Protein AF-0000000080328476 (afdb_homodimer)

InterPro domains:
  IPR000182 GNAT domain [PF13302] (18-166)
  IPR000182 GNAT domain [PS51186] (43-188)
  IPR016181 Acyl-CoA N-acyltransferase [SSF55729] (12-176)
  IPR051908 Ribosomal-protein N-acetyltransferase [PTHR43441] (12-178)

Nearest PDB structures (foldseek):
  2vzz-assembly1_D  TM=9.827E-01  e=5.172E-28  Mycobacterium tuberculosis H37Rv
  2vzy-assembly1_C  TM=9.734E-01  e=4.276E-24  Mycobacterium tuberculosis H37Rv
  2vzy-assembly1_D  TM=9.742E-01  e=5.110E-24  Mycobacterium tuberculosis H37Rv
  6c37-assembly1_A  TM=8.108E-01  e=6.788E-10  Mycolicibacterium smegmatis MC2 155
  3igr-assembly1_A  TM=7.237E-01  e=3.839E-08  Aliivibrio fischeri ES114

Organism: NCBI:txid40318

Secondary structure (DSSP, 8-state):
--GGGT-GGGG-EEE-SS-EEE---HHHHHHHHHHHHH-SS-TT---SSS-TTSS-HHHHHHHHHHHHHHHHHT-BTTEEEEEEEEEETTEEEEEEEEEEESHHHH-EEEEEEEE-GGGTTSSHHHHHHHHHHHIIIIIS--SEEEEEEETT-HHHHHHHHHTT-EEEEEEEEEETTEEEEEEEEEEEHHHHHHT--S--EEES-GGGGGGGT--/--GGGT-GGGG-EEE-SS-EEE---HHHHHHHHHHHHH-SS-TT---SSS-TTSS-HHHHHHHHHHHHHHHHHT-BTTEEEEEEEEEETTEEEEEEEEEEESHHHH-EEEEEEEE-GGGTTSSHHHHHHHHHHHIIIIIS--SEEEEEEETT-HHHHHHHHHTT-EEEEEEEEEETTEEEEEEEEEEEHHHHHTT--S--EEES-GGGGGGGT--

Sequence (430 aa):
MTLLTHWPLAGLRLTTPRLELRLPNLDDLAALASLAADGVHDPTVQPFTVAWTDVAPEQRARSVLQYHWRCWGEWQPENWELNLVVVRDGIVVGTQGIGARDFSIRREVGTGSWLGRAYHRQGLGTEMRAAVLHLAFAGLGAQYATSGAYADNAASLEVSRKLGYREDGIERHSVRAKPAVLRRLRLTAEQWQQHQLVPVQMEGLPECLPWFGLAMTLLTHWPLAGLRLTTPRLELRLPNLDDLAALASLAADGVHDPTVQPFTVAWTDVAPEQRARSVLQYHWRCWGEWQPENWELNLVVVRDGIVVGTQGIGARDFSIRREVGTGSWLGRAYHRQGLGTEMRAAVLHLAFAGLGAQYATSGAYADNAASLEVSRKLGYREDGIERHSVRAKPAVLRRLRLTAEQWQQHQLVPVQMEGLPECLPWFGLA

Radius of gyration: 23.92 Å; Cα contacts (8 Å, |Δi|>4): 894; chains: 2; bounding box: 45×67×54 Å

pLDDT: mean 96.29, std 3.16, range [77.19, 98.94]

Solvent-accessible surface area (backbone atoms only — not comparable to full-atom values): 22284 Å² total; per-residue (Å²): 112,48,42,49,80,69,35,38,57,62,51,29,34,39,37,40,96,69,39,39,35,29,49,58,52,62,41,50,40,27,41,44,14,50,36,42,33,75,35,55,64,62,86,91,55,79,77,51,94,64,70,65,73,82,55,57,42,69,54,24,16,39,48,49,45,20,52,54,27,32,34,59,26,57,52,34,38,55,40,35,52,51,62,20,34,30,26,44,91,87,37,68,46,31,36,45,32,41,29,32,59,38,26,70,76,64,23,36,35,39,51,52,69,54,44,24,55,92,54,58,95,67,62,50,69,48,51,53,51,46,45,54,48,44,44,37,40,76,68,69,58,29,49,34,38,36,43,70,33,38,75,84,36,56,68,60,47,48,40,40,46,69,47,42,37,38,84,61,56,72,46,81,44,75,53,94,86,33,85,40,49,29,39,26,30,37,29,42,47,67,45,36,70,76,33,71,83,65,72,66,47,78,39,48,54,80,72,29,35,58,62,52,44,37,135,112,49,40,48,81,70,36,38,58,63,51,30,35,39,36,40,95,70,38,37,34,29,49,57,53,62,40,51,39,27,41,42,15,51,36,43,33,75,35,53,62,62,85,91,55,77,82,51,94,66,69,65,73,80,55,56,40,70,55,24,16,37,47,48,47,19,50,53,26,33,33,60,26,57,53,36,37,55,39,35,52,52,63,22,35,30,27,44,90,87,37,69,48,31,36,45,32,42,28,33,59,38,26,71,76,65,23,37,34,38,53,52,71,55,46,23,54,93,55,58,95,67,61,50,68,46,52,53,51,47,44,54,48,43,42,38,38,77,68,68,57,29,48,34,40,36,43,68,33,39,76,84,37,57,66,60,48,50,41,40,46,69,48,41,37,38,84,62,58,73,47,81,44,73,56,95,86,33,84,39,50,29,38,26,30,37,26,43,47,68,44,36,71,75,33,70,84,62,73,66,47,78,40,47,53,81,73,30,36,57,60,50,46,37,134

Structure (mmCIF, N/CA/C/O backbone):
data_AF-0000000080328476-model_v1
#
loop_
_entity.id
_entity.type
_entity.pdbx_description
1 polymer 'GCN5 family acetyltransferase'
#
loop_
_atom_site.group_PDB
_atom_site.id
_atom_site.type_symbol
_atom_site.label_atom_id
_atom_site.label_alt_id
_atom_site.label_comp_id
_atom_site.label_asym_id
_atom_site.label_entity_id
_atom_site.label_seq_id
_atom_site.pdbx_PDB_ins_code
_atom_site.Cartn_x
_atom_site.Cartn_y
_atom_site.Cartn_z
_atom_site.occupancy
_atom_site.B_iso_or_equiv
_atom_site.auth_seq_id
_atom_site.auth_comp_id
_atom_site.auth_asym_id
_atom_site.auth_atom_id
_atom_site.pdbx_PDB_model_num
ATOM 1 N N . MET A 1 1 ? 12.297 -10.664 11.328 1 77.19 1 MET A N 1
ATOM 2 C CA . MET A 1 1 ? 12.578 -9.578 10.398 1 77.19 1 MET A CA 1
ATOM 3 C C . MET A 1 1 ? 11.445 -8.555 10.383 1 77.19 1 MET A C 1
ATOM 5 O O . MET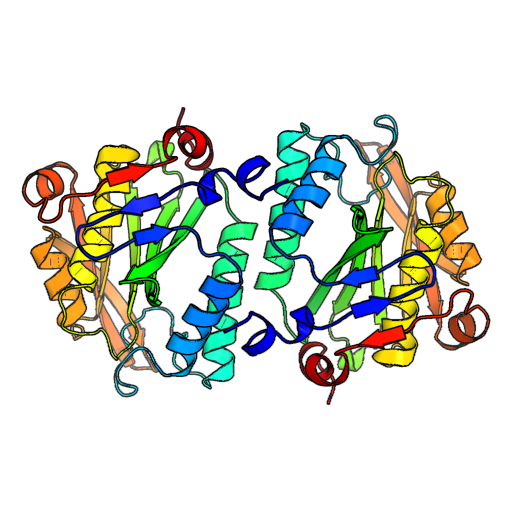 A 1 1 ? 10.273 -8.93 10.383 1 77.19 1 MET A O 1
ATOM 9 N N . THR A 1 2 ? 11.805 -7.25 10.555 1 88.44 2 THR A N 1
ATOM 10 C CA . THR A 1 2 ? 10.781 -6.215 10.609 1 88.44 2 THR A CA 1
ATOM 11 C C . THR A 1 2 ? 10.836 -5.34 9.359 1 88.44 2 THR A C 1
ATOM 13 O O . THR A 1 2 ? 11.781 -5.43 8.57 1 88.44 2 THR A O 1
ATOM 16 N N . LEU A 1 3 ? 9.789 -4.605 9.195 1 93.75 3 LEU A N 1
ATOM 17 C CA . LEU A 1 3 ? 9.656 -3.711 8.055 1 93.75 3 LEU A CA 1
ATOM 18 C C . LEU A 1 3 ? 10.812 -2.713 8 1 93.75 3 LEU A C 1
ATOM 20 O O . LEU A 1 3 ? 11.188 -2.244 6.926 1 93.75 3 LEU A O 1
ATOM 24 N N . LEU A 1 4 ? 11.406 -2.484 9.156 1 93.12 4 LEU A N 1
ATOM 25 C CA . LEU A 1 4 ? 12.477 -1.497 9.266 1 93.12 4 LEU A CA 1
ATOM 26 C C . LEU A 1 4 ? 13.672 -1.894 8.398 1 93.12 4 LEU A C 1
ATOM 28 O O . LEU A 1 4 ? 14.422 -1.031 7.938 1 93.12 4 LEU A O 1
ATOM 32 N N . THR A 1 5 ? 13.828 -3.141 8.188 1 92 5 THR A N 1
ATOM 33 C CA . THR A 1 5 ? 14.969 -3.668 7.445 1 92 5 THR A CA 1
ATOM 34 C C . THR A 1 5 ? 15 -3.107 6.027 1 92 5 THR A C 1
ATOM 36 O O . THR A 1 5 ? 16.062 -2.807 5.496 1 92 5 THR A O 1
ATOM 39 N N . HIS A 1 6 ? 13.82 -2.93 5.445 1 95.31 6 HIS A N 1
ATOM 40 C CA . HIS A 1 6 ? 13.781 -2.568 4.031 1 95.31 6 HIS A CA 1
ATOM 41 C C . HIS A 1 6 ? 12.992 -1.283 3.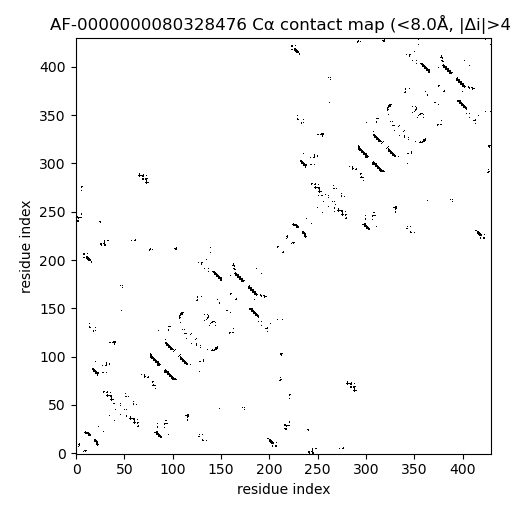812 1 95.31 6 HIS A C 1
ATOM 43 O O . HIS A 1 6 ? 12.867 -0.814 2.68 1 95.31 6 HIS A O 1
ATOM 49 N N . TRP A 1 7 ? 12.5 -0.713 4.848 1 96.19 7 TRP A N 1
ATOM 50 C CA . TRP A 1 7 ? 11.695 0.503 4.824 1 96.19 7 TRP A CA 1
ATOM 51 C C . TRP A 1 7 ? 11.992 1.377 6.039 1 96.19 7 TRP A C 1
ATOM 53 O O . TRP A 1 7 ? 11.195 1.427 6.98 1 96.19 7 TRP A O 1
ATOM 63 N N . PRO A 1 8 ? 13.078 2.092 6.023 1 96.19 8 PRO A N 1
ATOM 64 C CA . PRO A 1 8 ? 13.531 2.84 7.203 1 96.19 8 PRO A CA 1
ATOM 65 C C . PRO A 1 8 ? 12.492 3.842 7.699 1 96.19 8 PRO A C 1
ATOM 67 O O . PRO A 1 8 ? 12.492 4.207 8.875 1 96.19 8 PRO A O 1
ATOM 70 N N . LEU A 1 9 ? 11.562 4.297 6.855 1 97.38 9 LEU A N 1
ATOM 71 C CA . LEU A 1 9 ? 10.516 5.242 7.25 1 97.38 9 LEU A CA 1
ATOM 72 C C . LEU A 1 9 ? 9.68 4.684 8.398 1 97.38 9 LEU A C 1
ATOM 74 O O . LEU A 1 9 ? 9.086 5.445 9.164 1 97.38 9 LEU A O 1
ATOM 78 N N . ALA A 1 10 ? 9.641 3.355 8.484 1 97.44 10 ALA A N 1
ATOM 79 C CA . ALA A 1 10 ? 8.867 2.693 9.539 1 97.44 10 ALA A CA 1
ATOM 80 C C . ALA A 1 10 ? 9.438 3.014 10.914 1 97.44 10 ALA A C 1
ATOM 82 O O . ALA A 1 10 ? 8.766 2.818 11.93 1 97.44 10 ALA A O 1
ATOM 83 N N . GLY A 1 11 ? 10.672 3.482 10.969 1 97.38 11 GLY A N 1
ATOM 84 C CA . GLY A 1 11 ? 11.328 3.781 12.234 1 97.38 11 GLY A CA 1
ATOM 85 C C . GLY A 1 11 ? 11.258 5.25 12.609 1 97.38 11 GLY A C 1
ATOM 86 O O . GLY A 1 11 ? 11.703 5.641 13.688 1 97.38 11 GLY A O 1
ATOM 87 N N . LEU A 1 12 ? 10.75 6.078 11.742 1 98.31 12 LEU A N 1
ATOM 88 C CA . LEU A 1 12 ? 10.656 7.512 11.992 1 98.31 12 LEU A CA 1
ATOM 89 C C . LEU A 1 12 ? 9.555 7.812 13.008 1 98.31 12 LEU A C 1
ATOM 91 O O . LEU A 1 12 ? 8.438 7.32 12.883 1 98.31 12 LEU A O 1
ATOM 95 N N . ARG A 1 13 ? 9.883 8.57 14.055 1 98.69 13 ARG A N 1
ATOM 96 C CA . ARG A 1 13 ? 8.938 8.977 15.094 1 98.69 13 ARG A CA 1
ATOM 97 C C . ARG A 1 13 ? 9.109 10.445 15.445 1 98.69 13 ARG A C 1
ATOM 99 O O . ARG A 1 13 ? 10.234 10.922 15.633 1 98.69 13 ARG A O 1
ATOM 106 N N . LEU A 1 14 ? 8.062 11.133 15.391 1 98.88 14 LEU A N 1
ATOM 107 C CA . LEU A 1 14 ? 8 12.477 15.945 1 98.88 14 LEU A CA 1
ATOM 108 C C . LEU A 1 14 ? 7.199 12.492 17.25 1 98.88 14 LEU A C 1
ATOM 110 O O . LEU A 1 14 ? 6.07 11.992 17.281 1 98.88 14 LEU A O 1
ATOM 114 N N . THR A 1 15 ? 7.797 12.984 18.25 1 98.88 15 THR A N 1
ATOM 115 C CA . THR A 1 15 ? 7.133 13.023 19.547 1 98.88 15 THR A CA 1
ATOM 116 C C . THR A 1 15 ? 6.988 14.461 20.047 1 98.88 15 THR A C 1
ATOM 118 O O . THR A 1 15 ? 7.941 15.234 20 1 98.88 15 THR A O 1
ATOM 121 N N . THR A 1 16 ? 5.828 14.844 20.375 1 98.75 16 THR A N 1
ATOM 122 C CA . THR A 1 16 ? 5.5 16.109 21.016 1 98.75 16 THR A CA 1
ATOM 123 C C . THR A 1 16 ? 4.941 15.867 22.422 1 98.75 16 THR A C 1
ATOM 125 O O . THR A 1 16 ? 4.816 14.727 22.859 1 98.75 16 THR A O 1
ATOM 128 N N . PRO A 1 17 ? 4.656 16.938 23.156 1 98.56 17 PRO A N 1
ATOM 129 C CA . PRO A 1 17 ? 4.234 16.75 24.547 1 98.56 17 PRO A CA 1
ATOM 130 C C . PRO A 1 17 ? 3.021 15.836 24.688 1 98.56 17 PRO A C 1
ATOM 132 O O . PRO A 1 17 ? 2.961 15.008 25.594 1 98.56 17 PRO A O 1
ATOM 135 N N . ARG A 1 18 ? 2.068 15.922 23.734 1 98.56 18 ARG A N 1
ATOM 136 C CA . ARG A 1 18 ? 0.839 15.156 23.891 1 98.56 18 ARG A CA 1
ATOM 137 C C . ARG A 1 18 ? 0.722 14.078 22.812 1 98.56 18 ARG A C 1
ATOM 139 O O . ARG A 1 18 ? -0.094 13.164 22.938 1 98.56 18 ARG A O 1
ATOM 146 N N . LEU A 1 19 ? 1.604 14.125 21.734 1 98.88 19 LEU A N 1
ATOM 147 C CA . LEU A 1 19 ? 1.321 13.305 20.562 1 98.88 19 LEU A CA 1
ATOM 148 C C . LEU A 1 19 ? 2.555 12.508 20.141 1 98.88 19 LEU A C 1
ATOM 150 O O . LEU A 1 19 ? 3.684 12.906 20.438 1 98.88 19 LEU A O 1
ATOM 154 N N . GLU A 1 20 ? 2.342 11.414 19.547 1 98.94 20 GLU A N 1
ATOM 155 C CA . GLU A 1 20 ? 3.303 10.672 18.734 1 98.94 20 GLU A CA 1
ATOM 156 C C . GLU A 1 20 ? 2.838 10.578 17.297 1 98.94 20 GLU A C 1
ATOM 158 O O . GLU A 1 20 ? 1.689 10.219 17.031 1 98.94 20 GLU A O 1
ATOM 163 N N . LEU A 1 21 ? 3.666 10.977 16.406 1 98.94 21 LEU A N 1
ATOM 164 C CA . LEU A 1 21 ? 3.422 10.766 14.977 1 98.94 21 LEU A CA 1
ATOM 165 C C . LEU A 1 21 ? 4.359 9.703 14.414 1 98.94 21 LEU A C 1
ATOM 167 O O . LEU A 1 21 ? 5.57 9.758 14.641 1 98.94 21 LEU A O 1
ATOM 171 N N . ARG A 1 22 ? 3.814 8.758 13.695 1 98.75 22 ARG A N 1
ATOM 172 C CA . ARG A 1 22 ? 4.598 7.645 13.164 1 98.75 22 ARG A CA 1
ATOM 173 C C . ARG A 1 22 ? 3.967 7.086 11.898 1 98.75 22 ARG A C 1
ATOM 175 O O . ARG A 1 22 ? 2.791 7.336 11.617 1 98.75 22 ARG A O 1
ATOM 182 N N . LEU A 1 23 ? 4.781 6.406 11.109 1 98.25 23 LEU A N 1
ATOM 183 C CA . LEU A 1 23 ? 4.203 5.625 10.023 1 98.25 23 LEU A CA 1
ATOM 184 C C . LEU A 1 23 ? 3.246 4.566 10.562 1 98.25 23 LEU A C 1
ATOM 186 O O . LEU A 1 23 ? 3.602 3.805 11.461 1 98.25 23 LEU A O 1
ATOM 190 N N . PRO A 1 24 ? 2.051 4.543 10.07 1 98.25 24 PRO A N 1
ATOM 191 C CA . PRO A 1 24 ? 1.08 3.59 10.609 1 98.25 24 PRO A CA 1
ATOM 192 C C . PRO A 1 24 ? 1.414 2.143 10.258 1 98.25 24 PRO A C 1
ATOM 194 O O . PRO A 1 24 ? 1.887 1.866 9.156 1 98.25 24 PRO A O 1
ATOM 197 N N . ASN A 1 25 ? 1.24 1.256 11.234 1 97.19 25 ASN A N 1
ATOM 198 C CA . ASN A 1 25 ? 1.095 -0.151 10.875 1 97.19 25 ASN A CA 1
ATOM 199 C C . ASN A 1 25 ? -0.329 -0.471 10.43 1 97.19 25 ASN A C 1
ATOM 201 O O . ASN A 1 25 ? -1.157 0.43 10.289 1 97.19 25 ASN A O 1
ATOM 205 N N . LEU A 1 26 ? -0.611 -1.728 10.188 1 97.06 26 LEU A N 1
ATOM 206 C CA . LEU A 1 26 ? -1.903 -2.088 9.617 1 97.06 26 LEU A CA 1
ATOM 207 C C . LEU A 1 26 ? -3.025 -1.869 10.625 1 97.06 26 LEU A C 1
ATOM 209 O O . LEU A 1 26 ? -4.137 -1.484 10.25 1 97.06 26 LEU A O 1
ATOM 213 N N . ASP A 1 27 ? -2.781 -2.078 11.891 1 96.38 27 ASP A N 1
ATOM 214 C CA . ASP A 1 27 ? -3.781 -1.82 12.922 1 96.38 27 ASP A CA 1
ATOM 215 C C . ASP A 1 27 ? -4.027 -0.322 13.086 1 96.38 27 ASP A C 1
ATOM 217 O O . ASP A 1 27 ? -5.16 0.104 13.32 1 96.38 27 ASP A O 1
ATOM 221 N N . ASP A 1 28 ? -2.939 0.456 13.062 1 98.19 28 ASP A N 1
ATOM 222 C CA . ASP A 1 28 ? -3.098 1.907 13.07 1 98.19 28 ASP A CA 1
ATOM 223 C C . ASP A 1 28 ? -4.016 2.361 11.938 1 98.19 28 ASP A C 1
ATOM 225 O O . ASP A 1 28 ? -4.902 3.191 12.141 1 98.19 28 ASP A O 1
ATOM 229 N N . LEU A 1 29 ? -3.738 1.783 10.773 1 98.56 29 LEU A N 1
ATOM 230 C CA . LEU A 1 29 ? -4.531 2.16 9.609 1 98.56 29 LEU A CA 1
ATOM 231 C C . LEU A 1 29 ? -5.992 1.765 9.797 1 98.56 29 LEU A C 1
ATOM 233 O O . LEU A 1 29 ? -6.895 2.504 9.398 1 98.56 29 LEU A O 1
ATOM 237 N N . ALA A 1 30 ? -6.203 0.626 10.391 1 98.19 30 ALA A N 1
ATOM 238 C CA . ALA A 1 30 ? -7.566 0.197 10.688 1 98.19 30 ALA A CA 1
ATOM 239 C C . ALA A 1 30 ? -8.266 1.182 11.625 1 98.19 30 ALA A C 1
ATOM 241 O O . ALA A 1 30 ? -9.422 1.544 11.398 1 98.19 30 ALA A O 1
ATOM 242 N N . ALA A 1 31 ? -7.578 1.583 12.648 1 98.44 31 ALA A N 1
ATOM 243 C CA . ALA A 1 31 ? -8.125 2.555 13.594 1 98.44 31 ALA A CA 1
ATOM 244 C C . ALA A 1 31 ? -8.406 3.887 12.906 1 98.44 31 ALA A C 1
ATOM 246 O O . ALA A 1 31 ? -9.453 4.5 13.141 1 98.44 31 ALA A O 1
ATOM 247 N N . LEU A 1 32 ? -7.492 4.32 12.086 1 98.69 32 LEU A N 1
ATOM 248 C CA . LEU A 1 32 ? -7.664 5.566 11.344 1 98.69 32 LEU A CA 1
ATOM 249 C C . LEU A 1 32 ? -8.859 5.477 10.406 1 98.69 32 LEU A C 1
ATOM 251 O O . LEU A 1 32 ? -9.641 6.426 10.289 1 98.69 32 LEU A O 1
ATOM 255 N N . ALA A 1 33 ? -8.938 4.352 9.734 1 98.56 33 ALA A N 1
ATOM 256 C CA . ALA A 1 33 ? -10.07 4.105 8.844 1 98.56 33 ALA A CA 1
ATOM 257 C C . ALA A 1 33 ? -11.391 4.176 9.609 1 98.56 33 ALA A C 1
ATOM 259 O O . ALA A 1 33 ? -12.375 4.723 9.109 1 98.56 33 ALA A O 1
ATOM 260 N N . SER A 1 34 ? -11.422 3.648 10.789 1 98.19 34 SER A N 1
ATOM 261 C CA . SER A 1 34 ? -12.625 3.689 11.609 1 98.19 34 SER A CA 1
ATOM 262 C C . SER A 1 34 ? -12.992 5.121 11.992 1 98.19 34 SER A C 1
ATOM 264 O O . SER A 1 34 ? -14.164 5.484 12.008 1 98.19 34 SER A O 1
ATOM 266 N N . LEU A 1 35 ? -12.023 5.926 12.312 1 97.5 35 LEU A N 1
ATOM 267 C CA . LEU A 1 35 ? -12.266 7.34 12.578 1 97.5 35 LEU A CA 1
ATOM 268 C C . LEU A 1 35 ? -12.898 8.016 11.367 1 97.5 35 LEU A C 1
ATOM 270 O O . LEU A 1 35 ? -13.828 8.812 11.516 1 97.5 35 LEU A O 1
ATOM 274 N N . ALA A 1 36 ? -12.352 7.719 10.219 1 97.75 36 ALA A N 1
ATOM 275 C CA . ALA A 1 36 ? -12.883 8.297 8.984 1 97.75 36 ALA A CA 1
ATOM 276 C C . ALA A 1 36 ? -14.32 7.855 8.742 1 97.75 36 ALA A C 1
ATOM 278 O O . ALA A 1 36 ? -15.164 8.656 8.328 1 97.75 36 ALA A O 1
ATOM 279 N N . ALA A 1 37 ? -14.539 6.574 8.992 1 97.31 37 ALA A N 1
ATOM 280 C CA . ALA A 1 37 ? -15.883 6.039 8.82 1 97.31 37 ALA A CA 1
ATOM 281 C C . ALA A 1 37 ? -16.891 6.789 9.695 1 97.31 37 ALA A C 1
ATOM 283 O O . ALA A 1 37 ? -18.016 7.051 9.273 1 97.31 37 ALA A O 1
ATOM 284 N N . ASP A 1 38 ? -16.484 7.184 10.867 1 95.69 38 ASP A N 1
ATOM 285 C CA . ASP A 1 38 ? -17.344 7.871 11.82 1 95.69 38 ASP A CA 1
ATOM 286 C C . ASP A 1 38 ? -17.594 9.312 11.398 1 95.69 38 ASP A C 1
ATOM 288 O O . ASP A 1 38 ? -18.516 9.961 11.891 1 95.69 38 ASP A O 1
ATOM 292 N N . GLY A 1 39 ? -16.75 9.828 10.492 1 93.69 39 GLY A N 1
ATOM 293 C CA . GLY A 1 39 ? -16.859 11.203 10.039 1 93.69 39 GLY A CA 1
ATOM 294 C C . GLY A 1 39 ? -15.766 12.102 10.602 1 93.69 39 GLY A C 1
ATOM 295 O O . GLY A 1 39 ? -15.43 12.008 11.781 1 93.69 39 GLY A O 1
ATOM 296 N N . VAL A 1 40 ? -15.289 12.969 9.688 1 94.62 40 VAL A N 1
ATOM 297 C CA . VAL A 1 40 ? -14.133 13.734 10.148 1 94.62 40 VAL A CA 1
ATOM 298 C C . VAL A 1 40 ? -14.438 15.227 10.062 1 94.62 40 VAL A C 1
ATOM 300 O O . VAL A 1 40 ? -13.602 16.062 10.438 1 94.62 40 VAL A O 1
ATOM 303 N N . HIS A 1 41 ? -15.609 15.602 9.602 1 93.56 41 HIS A N 1
ATOM 304 C CA . HIS A 1 41 ? -16.047 16.984 9.57 1 93.56 41 HIS A CA 1
ATOM 305 C C . HIS A 1 41 ? -17.562 17.094 9.516 1 93.56 41 HIS A C 1
ATOM 307 O O . HIS A 1 41 ? -18.25 16.078 9.336 1 93.56 41 HIS A O 1
ATOM 313 N N . ASP A 1 42 ? -18.109 18.25 9.781 1 91.56 42 ASP A N 1
ATOM 314 C CA . ASP A 1 42 ? -19.516 18.516 9.562 1 91.56 42 ASP A CA 1
ATOM 315 C C . ASP A 1 42 ? -19.922 18.203 8.133 1 91.56 42 ASP A C 1
ATOM 317 O O . ASP A 1 42 ? -19.328 18.719 7.18 1 91.56 42 ASP A O 1
ATOM 321 N N . PRO A 1 43 ? -20.875 17.328 7.98 1 89.88 43 PRO A N 1
ATOM 322 C CA . PRO A 1 43 ? -21.234 16.875 6.637 1 89.88 43 PRO A CA 1
ATOM 323 C C . PRO A 1 43 ? -21.719 18.016 5.746 1 89.88 43 PRO A C 1
ATOM 325 O O . PRO A 1 43 ? -21.766 17.875 4.523 1 89.88 43 PRO A O 1
ATOM 328 N N . THR A 1 44 ? -22.062 19.156 6.316 1 88.5 44 THR A N 1
ATOM 329 C CA . THR A 1 44 ? -22.578 20.266 5.531 1 88.5 44 THR A CA 1
ATOM 330 C C . THR A 1 44 ? -21.453 21.078 4.922 1 88.5 44 THR A C 1
ATOM 332 O O . THR A 1 44 ? -21.672 21.922 4.051 1 88.5 44 THR A O 1
ATOM 335 N N . VAL A 1 45 ? -20.266 20.844 5.344 1 88.06 45 VAL A N 1
ATOM 336 C CA . VAL A 1 45 ? -19.094 21.547 4.852 1 88.06 45 VAL A CA 1
ATOM 337 C C . VAL A 1 45 ? -18.109 20.562 4.219 1 88.06 45 VAL A C 1
ATOM 339 O O . VAL A 1 45 ? -18.016 19.406 4.648 1 88.06 45 VAL A O 1
ATOM 342 N N . GLN A 1 46 ? -17.484 20.938 3.104 1 91.81 46 GLN A N 1
ATOM 343 C CA . GLN A 1 46 ? -16.391 20.172 2.518 1 91.81 46 GLN A CA 1
ATOM 344 C C . GLN A 1 46 ? -15.07 20.922 2.645 1 91.81 46 GLN A C 1
ATOM 346 O O . GLN A 1 46 ? -14.734 21.75 1.804 1 91.81 46 GLN A O 1
ATOM 351 N N . PRO A 1 47 ? -14.336 20.578 3.527 1 91.56 47 PRO A N 1
ATOM 352 C CA . PRO A 1 47 ? -13.125 21.359 3.807 1 91.56 47 PRO A CA 1
ATOM 353 C C . PRO A 1 47 ? -11.922 20.891 2.996 1 91.56 47 PRO A C 1
ATOM 355 O O . PRO A 1 47 ? -10.875 21.562 3.004 1 91.56 47 PRO A O 1
ATOM 358 N N . PHE A 1 48 ? -12.086 19.828 2.316 1 93.06 48 PHE A N 1
ATOM 359 C CA . PHE A 1 48 ? -10.969 19.234 1.591 1 93.06 48 PHE A CA 1
ATOM 360 C C . PHE A 1 48 ? -11.086 19.516 0.097 1 93.06 48 PHE A C 1
ATOM 362 O O . PHE A 1 48 ? -12.188 19.531 -0.451 1 93.06 48 PHE A O 1
ATOM 369 N N . THR A 1 49 ? -9.938 19.641 -0.551 1 89.38 49 THR A N 1
ATOM 370 C CA . THR A 1 49 ? -9.93 19.859 -1.995 1 89.38 49 THR A CA 1
ATOM 371 C C . THR A 1 49 ? -10.336 18.578 -2.725 1 89.38 49 THR A C 1
ATOM 373 O O . THR A 1 49 ? -10.93 18.625 -3.807 1 89.38 49 THR A O 1
ATOM 376 N N . VAL A 1 50 ? -9.938 17.5 -2.193 1 89.06 50 VAL A N 1
ATOM 377 C CA . VAL A 1 50 ? -10.445 16.203 -2.648 1 89.06 50 VAL A CA 1
ATOM 378 C C . VAL A 1 50 ? -11.633 15.789 -1.783 1 89.06 50 VAL A C 1
ATOM 380 O O . VAL A 1 50 ? -11.523 15.734 -0.556 1 89.06 50 VAL A O 1
ATOM 383 N N . ALA A 1 51 ? -12.695 15.516 -2.428 1 90.56 51 ALA A N 1
ATOM 384 C CA . ALA A 1 51 ? -13.938 15.25 -1.694 1 90.56 51 ALA A CA 1
ATOM 385 C C . ALA A 1 51 ? -14.047 13.773 -1.324 1 90.56 51 ALA A C 1
ATOM 387 O O . ALA A 1 51 ? -15.078 13.141 -1.572 1 90.56 51 ALA A O 1
ATOM 388 N N . TRP A 1 52 ? -13.102 13.312 -0.583 1 93 52 TRP A N 1
ATOM 389 C CA . TRP A 1 52 ? -13.023 11.891 -0.261 1 93 52 TRP A CA 1
ATOM 390 C C . TRP A 1 52 ? -14.023 11.523 0.83 1 93 52 TRP A C 1
ATOM 392 O O . TRP A 1 52 ? -14.289 10.344 1.065 1 93 52 TRP A O 1
ATOM 402 N N . THR A 1 53 ? -14.617 12.539 1.44 1 94.62 53 THR A N 1
ATOM 403 C CA . THR A 1 53 ? -15.523 12.312 2.564 1 94.62 53 THR A CA 1
ATOM 404 C C . THR A 1 53 ? -16.969 12.25 2.092 1 94.62 53 THR A C 1
ATOM 406 O O . THR A 1 53 ? -17.859 11.883 2.857 1 94.62 53 THR A O 1
ATOM 409 N N . ASP A 1 54 ? -17.203 12.664 0.876 1 92.88 54 ASP A N 1
ATOM 410 C CA . ASP A 1 54 ? -18.562 12.68 0.349 1 92.88 54 ASP A CA 1
ATOM 411 C C . ASP A 1 54 ? -18.953 11.312 -0.208 1 92.88 54 ASP A C 1
ATOM 413 O O . ASP A 1 54 ? -19.359 11.195 -1.364 1 92.88 54 ASP A O 1
ATOM 417 N N . VAL A 1 55 ? -18.812 10.25 0.6 1 95 55 VAL A N 1
ATOM 418 C CA . VAL A 1 55 ? -19.141 8.867 0.266 1 95 55 VAL A CA 1
ATOM 419 C C . VAL A 1 55 ? -19.625 8.125 1.517 1 95 55 VAL A C 1
ATOM 421 O O . VAL A 1 55 ? -19.609 8.688 2.615 1 95 55 VAL A O 1
ATOM 424 N N . ALA A 1 56 ? -20.109 6.891 1.375 1 95.75 56 ALA A N 1
ATOM 425 C CA . ALA A 1 56 ? -20.578 6.078 2.492 1 95.75 56 ALA A CA 1
ATOM 426 C C . ALA A 1 56 ? -19.453 5.754 3.459 1 95.75 56 ALA A C 1
ATOM 428 O O . ALA A 1 56 ? -18.281 5.73 3.066 1 95.75 56 ALA A O 1
ATOM 429 N N . PRO A 1 57 ? -19.734 5.559 4.723 1 96.25 57 PRO A N 1
ATOM 430 C CA . PRO A 1 57 ? -18.734 5.312 5.758 1 96.25 57 PRO A CA 1
ATOM 431 C C . PRO A 1 57 ? -17.734 4.23 5.359 1 96.25 57 PRO A C 1
ATOM 433 O O . PRO A 1 57 ? -16.516 4.398 5.559 1 96.25 57 PRO A O 1
ATOM 436 N N . GLU A 1 58 ? -18.219 3.17 4.801 1 95.25 58 GLU A N 1
ATOM 437 C CA . GLU A 1 58 ? -17.344 2.07 4.418 1 95.25 58 GLU A CA 1
ATOM 438 C C . GLU A 1 58 ? -16.359 2.5 3.338 1 95.25 58 GLU A C 1
ATOM 440 O O . GLU A 1 58 ? -15.195 2.084 3.348 1 95.25 58 GLU A O 1
ATOM 445 N N . GLN A 1 59 ? -16.828 3.291 2.434 1 95.88 59 GLN A N 1
ATOM 446 C CA . GLN A 1 59 ? -15.969 3.783 1.366 1 95.88 59 GLN A CA 1
ATOM 447 C C . GLN A 1 59 ? -14.953 4.789 1.9 1 95.88 59 GLN A C 1
ATOM 449 O O . GLN A 1 59 ? -13.812 4.832 1.434 1 95.88 59 GLN A O 1
ATOM 454 N N . ARG A 1 60 ? -15.359 5.594 2.85 1 96.5 60 ARG A N 1
ATOM 455 C CA . ARG A 1 60 ? -14.43 6.516 3.482 1 96.5 60 ARG A CA 1
ATOM 456 C C . ARG A 1 60 ? -13.281 5.762 4.148 1 96.5 60 ARG A C 1
ATOM 458 O O . ARG A 1 60 ? -12.109 6.121 3.98 1 96.5 60 ARG A O 1
ATOM 465 N N . ALA A 1 61 ? -13.68 4.754 4.867 1 97.81 61 ALA A N 1
ATOM 466 C CA . ALA A 1 61 ? -12.672 3.926 5.535 1 97.81 61 ALA A CA 1
ATOM 467 C C . ALA A 1 61 ? -11.711 3.311 4.523 1 97.81 61 ALA A C 1
ATOM 469 O O . ALA A 1 61 ? -10.492 3.391 4.691 1 97.81 61 ALA A O 1
ATOM 470 N N . ARG A 1 62 ? -12.25 2.715 3.498 1 96.94 62 ARG A N 1
ATOM 471 C CA . ARG A 1 62 ? -11.438 2.078 2.465 1 96.94 62 ARG A CA 1
ATOM 472 C C . ARG A 1 62 ? -10.508 3.086 1.796 1 96.94 62 ARG A C 1
ATOM 474 O O . ARG A 1 62 ? -9.352 2.777 1.504 1 96.94 62 ARG A O 1
ATOM 481 N N . SER A 1 63 ? -11.047 4.285 1.551 1 97.31 63 SER A N 1
ATOM 482 C CA . SER A 1 63 ? -10.25 5.324 0.905 1 97.31 63 SER A CA 1
ATOM 483 C C . SER A 1 63 ? -9.023 5.684 1.739 1 97.31 63 SER A C 1
ATOM 485 O O . SER A 1 63 ? -7.957 5.965 1.193 1 97.31 63 SER A O 1
ATOM 487 N N . VAL A 1 64 ? -9.211 5.656 3.041 1 98.31 64 VAL A N 1
ATOM 488 C CA . VAL A 1 64 ? -8.094 5.973 3.928 1 98.31 64 VAL A CA 1
ATOM 489 C C . VAL A 1 64 ? -7.012 4.906 3.797 1 98.31 64 VAL A C 1
ATOM 491 O O . VAL A 1 64 ? -5.832 5.227 3.635 1 98.31 64 VAL A O 1
ATOM 494 N N . LEU A 1 65 ? -7.402 3.676 3.846 1 98.5 65 LEU A N 1
ATOM 495 C CA . LEU A 1 65 ? -6.449 2.58 3.697 1 98.5 65 LEU A CA 1
ATOM 496 C C . LEU A 1 65 ? -5.711 2.68 2.369 1 98.5 65 LEU A C 1
ATOM 498 O O . LEU A 1 65 ? -4.477 2.713 2.342 1 98.5 65 LEU A O 1
ATOM 502 N N . GLN A 1 66 ? -6.457 2.775 1.325 1 98.38 66 GLN A N 1
ATOM 503 C CA . GLN A 1 66 ? -5.895 2.715 -0.02 1 98.38 66 GLN A CA 1
ATOM 504 C C . GLN A 1 66 ? -5.02 3.934 -0.305 1 98.38 66 GLN A C 1
ATOM 506 O O . GLN A 1 66 ? -4.008 3.826 -1 1 98.38 66 GLN A O 1
ATOM 511 N N . TYR A 1 67 ? -5.461 5.055 0.164 1 98.56 67 TYR A N 1
ATOM 512 C CA . TYR A 1 67 ? -4.641 6.25 -0.013 1 98.56 67 TYR A CA 1
ATOM 513 C C . TYR A 1 67 ? -3.26 6.055 0.601 1 98.56 67 TYR A C 1
ATOM 515 O O . TYR A 1 67 ? -2.244 6.332 -0.042 1 98.56 67 TYR A O 1
ATOM 523 N N . HIS A 1 68 ? -3.188 5.586 1.873 1 98.62 68 HIS A N 1
ATOM 524 C CA . HIS A 1 68 ? -1.917 5.367 2.555 1 98.62 68 HIS A CA 1
ATOM 525 C C . HIS A 1 68 ? -1.066 4.336 1.817 1 98.62 68 HIS A C 1
ATOM 527 O O . HIS A 1 68 ? 0.13 4.551 1.607 1 98.62 68 HIS A O 1
ATOM 533 N N . TRP A 1 69 ? -1.684 3.271 1.414 1 98.5 69 TRP A N 1
ATOM 534 C CA . TRP A 1 69 ? -0.941 2.229 0.715 1 98.5 69 TRP A CA 1
ATOM 535 C C . TRP A 1 69 ? -0.436 2.729 -0.634 1 98.5 69 TRP A C 1
ATOM 537 O O . TRP A 1 69 ? 0.674 2.393 -1.052 1 98.5 69 TRP A O 1
ATOM 547 N N . ARG A 1 70 ? -1.206 3.529 -1.387 1 98.19 70 ARG A N 1
ATOM 548 C CA . ARG A 1 70 ? -0.742 4.117 -2.639 1 98.19 70 ARG A CA 1
ATOM 549 C C . ARG A 1 70 ? 0.486 4.992 -2.412 1 98.19 70 ARG A C 1
ATOM 551 O O . ARG A 1 70 ? 1.454 4.922 -3.172 1 98.19 70 ARG A O 1
ATOM 558 N N . CYS A 1 71 ? 0.368 5.762 -1.375 1 98.44 71 CYS A N 1
ATOM 559 C CA . CYS A 1 71 ? 1.498 6.633 -1.072 1 98.44 71 CYS A CA 1
ATOM 560 C C . CYS A 1 71 ? 2.752 5.816 -0.776 1 98.44 71 CYS A C 1
ATOM 562 O O . CYS A 1 71 ? 3.846 6.168 -1.222 1 98.44 71 CYS A O 1
ATOM 564 N N . TRP A 1 72 ? 2.621 4.707 -0.009 1 98.31 72 TRP A N 1
ATOM 565 C CA . TRP A 1 72 ? 3.752 3.818 0.243 1 98.31 72 TRP A CA 1
ATOM 566 C C . TRP A 1 72 ? 4.277 3.223 -1.06 1 98.31 72 TRP A C 1
ATOM 568 O O . TRP A 1 72 ? 5.484 3.232 -1.312 1 98.31 72 TRP A O 1
ATOM 578 N N . GLY A 1 73 ? 3.402 2.752 -1.857 1 98.25 73 GLY A N 1
ATOM 579 C CA . GLY A 1 73 ? 3.75 2.055 -3.086 1 98.25 73 GLY A CA 1
ATOM 580 C C . GLY A 1 73 ? 4.406 2.953 -4.117 1 98.25 73 GLY A C 1
ATOM 581 O O . GLY A 1 73 ? 5.199 2.49 -4.938 1 98.25 73 GLY A O 1
ATOM 582 N N . GLU A 1 74 ? 4.102 4.195 -4.082 1 97.75 74 GLU A N 1
ATOM 583 C CA . GLU A 1 74 ? 4.547 5.121 -5.121 1 97.75 74 GLU A CA 1
ATOM 584 C C . GLU A 1 74 ? 5.727 5.961 -4.641 1 97.75 74 GLU A C 1
ATOM 586 O O . GLU A 1 74 ? 6.227 6.816 -5.379 1 97.75 74 GLU A O 1
ATOM 591 N N . TRP A 1 75 ? 6.215 5.73 -3.496 1 98.06 75 TRP A N 1
ATOM 592 C CA . TRP A 1 75 ? 7.258 6.551 -2.887 1 98.06 75 TRP A CA 1
ATOM 593 C C . TRP A 1 75 ? 8.508 6.586 -3.762 1 98.06 75 TRP A C 1
ATOM 595 O O . TRP A 1 75 ? 9.008 5.539 -4.176 1 98.06 75 TRP A O 1
ATOM 605 N N . GLN A 1 76 ? 8.977 7.703 -4.074 1 97.19 76 GLN A N 1
ATOM 606 C CA . GLN A 1 76 ? 10.266 7.98 -4.703 1 97.19 76 GLN A CA 1
ATOM 607 C C . GLN A 1 76 ? 10.922 9.219 -4.098 1 97.19 76 GLN A C 1
ATOM 609 O O . GLN A 1 76 ? 10.227 10.141 -3.666 1 97.19 76 GLN A O 1
ATOM 614 N N . PRO A 1 77 ? 12.219 9.211 -4.074 1 96.19 77 PRO A N 1
ATOM 615 C CA . PRO A 1 77 ? 12.906 10.406 -3.568 1 96.19 77 PRO A CA 1
ATOM 616 C C . PRO A 1 77 ? 12.469 11.68 -4.285 1 96.19 77 PRO A C 1
ATOM 618 O O . PRO A 1 77 ? 12.461 12.758 -3.686 1 96.19 77 PRO A O 1
ATOM 621 N N . GLU A 1 78 ? 12.031 11.562 -5.547 1 97 78 GLU A N 1
ATOM 622 C CA . GLU A 1 78 ? 11.664 12.727 -6.344 1 97 78 GLU A CA 1
ATOM 623 C C . GLU A 1 78 ? 10.188 13.078 -6.156 1 97 78 GLU A C 1
ATOM 625 O O . GLU A 1 78 ? 9.742 14.141 -6.594 1 97 78 GLU A O 1
ATOM 630 N N . ASN A 1 79 ? 9.438 12.227 -5.578 1 98.38 79 ASN A N 1
ATOM 631 C CA . ASN A 1 79 ? 8 12.383 -5.379 1 98.38 79 ASN A CA 1
ATOM 632 C C . ASN A 1 79 ? 7.504 11.539 -4.207 1 98.38 79 ASN A C 1
ATOM 634 O O . ASN A 1 79 ? 7.223 10.352 -4.371 1 98.38 79 ASN A O 1
ATOM 638 N N . TRP A 1 80 ? 7.348 12.148 -3.021 1 98.5 80 TRP A N 1
ATOM 639 C CA . TRP A 1 80 ? 6.996 11.359 -1.844 1 98.5 80 TRP A CA 1
ATOM 640 C C . TRP A 1 80 ? 5.906 12.055 -1.032 1 98.5 80 TRP A C 1
ATOM 642 O O . TRP A 1 80 ? 5.805 13.281 -1.04 1 98.5 80 TRP A O 1
ATOM 652 N N . GLU A 1 81 ? 5.066 11.305 -0.445 1 98.62 81 GLU A N 1
ATOM 653 C CA . GLU A 1 81 ? 4.066 11.703 0.541 1 98.62 81 GLU A CA 1
ATOM 654 C C . GLU A 1 81 ? 4.156 10.836 1.797 1 98.62 81 GLU A C 1
ATOM 656 O O . GLU A 1 81 ? 3.916 9.633 1.746 1 98.62 81 GLU A O 1
ATOM 661 N N . LEU A 1 82 ? 4.566 11.422 2.881 1 98.75 82 LEU A N 1
ATOM 662 C CA . LEU A 1 82 ? 4.648 10.789 4.191 1 98.75 82 LEU A CA 1
ATOM 663 C C . LEU A 1 82 ? 3.393 11.07 5.012 1 98.75 82 LEU A C 1
ATOM 665 O O . LEU A 1 82 ? 3.211 12.18 5.516 1 98.75 82 LEU A O 1
ATOM 669 N N . ASN A 1 83 ? 2.553 10.102 5.102 1 98.75 83 ASN A N 1
ATOM 670 C CA . ASN A 1 83 ? 1.345 10.219 5.91 1 98.75 83 ASN A CA 1
ATOM 671 C C . ASN A 1 83 ? 1.505 9.523 7.262 1 98.75 83 ASN A C 1
ATOM 673 O O . ASN A 1 83 ? 1.499 8.289 7.332 1 98.75 83 ASN A O 1
ATOM 677 N N . LEU A 1 84 ? 1.585 10.266 8.297 1 98.94 84 LEU A N 1
ATOM 678 C CA . LEU A 1 84 ? 1.764 9.742 9.648 1 98.94 84 LEU A CA 1
ATOM 679 C C . LEU A 1 84 ? 0.429 9.672 10.383 1 98.94 84 LEU A C 1
ATOM 681 O O . LEU A 1 84 ? -0.425 10.547 10.219 1 98.94 84 LEU A O 1
ATOM 685 N N . VAL A 1 85 ? 0.246 8.641 11.188 1 98.88 85 VAL A N 1
ATOM 686 C CA . VAL A 1 85 ? -0.864 8.672 12.133 1 98.88 85 VAL A CA 1
ATOM 687 C C . VAL A 1 85 ? -0.497 9.539 13.336 1 98.88 85 VAL A C 1
ATOM 689 O O . VAL A 1 85 ? 0.672 9.609 13.727 1 98.88 85 VAL A O 1
ATOM 692 N N . VAL A 1 86 ? -1.467 10.141 13.859 1 98.94 86 VAL A N 1
ATOM 693 C CA . VAL A 1 86 ? -1.344 10.922 15.086 1 98.94 86 VAL A CA 1
ATOM 694 C C . VAL A 1 86 ? -1.909 10.125 16.266 1 98.94 86 VAL A C 1
ATOM 696 O O . VAL A 1 86 ? -3.088 9.758 16.266 1 98.94 86 VAL A O 1
ATOM 699 N N . VAL A 1 87 ? -1.07 9.883 17.25 1 98.94 87 VAL A N 1
ATOM 700 C CA . VAL A 1 87 ? -1.437 9.023 18.375 1 98.94 87 VAL A CA 1
ATOM 701 C C . VAL A 1 87 ? -1.401 9.828 19.672 1 98.94 87 VAL A C 1
ATOM 703 O O . VAL A 1 87 ? -0.408 10.5 19.969 1 98.94 87 VAL A O 1
ATOM 706 N N . ARG A 1 88 ? -2.449 9.859 20.359 1 98.75 88 ARG A N 1
ATOM 707 C CA . ARG A 1 88 ? -2.553 10.445 21.703 1 98.75 88 ARG A CA 1
ATOM 708 C C . ARG A 1 88 ? -2.898 9.383 22.734 1 98.75 88 ARG A C 1
ATOM 710 O O . ARG A 1 88 ? -3.953 8.75 22.656 1 98.75 88 ARG A O 1
ATOM 717 N N . ASP A 1 89 ? -2.012 9.172 23.703 1 97.56 89 ASP A N 1
ATOM 718 C CA . ASP A 1 89 ? -2.229 8.195 24.781 1 97.56 89 ASP A CA 1
ATOM 719 C C . ASP A 1 89 ? -2.539 6.816 24.203 1 97.56 89 ASP A C 1
ATOM 721 O O . ASP A 1 89 ? -3.488 6.16 24.625 1 97.56 89 ASP A O 1
ATOM 725 N N . GLY A 1 90 ? -1.863 6.504 23.172 1 97.38 90 GLY A N 1
ATOM 726 C CA . GLY A 1 90 ? -1.955 5.184 22.578 1 97.38 90 GLY A CA 1
ATOM 727 C C . GLY A 1 90 ? -3.111 5.043 21.594 1 97.38 90 GLY A C 1
ATOM 728 O O . GLY A 1 90 ? -3.289 3.992 20.984 1 97.38 90 GLY A O 1
ATOM 729 N N . ILE A 1 91 ? -3.889 6.113 21.438 1 98.12 91 ILE A N 1
ATOM 730 C CA . ILE A 1 91 ? -5.078 6.074 20.594 1 98.12 91 ILE A CA 1
ATOM 731 C C . ILE A 1 91 ? -4.836 6.879 19.312 1 98.12 91 ILE A C 1
ATOM 733 O O . ILE A 1 91 ? -4.359 8.016 19.375 1 98.12 91 ILE A O 1
ATOM 737 N N . VAL A 1 92 ? -5.125 6.238 18.125 1 98.75 92 VAL A N 1
ATOM 738 C CA . VAL A 1 92 ? -5.055 6.965 16.859 1 98.75 92 VAL A CA 1
ATOM 739 C C . VAL A 1 92 ? -6.18 7.996 16.781 1 98.75 92 VAL A C 1
ATOM 741 O O . VAL A 1 92 ? -7.359 7.641 16.875 1 98.75 92 VAL A O 1
ATOM 744 N N . VAL A 1 93 ? -5.828 9.289 16.547 1 98.81 93 VAL A N 1
ATOM 745 C CA . VAL A 1 93 ? -6.848 10.328 16.641 1 98.81 93 VAL A CA 1
ATOM 746 C C . VAL A 1 93 ? -6.953 11.078 15.312 1 98.81 93 VAL A C 1
ATOM 748 O O . VAL A 1 93 ? -7.84 11.914 15.133 1 98.81 93 VAL A O 1
ATOM 751 N N . GLY A 1 94 ? -6.043 10.812 14.367 1 98.75 94 GLY A N 1
ATOM 752 C CA . GLY A 1 94 ? -6.031 11.461 13.07 1 98.75 94 GLY A CA 1
ATOM 753 C C . GLY A 1 94 ? -4.777 11.164 12.266 1 98.75 94 GLY A C 1
ATOM 754 O O . GLY A 1 94 ? -4.094 10.172 12.516 1 98.75 94 GLY A O 1
ATOM 755 N N . THR A 1 95 ? -4.523 11.969 11.258 1 98.88 95 THR A N 1
ATOM 756 C CA . THR A 1 95 ? -3.348 11.82 10.414 1 98.88 95 THR A CA 1
ATOM 757 C C . THR A 1 95 ? -2.803 13.18 10 1 98.88 95 THR A C 1
ATOM 759 O O . THR A 1 95 ? -3.561 14.148 9.859 1 98.88 95 THR A O 1
ATOM 762 N N . GLN A 1 96 ? -1.546 13.234 9.914 1 98.88 96 GLN A N 1
ATOM 763 C CA . GLN A 1 96 ? -0.782 14.391 9.469 1 98.88 96 GLN A CA 1
ATOM 764 C C . GLN A 1 96 ? 0.158 14.023 8.32 1 98.88 96 GLN A C 1
ATOM 766 O O . GLN A 1 96 ? 1.093 13.242 8.508 1 98.88 96 GLN A O 1
ATOM 771 N N . GLY A 1 97 ? -0.099 14.57 7.188 1 98.69 97 GLY A N 1
ATOM 772 C CA . GLY A 1 97 ? 0.709 14.297 6.012 1 98.69 97 GLY A CA 1
ATOM 773 C C . GLY A 1 97 ? 1.697 15.406 5.691 1 98.69 97 GLY A C 1
ATOM 774 O O . GLY A 1 97 ? 1.456 16.562 6.012 1 98.69 97 GLY A O 1
ATOM 775 N N . ILE A 1 98 ? 2.785 15.07 5.086 1 98.81 98 ILE A N 1
ATOM 776 C CA . ILE A 1 98 ? 3.76 15.969 4.48 1 98.81 98 ILE A CA 1
ATOM 777 C C . ILE A 1 98 ? 4.285 15.359 3.182 1 98.81 98 ILE A C 1
ATOM 779 O O . ILE A 1 98 ? 4.512 14.148 3.104 1 98.81 98 ILE A O 1
ATOM 783 N N . GLY A 1 99 ? 4.406 16.172 2.145 1 98.75 99 GLY A N 1
ATOM 784 C CA . GLY A 1 99 ? 4.867 15.656 0.864 1 98.75 99 GLY A CA 1
ATOM 785 C C . GLY A 1 99 ? 5.652 16.672 0.062 1 98.75 99 GLY A C 1
ATOM 786 O O . GLY A 1 99 ? 5.652 17.859 0.392 1 98.75 99 GLY A O 1
ATOM 787 N N . ALA A 1 100 ? 6.285 16.141 -0.928 1 98.56 100 ALA A N 1
ATOM 788 C CA . ALA A 1 100 ? 7.082 17.031 -1.766 1 98.56 100 ALA A CA 1
ATOM 789 C C . ALA A 1 100 ? 7.379 16.391 -3.119 1 98.56 100 ALA A C 1
ATOM 791 O O . ALA A 1 100 ? 7.391 15.164 -3.246 1 98.56 100 ALA A O 1
ATOM 792 N N . ARG A 1 101 ? 7.543 17.25 -4.066 1 97.5 101 ARG A N 1
ATOM 793 C CA . ARG A 1 101 ? 8.094 16.906 -5.375 1 97.5 101 ARG A CA 1
ATOM 794 C C . ARG A 1 101 ? 9.492 17.484 -5.555 1 97.5 101 ARG A C 1
ATOM 796 O O . ARG A 1 101 ? 9.711 18.672 -5.312 1 97.5 101 ARG A O 1
ATOM 803 N N . ASP A 1 102 ? 10.43 16.641 -5.965 1 97.19 102 ASP A N 1
ATOM 804 C CA . ASP A 1 102 ? 11.812 17.062 -6.184 1 97.19 102 ASP A CA 1
ATOM 805 C C . ASP A 1 102 ? 12.336 17.875 -4.996 1 97.19 102 ASP A C 1
ATOM 807 O O . ASP A 1 102 ? 12.867 18.969 -5.176 1 97.19 102 ASP A O 1
ATOM 811 N N . PHE A 1 103 ? 12.211 17.344 -3.865 1 98.06 103 PHE A N 1
ATOM 812 C CA . PHE A 1 103 ? 12.508 18.047 -2.629 1 98.06 103 PHE A CA 1
ATOM 813 C C . PHE A 1 103 ? 13.969 18.484 -2.588 1 98.06 103 PHE A C 1
ATOM 815 O O . PHE A 1 103 ? 14.281 19.578 -2.119 1 98.06 103 PHE A O 1
ATOM 822 N N . SER A 1 104 ? 14.844 17.641 -3.023 1 96.69 104 SER A N 1
ATOM 823 C CA . SER A 1 104 ? 16.266 17.938 -2.949 1 96.69 104 SER A CA 1
ATOM 824 C C . SER A 1 104 ? 16.609 19.203 -3.717 1 96.69 104 SER A C 1
ATOM 826 O O . SER A 1 104 ? 17.625 19.859 -3.445 1 96.69 104 SER A O 1
ATOM 828 N N . ILE A 1 105 ? 15.719 19.562 -4.594 1 96.81 105 ILE A N 1
ATOM 829 C CA . ILE A 1 105 ? 15.938 20.734 -5.426 1 96.81 105 ILE A CA 1
ATOM 830 C C . ILE A 1 105 ? 15.039 21.875 -4.945 1 96.81 105 ILE A C 1
ATOM 832 O O . ILE A 1 105 ? 15.523 22.969 -4.648 1 96.81 105 ILE A O 1
ATOM 836 N N . ARG A 1 106 ? 13.766 21.625 -4.723 1 97.44 106 ARG A N 1
ATOM 837 C CA . ARG A 1 106 ? 12.773 22.656 -4.445 1 97.44 106 ARG A CA 1
ATOM 838 C C . ARG A 1 106 ? 12.805 23.078 -2.979 1 97.44 106 ARG A C 1
ATOM 840 O O . ARG A 1 106 ? 12.453 24.203 -2.637 1 97.44 106 ARG A O 1
ATOM 847 N N . ARG A 1 107 ? 13.102 22.109 -2.16 1 98.44 107 ARG A N 1
ATOM 848 C CA . ARG A 1 107 ? 13.156 22.312 -0.717 1 98.44 107 ARG A CA 1
ATOM 849 C C . ARG A 1 107 ? 11.836 22.875 -0.191 1 98.44 107 ARG A C 1
ATOM 851 O O . ARG A 1 107 ? 11.82 23.734 0.68 1 98.44 107 ARG A O 1
ATOM 858 N N . GLU A 1 108 ? 10.797 22.453 -0.803 1 98.62 108 GLU A N 1
ATOM 859 C CA . GLU A 1 108 ? 9.438 22.859 -0.447 1 98.62 108 GLU A CA 1
ATOM 860 C C . GLU A 1 108 ? 8.555 21.656 -0.155 1 98.62 108 GLU A C 1
ATOM 862 O O . GLU A 1 108 ? 8.602 20.656 -0.875 1 98.62 108 GLU A O 1
ATOM 867 N N . VAL A 1 109 ? 7.805 21.781 0.91 1 98.75 109 VAL A N 1
ATOM 868 C CA . VAL A 1 109 ? 6.883 20.703 1.262 1 98.75 109 VAL A CA 1
ATOM 869 C C . VAL A 1 109 ? 5.457 21.25 1.332 1 98.75 109 VAL A C 1
ATOM 871 O O . VAL A 1 109 ? 5.254 22.453 1.475 1 98.75 109 VAL A O 1
ATOM 874 N N . GLY A 1 110 ? 4.512 20.406 1.118 1 98.5 110 GLY A N 1
ATOM 875 C CA . GLY A 1 110 ? 3.109 20.641 1.431 1 98.5 110 GLY A CA 1
ATOM 876 C C . GLY A 1 110 ? 2.6 19.766 2.562 1 98.5 110 GLY A C 1
ATOM 877 O O . GLY A 1 110 ? 3.129 18.688 2.805 1 98.5 110 GLY A O 1
ATOM 878 N N . THR A 1 111 ? 1.606 20.281 3.238 1 97.88 111 THR A N 1
ATOM 879 C CA . THR A 1 111 ? 1.047 19.516 4.344 1 97.88 111 THR A CA 1
ATOM 880 C C . THR A 1 111 ? -0.472 19.422 4.227 1 97.88 111 THR A C 1
ATOM 882 O O . THR A 1 111 ? -1.107 20.297 3.641 1 97.88 111 THR A O 1
ATOM 885 N N . GLY A 1 112 ? -1.048 18.406 4.672 1 96.44 112 GLY A N 1
ATOM 886 C CA . GLY A 1 112 ? -2.469 18.141 4.828 1 96.44 112 GLY A CA 1
ATOM 887 C C . GLY A 1 112 ? -2.777 17.203 5.984 1 96.44 112 GLY A C 1
ATOM 888 O O . GLY A 1 112 ? -1.954 16.359 6.344 1 96.44 112 GLY A O 1
ATOM 889 N N . SER A 1 113 ? -3.963 17.406 6.574 1 97.31 113 SER A N 1
ATOM 890 C CA . SER A 1 113 ? -4.254 16.625 7.777 1 97.31 113 SER A CA 1
ATOM 891 C C . SER A 1 113 ? -5.75 16.594 8.07 1 97.31 113 SER A C 1
ATOM 893 O O . SER A 1 113 ? -6.52 17.344 7.461 1 97.31 113 SER A O 1
ATOM 895 N N . TRP A 1 114 ? -6.133 15.664 8.906 1 97.44 114 TRP A N 1
ATOM 896 C CA . TRP A 1 114 ? -7.461 15.672 9.508 1 97.44 114 TRP A CA 1
ATOM 897 C C . TRP A 1 114 ? -7.457 14.953 10.852 1 97.44 114 TRP A C 1
ATOM 899 O O . TRP A 1 114 ? -6.574 14.125 11.117 1 97.44 114 TRP A O 1
ATOM 909 N N . LEU A 1 115 ? -8.336 15.359 11.734 1 97.75 115 LEU A N 1
ATOM 910 C CA . LEU A 1 115 ? -8.594 14.742 13.031 1 97.75 115 LEU A CA 1
ATOM 911 C C . LEU A 1 115 ? -10.008 14.172 13.086 1 97.75 115 LEU A C 1
ATOM 913 O O . LEU A 1 115 ? -10.93 14.727 12.477 1 97.75 115 LEU A O 1
ATOM 917 N N . GLY A 1 116 ? -10.117 13.047 13.844 1 97.25 116 GLY A N 1
ATOM 918 C CA . GLY A 1 116 ? -11.477 12.656 14.172 1 97.25 116 GLY A CA 1
ATOM 919 C C . GLY A 1 116 ? -12.266 13.758 14.852 1 97.25 116 GLY A C 1
ATOM 920 O O . GLY A 1 116 ? -11.695 14.562 15.594 1 97.25 116 GLY A O 1
ATOM 921 N N . ARG A 1 117 ? -13.555 13.742 14.672 1 95 117 ARG A N 1
ATOM 922 C CA . ARG A 1 117 ? -14.406 14.82 15.164 1 95 117 ARG A CA 1
ATOM 923 C C . ARG A 1 117 ? -14.305 14.953 16.672 1 95 117 ARG A C 1
ATOM 925 O O . ARG A 1 117 ? -14.305 16.062 17.203 1 95 117 ARG A O 1
ATOM 932 N N . ALA A 1 118 ? -14.18 13.875 17.359 1 95.19 118 ALA A N 1
ATOM 933 C CA . ALA A 1 118 ? -14.133 13.867 18.828 1 95.19 118 ALA A CA 1
ATOM 934 C C . ALA A 1 118 ? -12.891 14.57 19.344 1 95.19 118 ALA A C 1
ATOM 936 O O . ALA A 1 118 ? -12.797 14.906 20.516 1 95.19 118 ALA A O 1
ATOM 937 N N . TYR A 1 119 ? -11.984 14.875 18.469 1 96.88 119 TYR A N 1
ATOM 938 C CA . TYR A 1 119 ? -10.688 15.391 18.922 1 96.88 119 TYR A CA 1
ATOM 939 C C . TYR A 1 119 ? -10.477 16.812 18.406 1 96.88 119 TYR A C 1
ATOM 941 O O . TYR A 1 119 ? -9.375 17.359 18.5 1 96.88 119 TYR A O 1
ATOM 949 N N . HIS A 1 120 ? -11.523 17.391 17.828 1 95.12 120 HIS A N 1
ATOM 950 C CA . HIS A 1 120 ? -11.461 18.766 17.344 1 95.12 120 HIS A CA 1
ATOM 951 C C . HIS A 1 120 ? -11.422 19.75 18.516 1 95.12 120 HIS A C 1
ATOM 953 O O . HIS A 1 120 ? -11.883 19.438 19.609 1 95.12 120 HIS A O 1
ATOM 959 N N . ARG A 1 121 ? -10.844 20.891 18.266 1 94.69 121 ARG A N 1
ATOM 960 C CA . ARG A 1 121 ? -10.867 22.047 19.156 1 94.69 121 ARG A CA 1
ATOM 961 C C . ARG A 1 121 ? -10.164 21.734 20.469 1 94.69 121 ARG A C 1
ATOM 963 O O . ARG A 1 121 ? -10.648 22.109 21.547 1 94.69 121 ARG A O 1
ATOM 970 N N . GLN A 1 122 ? -9.156 20.953 20.359 1 96.69 122 GLN A N 1
ATOM 971 C CA . GLN A 1 122 ? -8.352 20.625 21.531 1 96.69 122 GLN A CA 1
ATOM 972 C C . GLN A 1 122 ? -6.891 21.031 21.328 1 96.69 122 GLN A C 1
ATOM 974 O O . GLN A 1 122 ? -6.012 20.609 22.078 1 96.69 122 GLN A O 1
ATOM 979 N N . GLY A 1 123 ? -6.633 21.75 20.219 1 96.56 123 GLY A N 1
ATOM 980 C CA . GLY A 1 123 ? -5.289 22.219 19.938 1 96.56 123 GLY A CA 1
ATOM 981 C C . GLY A 1 123 ? -4.402 21.172 19.281 1 96.56 123 GLY A C 1
ATOM 982 O O . GLY A 1 123 ? -3.221 21.422 19.047 1 96.56 123 GLY A O 1
ATOM 983 N N . LEU A 1 124 ? -4.93 19.984 19 1 97.94 124 LEU A N 1
ATOM 984 C CA . LEU A 1 124 ? -4.148 18.875 18.469 1 97.94 124 LEU A CA 1
ATOM 985 C C . LEU A 1 124 ? -3.719 19.172 17.031 1 97.94 124 LEU A C 1
ATOM 987 O O . LEU A 1 124 ? -2.637 18.75 16.609 1 97.94 124 LEU A O 1
ATOM 991 N N . GLY A 1 125 ? -4.578 19.875 16.266 1 97.38 125 GLY A N 1
ATOM 992 C CA . GLY A 1 125 ? -4.234 20.234 14.898 1 97.38 125 GLY A CA 1
ATOM 993 C C . GLY A 1 125 ? -2.977 21.078 14.805 1 97.38 125 GLY A C 1
ATOM 994 O O . GLY A 1 125 ? -2.107 20.812 13.977 1 97.38 125 GLY A O 1
ATOM 995 N N . THR A 1 126 ? -2.902 22.047 15.664 1 97.75 126 THR A N 1
ATOM 996 C CA . THR A 1 126 ? -1.72 22.906 15.703 1 97.75 126 THR A CA 1
ATOM 997 C C . THR A 1 126 ? -0.484 22.094 16.094 1 97.75 126 THR A C 1
ATOM 999 O O . THR A 1 126 ? 0.572 22.219 15.469 1 97.75 126 THR A O 1
ATOM 1002 N N . GLU A 1 127 ? -0.653 21.25 17.078 1 98.44 127 GLU A N 1
ATOM 1003 C CA . GLU A 1 127 ? 0.463 20.469 17.609 1 98.44 127 GLU A CA 1
ATOM 1004 C C . GLU A 1 127 ? 0.976 19.469 16.578 1 98.44 127 GLU A C 1
ATOM 1006 O O . GLU A 1 127 ? 2.186 19.328 16.375 1 98.44 127 GLU A O 1
ATOM 1011 N N . MET A 1 128 ? 0.087 18.781 15.898 1 98.56 128 MET A N 1
ATOM 1012 C CA . MET A 1 128 ? 0.525 17.781 14.922 1 98.56 128 MET A CA 1
ATOM 1013 C C . MET A 1 128 ? 1.159 18.453 13.703 1 98.56 128 MET A C 1
ATOM 1015 O O . MET A 1 128 ? 2.137 17.953 13.148 1 98.56 128 MET A O 1
ATOM 1019 N N . ARG A 1 129 ? 0.635 19.594 13.281 1 98.38 129 ARG A N 1
ATOM 1020 C CA . ARG A 1 129 ? 1.271 20.312 12.188 1 98.38 129 ARG A CA 1
ATOM 1021 C C . ARG A 1 129 ? 2.648 20.828 12.594 1 98.38 129 ARG A C 1
ATOM 1023 O O . ARG A 1 129 ? 3.586 20.797 11.789 1 98.38 129 ARG A O 1
ATOM 1030 N N . ALA A 1 130 ? 2.773 21.312 13.805 1 98.56 130 ALA A N 1
ATOM 1031 C CA . ALA A 1 130 ? 4.078 21.75 14.297 1 98.56 130 ALA A CA 1
ATOM 1032 C C . ALA A 1 130 ? 5.098 20.609 14.227 1 98.56 130 ALA A C 1
ATOM 1034 O O . ALA A 1 130 ? 6.266 20.828 13.898 1 98.56 130 ALA A O 1
ATOM 1035 N N . ALA A 1 131 ? 4.699 19.422 14.516 1 98.81 131 ALA A N 1
ATOM 1036 C CA . ALA A 1 131 ? 5.586 18.266 14.5 1 98.81 131 ALA A CA 1
ATOM 1037 C C . ALA A 1 131 ? 6.172 18.047 13.109 1 98.81 131 ALA A C 1
ATOM 1039 O O . ALA A 1 131 ? 7.387 17.891 12.961 1 98.81 131 ALA A O 1
ATOM 1040 N N . VAL A 1 132 ? 5.344 18.094 12.07 1 98.75 132 VAL A N 1
ATOM 1041 C CA . VAL A 1 132 ? 5.852 17.781 10.734 1 98.75 132 VAL A CA 1
ATOM 1042 C C . VAL A 1 132 ? 6.602 18.984 10.18 1 98.75 132 VAL A C 1
ATOM 1044 O O . VAL A 1 132 ? 7.5 18.844 9.344 1 98.75 132 VAL A O 1
ATOM 1047 N N . LEU A 1 133 ? 6.227 20.172 10.625 1 98.69 133 LEU A N 1
ATOM 1048 C CA . LEU A 1 133 ? 7.012 21.344 10.227 1 98.69 133 LEU A CA 1
ATOM 1049 C C . LEU A 1 133 ? 8.422 21.266 10.797 1 98.69 133 LEU A C 1
ATOM 1051 O O . LEU A 1 133 ? 9.383 21.672 10.141 1 98.69 133 LEU A O 1
ATOM 1055 N N . HIS A 1 134 ? 8.539 20.781 12.023 1 98.81 134 HIS A N 1
ATOM 1056 C CA . HIS A 1 134 ? 9.867 20.547 12.586 1 98.81 134 HIS A CA 1
ATOM 1057 C C . HIS A 1 134 ? 10.656 19.547 11.766 1 98.81 134 HIS A C 1
ATOM 1059 O O . HIS A 1 134 ? 11.844 19.75 11.484 1 98.81 134 HIS A O 1
ATOM 1065 N N . LEU A 1 135 ? 10.031 18.484 11.398 1 98.81 135 LEU A N 1
ATOM 1066 C CA . LEU A 1 135 ? 10.68 17.547 10.5 1 98.81 135 LEU A CA 1
ATOM 1067 C C . LEU A 1 135 ? 11.133 18.219 9.219 1 98.81 135 LEU A C 1
ATOM 1069 O O . LEU A 1 135 ? 12.273 18.047 8.789 1 98.81 135 LEU A O 1
ATOM 1073 N N . ALA A 1 136 ? 10.266 19.016 8.609 1 98.81 136 ALA A N 1
ATOM 1074 C CA . ALA A 1 136 ? 10.539 19.656 7.328 1 98.81 136 ALA A CA 1
ATOM 1075 C C . ALA A 1 136 ? 11.719 20.625 7.434 1 98.81 136 ALA A C 1
ATOM 1077 O O . ALA A 1 136 ? 12.688 20.516 6.668 1 98.81 136 ALA A O 1
ATOM 1078 N N . PHE A 1 137 ? 11.656 21.5 8.398 1 98.69 137 PHE A N 1
ATOM 1079 C CA . PHE A 1 137 ? 12.617 22.578 8.445 1 98.69 137 PHE A CA 1
ATOM 1080 C C . PHE A 1 137 ? 13.883 22.156 9.188 1 98.69 137 PHE A C 1
ATOM 1082 O O . PHE A 1 137 ? 14.992 22.297 8.656 1 98.69 137 PHE A O 1
ATOM 1089 N N . ALA A 1 138 ? 13.773 21.625 10.383 1 98.38 138 ALA A N 1
ATOM 1090 C CA . ALA A 1 138 ? 14.938 21.25 11.18 1 98.38 138 ALA A CA 1
ATOM 1091 C C . ALA A 1 138 ? 15.516 19.922 10.719 1 98.38 138 ALA A C 1
ATOM 1093 O O . ALA A 1 138 ? 16.734 19.734 10.703 1 98.38 138 ALA A O 1
ATOM 1094 N N . GLY A 1 139 ? 14.719 19.016 10.359 1 98.5 139 GLY A N 1
ATOM 1095 C CA . GLY A 1 139 ? 15.164 17.672 10.031 1 98.5 139 GLY A CA 1
ATOM 1096 C C . GLY A 1 139 ? 15.633 17.531 8.594 1 98.5 139 GLY A C 1
ATOM 1097 O O . GLY A 1 139 ? 16.703 16.984 8.344 1 98.5 139 GLY A O 1
ATOM 1098 N N . LEU A 1 140 ? 14.852 18.078 7.668 1 98.62 140 LEU A N 1
ATOM 1099 C CA . LEU A 1 140 ? 15.102 17.812 6.254 1 98.62 140 LEU A CA 1
ATOM 1100 C C . LEU A 1 140 ? 15.719 19.031 5.574 1 98.62 140 LEU A C 1
ATOM 1102 O O . LEU A 1 140 ? 16.203 18.938 4.445 1 98.62 140 LEU A O 1
ATOM 1106 N N . GLY A 1 141 ? 15.625 20.156 6.211 1 98.38 141 GLY A N 1
ATOM 1107 C CA . GLY A 1 141 ? 16.219 21.344 5.652 1 98.38 141 GLY A CA 1
ATOM 1108 C C . GLY A 1 141 ? 15.344 22.031 4.617 1 98.38 141 GLY A C 1
ATOM 1109 O O . GLY A 1 141 ? 15.844 22.578 3.631 1 98.38 141 GLY A O 1
ATOM 1110 N N . ALA A 1 142 ? 14.078 21.969 4.781 1 98.75 142 ALA A N 1
ATOM 1111 C CA . ALA A 1 142 ? 13.148 22.672 3.896 1 98.75 142 ALA A CA 1
ATOM 1112 C C . ALA A 1 142 ? 13.336 24.172 3.982 1 98.75 142 ALA A C 1
ATOM 1114 O O . ALA A 1 142 ? 13.742 24.703 5.027 1 98.75 142 ALA A O 1
ATOM 1115 N N . GLN A 1 143 ? 12.969 24.859 2.885 1 98.69 143 GLN A N 1
ATOM 1116 C CA . GLN A 1 143 ? 12.992 26.312 2.857 1 98.69 143 GLN A CA 1
ATOM 1117 C C . GLN A 1 143 ? 11.586 26.891 2.943 1 98.69 143 GLN A C 1
ATOM 1119 O O . GLN A 1 143 ? 11.391 27.984 3.457 1 98.69 143 GLN A O 1
ATOM 1124 N N . TYR A 1 144 ? 10.633 26.047 2.414 1 98.62 144 TYR A N 1
ATOM 1125 C CA . TYR A 1 144 ? 9.242 26.484 2.41 1 98.62 144 TYR A CA 1
ATOM 1126 C C . TYR A 1 144 ? 8.305 25.344 2.758 1 98.62 144 TYR A C 1
ATOM 1128 O O . TYR A 1 144 ? 8.57 24.188 2.412 1 98.62 144 TYR A O 1
ATOM 1136 N N . ALA A 1 145 ? 7.262 25.688 3.402 1 98.81 145 ALA A N 1
ATOM 1137 C CA . ALA A 1 145 ? 6.09 24.828 3.543 1 98.81 145 ALA A CA 1
ATOM 1138 C C . ALA A 1 145 ? 4.832 25.516 3.031 1 98.81 145 ALA A C 1
ATOM 1140 O O . ALA A 1 145 ? 4.629 26.703 3.277 1 98.81 145 ALA A O 1
ATOM 1141 N N . THR A 1 146 ? 4.031 24.781 2.256 1 98.31 146 THR A N 1
ATOM 1142 C CA . THR A 1 146 ? 2.799 25.344 1.719 1 98.31 146 THR A CA 1
ATOM 1143 C C . THR A 1 146 ? 1.583 24.594 2.264 1 98.31 146 THR A C 1
ATOM 1145 O O . THR A 1 146 ? 1.705 23.469 2.746 1 98.31 146 THR A O 1
ATOM 1148 N N . SER A 1 147 ? 0.515 25.266 2.293 1 97.06 147 SER A N 1
ATOM 1149 C CA . SER A 1 147 ? -0.801 24.734 2.631 1 97.06 147 SER A CA 1
ATOM 1150 C C . SER A 1 147 ? -1.91 25.531 1.959 1 97.06 147 SER A C 1
ATOM 1152 O O . SER A 1 147 ? -1.641 26.375 1.105 1 97.06 147 SER A O 1
ATOM 1154 N N . GLY A 1 148 ? -3.117 25.109 2.219 1 95.75 148 GLY A N 1
ATOM 1155 C CA . GLY A 1 148 ? -4.289 25.797 1.702 1 95.75 148 GLY A CA 1
ATOM 1156 C C . GLY A 1 148 ? -5.566 25.422 2.43 1 95.75 148 GLY A C 1
ATOM 1157 O O . GLY A 1 148 ? -5.672 24.344 3.002 1 95.75 148 GLY A O 1
ATOM 1158 N N . ALA A 1 149 ? -6.445 26.375 2.438 1 95.56 149 ALA A N 1
ATOM 1159 C CA . ALA A 1 149 ? -7.762 26.141 3.029 1 95.56 149 ALA A CA 1
ATOM 1160 C C . ALA A 1 149 ? -8.82 27 2.357 1 95.56 149 ALA A C 1
ATOM 1162 O O . ALA A 1 149 ? -8.539 28.109 1.917 1 95.56 149 ALA A O 1
ATOM 1163 N N . TYR A 1 150 ? -9.992 26.438 2.25 1 94.5 150 TYR A N 1
ATOM 1164 C CA . TYR A 1 150 ? -11.086 27.266 1.742 1 94.5 150 TYR A CA 1
ATOM 1165 C C . TYR A 1 150 ? -11.375 28.422 2.684 1 94.5 150 TYR A C 1
ATOM 1167 O O . TYR A 1 150 ? -11.211 28.297 3.9 1 94.5 150 TYR A O 1
ATOM 1175 N N . ALA A 1 151 ? -11.938 29.453 2.109 1 91.88 151 ALA A N 1
ATOM 1176 C CA . ALA A 1 151 ? -12.117 30.719 2.836 1 91.88 151 ALA A CA 1
ATOM 1177 C C . ALA A 1 151 ? -13.047 30.531 4.031 1 91.88 151 ALA A C 1
ATOM 1179 O O . ALA A 1 151 ? -12.93 31.234 5.031 1 91.88 151 ALA A O 1
ATOM 1180 N N . ASP A 1 152 ? -13.828 29.547 3.953 1 88.94 152 ASP A N 1
ATOM 1181 C CA . ASP A 1 152 ? -14.812 29.344 5.012 1 88.94 152 ASP A CA 1
ATOM 1182 C C . ASP A 1 152 ? -14.312 28.328 6.035 1 88.94 152 ASP A C 1
ATOM 1184 O O . ASP A 1 152 ? -15.039 27.984 6.977 1 88.94 152 ASP A O 1
ATOM 1188 N N . ASN A 1 153 ? -13.141 27.859 5.824 1 91.5 153 ASN A N 1
ATOM 1189 C CA . ASN A 1 153 ? -12.555 26.938 6.793 1 91.5 153 ASN A CA 1
ATOM 1190 C C . ASN A 1 153 ? -11.719 27.672 7.832 1 91.5 153 ASN A C 1
ATOM 1192 O O . ASN A 1 153 ? -10.492 27.562 7.848 1 91.5 153 ASN A O 1
ATOM 1196 N N . ALA A 1 154 ? -12.336 28.297 8.758 1 90.12 154 ALA A N 1
ATOM 1197 C CA . ALA A 1 154 ? -11.695 29.172 9.734 1 90.12 154 ALA A CA 1
ATOM 1198 C C . ALA A 1 154 ? -10.75 28.391 10.641 1 90.12 154 ALA A C 1
ATOM 1200 O O . ALA A 1 154 ? -9.688 28.906 11.016 1 90.12 154 ALA A O 1
ATOM 1201 N N . ALA A 1 155 ? -11.164 27.234 10.883 1 90.31 155 ALA A N 1
ATOM 1202 C CA . ALA A 1 155 ? -10.352 26.422 11.789 1 90.31 155 ALA A CA 1
ATOM 1203 C C . ALA A 1 155 ? -8.969 26.141 11.188 1 90.31 155 ALA A C 1
ATOM 1205 O O . ALA A 1 155 ? -7.953 26.328 11.852 1 90.31 155 ALA A O 1
ATOM 1206 N N . SER A 1 156 ? -8.906 25.672 9.977 1 92.31 156 SER A N 1
ATOM 1207 C CA . SER A 1 156 ? -7.648 25.391 9.297 1 92.31 156 SER A CA 1
ATOM 1208 C C . SER A 1 156 ? -6.816 26.656 9.133 1 92.31 156 SER A C 1
ATOM 1210 O O . SER A 1 156 ? -5.602 26.641 9.336 1 92.31 156 SER A O 1
ATOM 1212 N N . LEU A 1 157 ? -7.48 27.734 8.797 1 94.88 157 LEU A N 1
ATOM 1213 C CA . LEU A 1 157 ? -6.777 29 8.617 1 94.88 157 LEU A CA 1
ATOM 1214 C C . LEU A 1 157 ? -6.172 29.484 9.938 1 94.88 157 LEU A C 1
ATOM 1216 O O . LEU A 1 157 ? -5.062 30.016 9.953 1 94.88 157 LEU A O 1
ATOM 1220 N N . GLU A 1 158 ? -6.902 29.328 10.984 1 93.62 158 GLU A N 1
ATOM 1221 C CA . GLU A 1 158 ? -6.41 29.719 12.305 1 93.62 158 GLU A CA 1
ATOM 1222 C C . GLU A 1 158 ? -5.18 28.906 12.695 1 93.62 158 GLU A C 1
ATOM 1224 O O . GLU A 1 158 ? -4.211 29.453 13.227 1 93.62 158 GLU A O 1
ATOM 1229 N N . VAL A 1 159 ? -5.199 27.609 12.438 1 94.75 159 VAL A N 1
ATOM 1230 C CA . VAL A 1 159 ? -4.051 26.75 12.703 1 94.75 159 VAL A CA 1
ATOM 1231 C C . VAL A 1 159 ? -2.84 27.25 11.914 1 94.75 159 VAL A C 1
ATOM 1233 O O . VAL A 1 159 ? -1.744 27.375 12.469 1 94.75 159 VAL A O 1
ATOM 1236 N N . SER A 1 160 ? -3.043 27.516 10.664 1 96.5 160 SER A N 1
ATOM 1237 C CA . SER A 1 160 ? -1.954 27.969 9.805 1 96.5 160 SER A CA 1
ATOM 1238 C C . SER A 1 160 ? -1.389 29.297 10.297 1 96.5 160 SER A C 1
ATOM 1240 O O . SER A 1 160 ? -0.17 29.484 10.352 1 96.5 160 SER A O 1
ATOM 1242 N N . ARG A 1 161 ? -2.297 30.172 10.664 1 94.5 161 ARG A N 1
ATOM 1243 C CA . ARG A 1 161 ? -1.871 31.469 11.164 1 94.5 161 ARG A CA 1
ATOM 1244 C C . ARG A 1 161 ? -1.027 31.328 12.422 1 94.5 161 ARG A C 1
ATOM 1246 O O . ARG A 1 161 ? 0.03 31.953 12.547 1 94.5 161 ARG A O 1
ATOM 1253 N N . LYS A 1 162 ? -1.43 30.547 13.328 1 95 162 LYS A N 1
ATOM 1254 C CA . LYS A 1 162 ? -0.716 30.312 14.586 1 95 162 LYS A CA 1
ATOM 1255 C C . LYS A 1 162 ? 0.699 29.812 14.328 1 95 162 LYS A C 1
ATOM 1257 O O . LYS A 1 162 ? 1.617 30.094 15.094 1 95 162 LYS A O 1
ATOM 1262 N N . LEU A 1 163 ? 0.877 29.125 13.242 1 96.62 163 LEU A N 1
ATOM 1263 C CA . LEU A 1 163 ? 2.145 28.453 12.945 1 96.62 163 LEU A CA 1
ATOM 1264 C C . LEU A 1 163 ? 3.049 29.375 12.117 1 96.62 163 LEU A C 1
ATOM 1266 O O . LEU A 1 163 ? 4.184 29 11.805 1 96.62 163 LEU A O 1
ATOM 1270 N N . GLY A 1 164 ? 2.5 30.531 11.75 1 97.06 164 GLY A N 1
ATOM 1271 C CA . GLY A 1 164 ? 3.35 31.531 11.109 1 97.06 164 GLY A CA 1
ATOM 1272 C C . GLY A 1 164 ? 3.145 31.609 9.609 1 97.06 164 GLY A C 1
ATOM 1273 O O . GLY A 1 164 ? 3.812 32.375 8.922 1 97.06 164 GLY A O 1
ATOM 1274 N N . TYR A 1 165 ? 2.189 30.797 9.062 1 98.12 165 TYR A N 1
ATOM 1275 C CA . TYR A 1 165 ? 1.894 30.859 7.633 1 98.12 165 TYR A CA 1
ATOM 1276 C C . TYR A 1 165 ? 1.381 32.25 7.238 1 98.12 165 TYR A C 1
ATOM 1278 O O . TYR A 1 165 ? 0.67 32.906 8.008 1 98.12 165 TYR A O 1
ATOM 1286 N N . ARG A 1 166 ? 1.722 32.594 6.027 1 97.62 166 ARG A N 1
ATOM 1287 C CA . ARG A 1 166 ? 1.213 33.844 5.445 1 97.62 166 ARG A CA 1
ATOM 1288 C C . ARG A 1 166 ? 0.477 33.562 4.137 1 97.62 166 ARG A C 1
ATOM 1290 O O . ARG A 1 166 ? 0.703 32.531 3.494 1 97.62 166 ARG A O 1
ATOM 1297 N N . GLU A 1 167 ? -0.341 34.531 3.768 1 96.62 167 GLU A N 1
ATOM 1298 C CA . GLU A 1 167 ? -1.089 34.406 2.52 1 96.62 167 GLU A CA 1
ATOM 1299 C C . GLU A 1 167 ? -0.153 34.375 1.315 1 96.62 167 GLU A C 1
ATOM 1301 O O . GLU A 1 167 ? 0.828 35.125 1.266 1 96.62 167 GLU A O 1
ATOM 1306 N N . ASP A 1 168 ? -0.476 33.469 0.438 1 97.19 168 ASP A N 1
ATOM 1307 C CA . ASP A 1 168 ? 0.345 33.281 -0.753 1 97.19 168 ASP A CA 1
ATOM 1308 C C . ASP A 1 168 ? -0.52 33.188 -2.008 1 97.19 168 ASP A C 1
ATOM 1310 O O . ASP A 1 168 ? -0.258 32.375 -2.889 1 97.19 168 ASP A O 1
ATOM 1314 N N . GLY A 1 169 ? -1.622 33.844 -2.074 1 96.19 169 GLY A N 1
ATOM 1315 C CA . GLY A 1 169 ? -2.514 33.875 -3.223 1 96.19 169 GLY A CA 1
ATOM 1316 C C . GLY A 1 169 ? -3.748 33.031 -3.043 1 96.19 169 GLY A C 1
ATOM 1317 O O . GLY A 1 169 ? -4.086 32.656 -1.923 1 96.19 169 GLY A O 1
ATOM 1318 N N . ILE A 1 170 ? -4.535 32.906 -4.18 1 94.5 170 ILE A N 1
ATOM 1319 C CA . ILE A 1 170 ? -5.777 32.125 -4.102 1 94.5 170 ILE A CA 1
ATOM 1320 C C . ILE A 1 170 ? -5.879 31.188 -5.289 1 94.5 170 ILE A C 1
ATOM 1322 O O . ILE A 1 170 ? -5.145 31.328 -6.27 1 94.5 170 ILE A O 1
ATOM 1326 N N . GLU A 1 171 ? -6.586 30.156 -5.07 1 93 171 GLU A N 1
ATOM 1327 C CA . GLU A 1 171 ? -7.102 29.297 -6.141 1 93 171 GLU A CA 1
ATOM 1328 C C . GLU A 1 171 ? -8.625 29.266 -6.133 1 93 171 GLU A C 1
ATOM 1330 O O . GLU A 1 171 ? -9.25 29.516 -5.102 1 93 171 GLU A O 1
ATOM 1335 N N . ARG A 1 172 ? -9.156 29.078 -7.355 1 93.69 172 ARG A N 1
ATOM 1336 C CA . ARG A 1 172 ? -10.602 28.859 -7.457 1 93.69 172 ARG A CA 1
ATOM 1337 C C . ARG A 1 172 ? -10.922 27.406 -7.789 1 93.69 172 ARG A C 1
ATOM 1339 O O . ARG A 1 172 ? -10.289 26.812 -8.664 1 93.69 172 ARG A O 1
ATOM 1346 N N . HIS A 1 173 ? -11.797 26.922 -6.98 1 93 173 HIS A N 1
ATOM 1347 C CA . HIS A 1 173 ? -12.188 25.531 -7.141 1 93 173 HIS A CA 1
ATOM 1348 C C . HIS A 1 173 ? -13.703 25.391 -7.266 1 93 173 HIS A C 1
ATOM 1350 O O . HIS A 1 173 ? -14.43 26.359 -7.062 1 93 173 HIS A O 1
ATOM 1356 N N . SER A 1 174 ? -14.117 24.266 -7.805 1 89.44 174 SER A N 1
ATOM 1357 C CA . SER A 1 174 ? -15.516 23.859 -7.742 1 89.44 174 SER A CA 1
ATOM 1358 C C . SER A 1 174 ? -15.758 22.859 -6.613 1 89.44 174 SER A C 1
ATOM 1360 O O . SER A 1 174 ? -15.156 21.781 -6.598 1 89.44 174 SER A O 1
ATOM 1362 N N . VAL A 1 175 ? -16.453 23.25 -5.668 1 89.38 175 VAL A N 1
ATOM 1363 C CA . VAL A 1 175 ? -16.828 22.375 -4.562 1 89.38 175 VAL A CA 1
ATOM 1364 C C . VAL A 1 175 ? -18.328 22.109 -4.59 1 89.38 175 VAL A C 1
ATOM 1366 O O . VAL A 1 175 ? -19.125 23.031 -4.383 1 89.38 175 VAL A O 1
ATOM 1369 N N . ARG A 1 176 ? -18.688 20.828 -4.766 1 89.5 176 ARG A N 1
ATOM 1370 C CA . ARG A 1 176 ? -20.094 20.469 -4.891 1 89.5 176 ARG A CA 1
ATOM 1371 C C . ARG A 1 176 ? -20.812 21.359 -5.91 1 89.5 176 ARG A C 1
ATOM 1373 O O . ARG A 1 176 ? -21.875 21.906 -5.629 1 89.5 176 ARG A O 1
ATOM 1380 N N . ALA A 1 177 ? -20.188 21.594 -6.895 1 87.5 177 ALA A N 1
ATOM 1381 C CA . ALA A 1 177 ? -20.719 22.281 -8.07 1 87.5 177 ALA A CA 1
ATOM 1382 C C . ALA A 1 177 ? -20.875 23.781 -7.805 1 87.5 177 ALA A C 1
ATOM 1384 O O . ALA A 1 177 ? -21.672 24.453 -8.469 1 87.5 177 ALA A O 1
ATOM 1385 N N . LYS A 1 178 ? -20.234 24.375 -6.836 1 92.12 178 LYS A N 1
ATOM 1386 C CA . LYS A 1 178 ? -20.219 25.797 -6.539 1 92.12 178 LYS A CA 1
ATOM 1387 C C . LYS A 1 178 ? -18.797 26.344 -6.484 1 92.12 178 LYS A C 1
ATOM 1389 O O . LYS A 1 178 ? -17.875 25.625 -6.082 1 92.12 178 LYS A O 1
ATOM 1394 N N . PRO A 1 179 ? -18.766 27.578 -6.828 1 92.5 179 PRO A N 1
ATOM 1395 C CA . PRO A 1 179 ? -17.422 28.172 -6.734 1 92.5 179 PRO A CA 1
ATOM 1396 C C . PRO A 1 179 ? -16.953 28.359 -5.289 1 92.5 179 PRO A C 1
ATOM 1398 O O . PRO A 1 179 ? -17.766 28.688 -4.418 1 92.5 179 PRO A O 1
ATOM 1401 N N . ALA A 1 180 ? -15.633 28.016 -5.066 1 94 180 ALA A N 1
ATOM 1402 C CA . ALA A 1 180 ? -15.008 28.203 -3.76 1 94 180 ALA A CA 1
ATOM 1403 C C . ALA A 1 180 ? -13.602 28.766 -3.902 1 94 180 ALA A C 1
ATOM 1405 O O . ALA A 1 180 ? -12.883 28.438 -4.844 1 94 180 ALA A O 1
ATOM 1406 N N . VAL A 1 181 ? -13.305 29.594 -3.018 1 95.12 181 VAL A N 1
ATOM 1407 C CA . VAL A 1 181 ? -11.977 30.203 -3.023 1 95.12 181 VAL A CA 1
ATOM 1408 C C . VAL A 1 181 ? -11.086 29.5 -2 1 95.12 181 VAL A C 1
ATOM 1410 O O . VAL A 1 181 ? -11.438 29.406 -0.822 1 95.12 181 VAL A O 1
ATOM 1413 N N . LEU A 1 182 ? -9.969 29 -2.488 1 96.5 182 LEU A N 1
ATOM 1414 C CA . LEU A 1 182 ? -8.945 28.438 -1.62 1 96.5 182 LEU A CA 1
ATOM 1415 C C . LEU A 1 182 ? -7.832 29.438 -1.363 1 96.5 182 LEU A C 1
ATOM 1417 O O . LEU A 1 182 ? -7.227 29.953 -2.307 1 96.5 182 LEU A O 1
ATOM 1421 N N . ARG A 1 183 ? -7.633 29.734 -0.157 1 97.19 183 ARG A N 1
ATOM 1422 C CA . ARG A 1 183 ? -6.5 30.578 0.213 1 97.19 183 ARG A CA 1
ATOM 1423 C C . ARG A 1 183 ? -5.215 29.766 0.295 1 97.19 183 ARG A C 1
ATOM 1425 O O . ARG A 1 183 ? -5.129 28.797 1.069 1 97.19 183 ARG A O 1
ATOM 1432 N N . ARG A 1 184 ? -4.289 30.172 -0.488 1 97.19 184 ARG A N 1
ATOM 1433 C CA . ARG A 1 184 ? -2.975 29.547 -0.411 1 97.19 184 ARG A CA 1
ATOM 1434 C C . ARG A 1 184 ? -2.137 30.156 0.706 1 97.19 184 ARG A C 1
ATOM 1436 O O . ARG A 1 184 ? -2.182 31.359 0.929 1 97.19 184 ARG A O 1
ATOM 1443 N N . LEU A 1 185 ? -1.388 29.344 1.376 1 98.12 185 LEU A N 1
ATOM 1444 C CA . LEU A 1 185 ? -0.562 29.766 2.498 1 98.12 185 LEU A CA 1
ATOM 1445 C C . LEU A 1 185 ? 0.871 29.266 2.342 1 98.12 185 LEU A C 1
ATOM 1447 O O . LEU A 1 185 ? 1.101 28.203 1.779 1 98.12 185 LEU A O 1
ATOM 1451 N N . ARG A 1 186 ? 1.774 30.062 2.812 1 98.38 186 ARG A N 1
ATOM 1452 C CA . ARG A 1 186 ? 3.191 29.719 2.723 1 98.38 186 ARG A CA 1
ATOM 1453 C C . ARG A 1 186 ? 3.922 30.078 4.012 1 98.38 186 ARG A C 1
ATOM 1455 O O . ARG A 1 186 ? 3.637 31.109 4.629 1 98.38 186 ARG A O 1
ATOM 1462 N N . LEU A 1 187 ? 4.809 29.25 4.414 1 98.62 187 LEU A N 1
ATOM 1463 C CA . LEU A 1 187 ? 5.668 29.422 5.578 1 98.62 187 LEU A CA 1
ATOM 1464 C C . LEU A 1 187 ? 7.137 29.297 5.188 1 98.62 187 LEU A C 1
ATOM 1466 O O . LEU A 1 187 ? 7.555 28.281 4.637 1 98.62 187 LEU A O 1
ATOM 1470 N N . THR A 1 188 ? 7.914 30.359 5.465 1 98.44 188 THR A N 1
ATOM 1471 C CA . THR A 1 188 ? 9.352 30.297 5.211 1 98.44 188 THR A CA 1
ATOM 1472 C C . THR A 1 188 ? 10.086 29.703 6.41 1 98.44 188 THR A C 1
ATOM 1474 O O . THR A 1 188 ? 9.555 29.688 7.52 1 98.44 188 THR A O 1
ATOM 1477 N N . ALA A 1 189 ? 11.32 29.25 6.152 1 98.19 189 ALA A N 1
ATOM 1478 C CA . ALA A 1 189 ? 12.164 28.766 7.234 1 98.19 189 ALA A CA 1
ATOM 1479 C C . ALA A 1 189 ? 12.344 29.812 8.32 1 98.19 189 ALA A C 1
ATOM 1481 O O . ALA A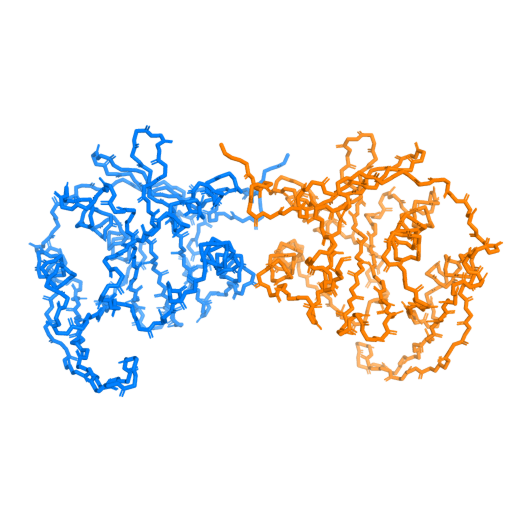 1 189 ? 12.336 29.5 9.508 1 98.19 189 ALA A O 1
ATOM 1482 N N . GLU A 1 190 ? 12.508 31.031 7.965 1 97.56 190 GLU A N 1
ATOM 1483 C CA . GLU A 1 190 ? 12.672 32.125 8.914 1 97.56 190 GLU A CA 1
ATOM 1484 C C . GLU A 1 190 ? 11.414 32.344 9.75 1 97.56 190 GLU A C 1
ATOM 1486 O O . GLU A 1 190 ? 11.492 32.469 10.977 1 97.56 190 GLU A O 1
ATOM 1491 N N . GLN A 1 191 ? 10.32 32.406 9.062 1 97.19 191 GLN A N 1
ATOM 1492 C CA . GLN A 1 191 ? 9.055 32.562 9.773 1 97.19 191 GLN A CA 1
ATOM 1493 C C . GLN A 1 191 ? 8.836 31.391 10.758 1 97.19 191 GLN A C 1
ATOM 1495 O O . GLN A 1 191 ? 8.383 31.609 11.883 1 97.19 191 GLN A O 1
ATOM 1500 N N . TRP A 1 192 ? 9.117 30.172 10.32 1 97.75 192 TRP A N 1
ATOM 1501 C CA . TRP A 1 192 ? 8.984 29 11.188 1 97.75 192 TRP A CA 1
ATOM 1502 C C . TRP A 1 192 ? 9.859 29.141 12.43 1 97.75 192 TRP A C 1
ATOM 1504 O O . TRP A 1 192 ? 9.422 28.859 13.547 1 97.75 192 TRP A O 1
ATOM 1514 N N . GLN A 1 193 ? 11.086 29.547 12.273 1 96.62 193 GLN A N 1
ATOM 1515 C CA . GLN A 1 193 ? 12.016 29.703 13.391 1 96.62 193 GLN A CA 1
ATOM 1516 C C . GLN A 1 193 ? 11.469 30.656 14.438 1 96.62 193 GLN A C 1
ATOM 1518 O O . GLN A 1 193 ? 11.703 30.484 15.633 1 96.62 193 GLN A O 1
ATOM 1523 N N . GLN A 1 194 ? 10.656 31.578 13.984 1 95.44 194 GLN A N 1
ATOM 1524 C CA . GLN A 1 194 ? 10.102 32.594 14.883 1 95.44 194 GLN A CA 1
ATOM 1525 C C . GLN A 1 194 ? 8.82 32.094 15.547 1 95.44 194 GLN A C 1
ATOM 1527 O O . GLN A 1 194 ? 8.312 32.719 16.484 1 95.44 194 GLN A O 1
ATOM 1532 N N . HIS A 1 195 ? 8.312 30.969 15.094 1 94.12 195 HIS A N 1
ATOM 1533 C CA . HIS A 1 195 ? 7.016 30.5 15.57 1 94.12 195 HIS A CA 1
ATOM 1534 C C . HIS A 1 195 ? 7.086 29.047 16.031 1 94.12 195 HIS A C 1
ATOM 1536 O O . HIS A 1 195 ? 6.148 28.281 15.805 1 94.12 195 HIS A O 1
ATOM 1542 N N . GLN A 1 196 ? 8.141 28.594 16.516 1 92.56 196 GLN A N 1
ATOM 1543 C CA . GLN A 1 196 ? 8.25 27.234 17.047 1 92.56 196 GLN A CA 1
ATOM 1544 C C . GLN A 1 196 ? 7.492 27.094 18.359 1 92.56 196 GLN A C 1
ATOM 1546 O O . GLN A 1 196 ? 8.055 27.328 19.438 1 92.56 196 GLN A O 1
ATOM 1551 N N . LEU A 1 197 ? 6.324 26.672 18.281 1 88.56 197 LEU A N 1
ATOM 1552 C CA . LEU A 1 197 ? 5.391 26.719 19.406 1 88.56 197 LEU A CA 1
ATOM 1553 C C . LEU A 1 197 ? 5.473 25.422 20.219 1 88.56 197 LEU A C 1
ATOM 1555 O O . LEU A 1 197 ? 5.059 25.406 21.391 1 88.56 197 LEU A O 1
ATOM 1559 N N . VAL A 1 198 ? 5.926 24.344 19.609 1 95.56 198 VAL A N 1
ATOM 1560 C CA . VAL A 1 198 ? 5.832 23.016 20.219 1 95.56 198 VAL A CA 1
ATOM 1561 C C . VAL A 1 198 ? 7.191 22.328 20.156 1 95.56 198 VAL A C 1
ATOM 1563 O O . VAL A 1 198 ? 7.828 22.281 19.109 1 95.56 198 VAL A O 1
ATOM 1566 N N . PRO A 1 199 ? 7.766 21.922 21.328 1 97.69 199 PRO A N 1
ATOM 1567 C CA . PRO A 1 199 ? 8.977 21.109 21.219 1 97.69 199 PRO A CA 1
ATOM 1568 C C . PRO A 1 199 ? 8.734 19.781 20.516 1 97.69 199 PRO A C 1
ATOM 1570 O O . PRO A 1 199 ? 7.695 19.141 20.719 1 97.69 199 PRO A O 1
ATOM 1573 N N . VAL A 1 200 ? 9.609 19.344 19.703 1 98.5 200 VAL A N 1
ATOM 1574 C CA . VAL A 1 200 ? 9.477 18.109 18.922 1 98.5 200 VAL A CA 1
ATOM 1575 C C . VAL A 1 200 ? 10.766 17.297 19.031 1 98.5 200 VAL A C 1
ATOM 1577 O O . VAL A 1 200 ? 11.867 17.844 18.891 1 98.5 200 VAL A O 1
ATOM 1580 N N . GLN A 1 201 ? 10.648 16.062 19.359 1 98.62 201 GLN A N 1
ATOM 1581 C CA . GLN A 1 201 ? 11.742 15.102 19.281 1 98.62 201 GLN A CA 1
ATOM 1582 C C . GLN A 1 201 ? 11.594 14.195 18.078 1 98.62 201 GLN A C 1
ATOM 1584 O O . GLN A 1 201 ? 10.484 13.758 17.75 1 98.62 201 GLN A O 1
ATOM 1589 N N . MET A 1 202 ? 12.734 13.922 17.422 1 98.44 202 MET A N 1
ATOM 1590 C CA . MET A 1 202 ? 12.711 13.055 16.234 1 98.44 202 MET A CA 1
ATOM 1591 C C . MET A 1 202 ? 13.586 11.82 16.453 1 98.44 202 MET A C 1
ATOM 1593 O O . MET A 1 202 ? 14.695 11.93 16.984 1 98.44 202 MET A O 1
ATOM 1597 N N . GLU A 1 203 ? 13.117 10.719 16.094 1 98.38 203 GLU A N 1
ATOM 1598 C CA . GLU A 1 203 ? 13.867 9.461 16.094 1 98.38 203 GLU A CA 1
ATOM 1599 C C . GLU A 1 203 ? 13.844 8.797 14.727 1 98.38 203 GLU A C 1
ATOM 1601 O O . GLU A 1 203 ? 12.836 8.859 14.016 1 98.38 203 GLU A O 1
ATOM 1606 N N . GLY A 1 204 ? 15 8.188 14.352 1 97.81 204 GLY A N 1
ATOM 1607 C CA . GLY A 1 204 ? 15.055 7.355 13.164 1 97.81 204 GLY A CA 1
ATOM 1608 C C . GLY A 1 204 ? 15.312 8.148 11.891 1 97.81 204 GLY A C 1
ATOM 1609 O O . GLY A 1 204 ? 15.352 7.578 10.805 1 97.81 204 GLY A O 1
ATOM 1610 N N . LEU A 1 205 ? 15.547 9.445 11.977 1 97.75 205 LEU A N 1
ATOM 1611 C CA . LEU A 1 205 ? 15.602 10.32 10.812 1 97.75 205 LEU A CA 1
ATOM 1612 C C . LEU A 1 205 ? 16.844 10.031 9.977 1 97.75 205 LEU A C 1
ATOM 1614 O O . LEU A 1 205 ? 16.766 9.992 8.742 1 97.75 205 LEU A O 1
ATOM 1618 N N . PRO A 1 206 ? 18 9.797 10.562 1 97.25 206 PRO A N 1
ATOM 1619 C CA . PRO A 1 206 ? 19.203 9.656 9.734 1 97.25 206 PRO A CA 1
ATOM 1620 C C . PRO A 1 206 ? 19.062 8.555 8.68 1 97.25 206 PRO A C 1
ATOM 1622 O O . PRO A 1 206 ? 19.469 8.75 7.527 1 97.25 206 PRO A O 1
ATOM 1625 N N . GLU A 1 207 ? 18.422 7.434 9.031 1 96.19 207 GLU A N 1
ATOM 1626 C CA . GLU A 1 207 ? 18.266 6.312 8.109 1 96.19 207 GLU A CA 1
ATOM 1627 C C . GLU A 1 207 ? 17.266 6.633 7.008 1 96.19 207 GLU A C 1
ATOM 1629 O O . GLU A 1 207 ? 17.203 5.941 5.988 1 96.19 207 GLU A O 1
ATOM 1634 N N . CYS A 1 208 ? 16.5 7.711 7.164 1 97.88 208 CYS A N 1
ATOM 1635 C CA . CYS A 1 208 ? 15.422 8.047 6.238 1 97.88 208 CYS A CA 1
ATOM 1636 C C . CYS A 1 208 ? 15.883 9.07 5.211 1 97.88 208 CYS A C 1
ATOM 1638 O O . CYS A 1 208 ? 15.234 9.258 4.18 1 97.88 208 CYS A O 1
ATOM 1640 N N . LEU A 1 209 ? 16.938 9.758 5.426 1 97.5 209 LEU A N 1
ATOM 1641 C CA . LEU A 1 209 ? 17.328 10.93 4.648 1 97.5 209 LEU A CA 1
ATOM 1642 C C . LEU A 1 209 ? 17.469 10.578 3.17 1 97.5 209 LEU A C 1
ATOM 1644 O O . LEU A 1 209 ? 16.938 11.289 2.309 1 97.5 209 LEU A O 1
ATOM 1648 N N . PRO A 1 210 ? 18.078 9.406 2.816 1 95.56 210 PRO A N 1
ATOM 1649 C CA . PRO A 1 210 ? 18.188 9.07 1.394 1 95.56 210 PRO A CA 1
ATOM 1650 C C . PRO A 1 210 ? 16.828 8.867 0.734 1 95.56 210 PRO A C 1
ATOM 1652 O O . PRO A 1 210 ? 16.672 9.117 -0.463 1 95.56 210 PRO A O 1
ATOM 1655 N N . TRP A 1 211 ? 15.836 8.453 1.483 1 95.5 211 TRP A N 1
ATOM 1656 C CA . TRP A 1 211 ? 14.5 8.203 0.957 1 95.5 211 TRP A CA 1
ATOM 1657 C C . TRP A 1 211 ? 13.797 9.516 0.622 1 95.5 211 TRP A C 1
ATOM 1659 O O . TRP A 1 211 ? 12.859 9.539 -0.177 1 95.5 211 TRP A O 1
ATOM 1669 N N . PHE A 1 212 ? 14.281 10.609 1.224 1 97.31 212 PHE A N 1
ATOM 1670 C CA . PHE A 1 212 ? 13.75 11.938 0.917 1 97.31 212 PHE A CA 1
ATOM 1671 C C . PHE A 1 212 ? 14.562 12.602 -0.187 1 97.31 212 PHE A C 1
ATOM 1673 O O . PHE A 1 212 ? 14.352 13.773 -0.497 1 97.31 212 PHE A O 1
ATOM 1680 N N . GLY A 1 213 ? 15.539 11.867 -0.695 1 95.25 213 GLY A N 1
ATOM 1681 C CA . GLY A 1 213 ? 16.406 12.414 -1.726 1 95.25 213 GLY A CA 1
ATOM 1682 C C . GLY A 1 213 ? 17.547 13.242 -1.166 1 95.25 213 GLY A C 1
ATOM 1683 O O . GLY A 1 213 ? 18.094 14.102 -1.856 1 95.25 213 GLY A O 1
ATOM 1684 N N . LEU A 1 214 ? 17.734 12.953 0.063 1 94.12 214 LEU A N 1
ATOM 1685 C CA . LEU A 1 214 ? 18.766 13.75 0.726 1 94.12 214 LEU A CA 1
ATOM 1686 C C . LEU A 1 214 ? 19.984 12.898 1.028 1 94.12 214 LEU A C 1
ATOM 1688 O O . LEU A 1 214 ? 19.875 11.68 1.195 1 94.12 214 LEU A O 1
ATOM 1692 N N . ALA A 1 215 ? 21.281 13.391 0.966 1 82.69 215 ALA A N 1
ATOM 1693 C CA . ALA A 1 215 ? 22.547 12.727 1.203 1 82.69 215 ALA A CA 1
ATOM 1694 C C . ALA A 1 215 ? 22.922 12.758 2.684 1 82.69 215 ALA A C 1
ATOM 1696 O O . ALA A 1 215 ? 22.562 13.703 3.398 1 82.69 215 ALA A O 1
ATOM 1697 N N . MET B 1 1 ? -8.891 -2.881 17.281 1 77.19 1 MET B N 1
ATOM 1698 C CA . MET B 1 1 ? -9.391 -2.844 15.906 1 77.19 1 MET B CA 1
ATOM 1699 C C . MET B 1 1 ? -8.352 -3.383 14.93 1 77.19 1 MET B C 1
ATOM 1701 O O . MET B 1 1 ? -7.168 -3.061 15.031 1 77.19 1 MET B O 1
ATOM 1705 N N . THR B 1 2 ? -8.789 -4.363 14.078 1 88.38 2 THR B N 1
ATOM 1706 C CA . THR B 1 2 ? -7.855 -4.973 13.141 1 88.38 2 THR B CA 1
ATOM 1707 C C . THR B 1 2 ? -8.188 -4.57 11.703 1 88.38 2 THR B C 1
ATOM 1709 O O . THR B 1 2 ? -9.234 -3.979 11.445 1 88.38 2 THR B O 1
ATOM 1712 N N . LEU B 1 3 ? -7.246 -4.824 10.867 1 93.62 3 LEU B N 1
ATOM 1713 C CA . LEU B 1 3 ? -7.375 -4.5 9.453 1 93.62 3 LEU B CA 1
ATOM 1714 C C . LEU B 1 3 ? -8.602 -5.184 8.852 1 93.62 3 LEU B C 1
ATOM 1716 O O . LEU B 1 3 ? -9.18 -4.688 7.887 1 93.62 3 LEU B O 1
ATOM 1720 N N . LEU B 1 4 ? -9.016 -6.258 9.484 1 93 4 LEU B N 1
ATOM 1721 C CA . LEU B 1 4 ? -10.133 -7.047 8.969 1 93 4 LEU B CA 1
ATOM 1722 C C . LEU B 1 4 ? -11.414 -6.227 8.945 1 93 4 LEU B C 1
ATOM 1724 O O . LEU B 1 4 ? -12.305 -6.477 8.133 1 93 4 LEU B O 1
ATOM 1728 N N . THR B 1 5 ? -11.5 -5.289 9.805 1 91.94 5 THR B N 1
ATOM 1729 C CA . THR B 1 5 ? -12.703 -4.477 9.945 1 91.94 5 THR B CA 1
ATOM 1730 C C . THR B 1 5 ? -13.016 -3.742 8.648 1 91.94 5 THR B C 1
ATOM 1732 O O . THR B 1 5 ? -14.18 -3.609 8.273 1 91.94 5 THR B O 1
ATOM 1735 N N . HIS B 1 6 ? -11.969 -3.314 7.957 1 95.25 6 HIS B N 1
ATOM 1736 C CA . HIS B 1 6 ? -12.195 -2.453 6.805 1 95.25 6 HIS B CA 1
ATOM 1737 C C . HIS B 1 6 ? -11.562 -3.037 5.547 1 95.25 6 HIS B C 1
ATOM 1739 O O . HIS B 1 6 ? -11.672 -2.455 4.465 1 95.25 6 HIS B O 1
ATOM 1745 N N . TRP B 1 7 ? -10.953 -4.152 5.66 1 96.12 7 TRP B N 1
ATOM 1746 C CA . TRP B 1 7 ? -10.266 -4.84 4.574 1 96.12 7 TRP B CA 1
ATOM 1747 C C . TRP B 1 7 ? -10.422 -6.352 4.699 1 96.12 7 TRP B C 1
ATOM 1749 O O . TRP B 1 7 ? -9.484 -7.043 5.109 1 96.12 7 TRP B O 1
ATOM 1759 N N . PRO B 1 8 ? -11.539 -6.887 4.324 1 96.06 8 PRO B N 1
ATOM 1760 C CA . PRO B 1 8 ? -11.844 -8.297 4.547 1 96.06 8 PRO B CA 1
ATOM 1761 C C . PRO B 1 8 ? -10.82 -9.234 3.908 1 96.06 8 PRO B C 1
ATOM 1763 O O . PRO B 1 8 ? -10.648 -10.367 4.355 1 96.06 8 PRO B O 1
ATOM 1766 N N . LEU B 1 9 ? -10.086 -8.797 2.883 1 97.31 9 LEU B N 1
ATOM 1767 C CA . LEU B 1 9 ? -9.07 -9.617 2.223 1 97.31 9 LEU B CA 1
ATOM 1768 C C . LEU B 1 9 ? -8.016 -10.07 3.217 1 97.31 9 LEU B C 1
ATOM 1770 O O . LEU B 1 9 ? -7.359 -11.102 3.006 1 97.31 9 LEU B O 1
ATOM 1774 N N . ALA B 1 10 ? -7.848 -9.289 4.285 1 97.38 10 ALA B N 1
ATOM 1775 C CA . ALA B 1 10 ? -6.863 -9.617 5.312 1 97.38 10 ALA B CA 1
ATOM 1776 C C . ALA B 1 10 ? -7.211 -10.93 6.008 1 97.38 10 ALA B C 1
ATOM 1778 O O . ALA B 1 10 ? -6.363 -11.531 6.668 1 97.38 10 ALA B O 1
ATOM 1779 N N . GLY B 1 11 ? -8.453 -11.367 5.891 1 97.38 11 GLY B N 1
ATOM 1780 C CA . GLY B 1 11 ? -8.898 -12.586 6.551 1 97.38 11 GLY B CA 1
ATOM 1781 C C . GLY B 1 11 ? -8.891 -13.797 5.641 1 97.38 11 GLY B C 1
ATOM 1782 O O . GLY B 1 11 ? -9.172 -14.914 6.082 1 97.38 11 GLY B O 1
ATOM 1783 N N . LEU B 1 12 ? -8.602 -13.625 4.395 1 98.31 12 LEU B N 1
ATOM 1784 C CA . LEU B 1 12 ? -8.578 -14.719 3.428 1 98.31 12 LEU B CA 1
ATOM 1785 C C . LEU B 1 12 ? -7.359 -15.602 3.639 1 98.31 12 LEU B C 1
ATOM 1787 O O . LEU B 1 12 ? -6.234 -15.109 3.752 1 98.31 12 LEU B O 1
ATOM 1791 N N . ARG B 1 13 ? -7.562 -16.906 3.746 1 98.69 13 ARG B N 1
ATOM 1792 C CA . ARG B 1 13 ? -6.496 -17.891 3.92 1 98.69 13 ARG B CA 1
ATOM 1793 C C . ARG B 1 13 ? -6.723 -19.109 3.027 1 98.69 13 ARG B C 1
ATOM 1795 O O . ARG B 1 13 ? -7.832 -19.641 2.963 1 98.69 13 ARG B O 1
ATOM 1802 N N . LEU B 1 14 ? -5.758 -19.422 2.297 1 98.88 14 LEU B N 1
ATOM 1803 C CA . LEU B 1 14 ? -5.711 -20.703 1.595 1 98.88 14 LEU B CA 1
ATOM 1804 C C . LEU B 1 14 ? -4.703 -21.641 2.246 1 98.88 14 LEU B C 1
ATOM 1806 O O . LEU B 1 14 ? -3.547 -21.266 2.457 1 98.88 14 LEU B O 1
ATOM 1810 N N . THR B 1 15 ? -5.156 -22.766 2.602 1 98.88 15 THR B N 1
ATOM 1811 C CA . THR B 1 15 ? -4.285 -23.75 3.258 1 98.88 15 THR B CA 1
ATOM 1812 C C . THR B 1 15 ? -4.176 -25.016 2.428 1 98.88 15 THR B C 1
ATOM 1814 O O . THR B 1 15 ? -5.184 -25.547 1.963 1 98.88 15 THR B O 1
ATOM 1817 N N . THR B 1 16 ? -3.016 -25.422 2.145 1 98.75 16 THR B N 1
ATOM 1818 C CA . THR B 1 16 ? -2.686 -26.703 1.514 1 98.75 16 THR B CA 1
ATOM 1819 C C . THR B 1 16 ? -1.88 -27.578 2.463 1 98.75 16 THR B C 1
ATOM 1821 O O . THR B 1 16 ? -1.595 -27.188 3.596 1 98.75 16 THR B O 1
ATOM 1824 N N . PRO B 1 17 ? -1.562 -28.812 2.051 1 98.56 17 PRO B N 1
ATOM 1825 C CA . PRO B 1 17 ? -0.896 -29.719 2.98 1 98.56 17 PRO B CA 1
ATOM 1826 C C . PRO B 1 17 ? 0.393 -29.141 3.559 1 98.56 17 PRO B C 1
ATOM 1828 O O . PRO B 1 17 ? 0.673 -29.312 4.746 1 98.56 17 PRO B O 1
ATOM 1831 N N . ARG B 1 18 ? 1.173 -28.391 2.746 1 98.56 18 ARG B N 1
ATOM 1832 C CA . ARG B 1 18 ? 2.469 -27.938 3.23 1 98.56 18 ARG B CA 1
ATOM 1833 C C . ARG B 1 18 ? 2.49 -26.422 3.381 1 98.56 18 ARG B C 1
ATOM 1835 O O . ARG B 1 18 ? 3.387 -25.859 4.02 1 98.56 18 ARG B O 1
ATOM 1842 N N . LEU B 1 19 ? 1.429 -25.672 2.82 1 98.88 19 LEU B N 1
ATOM 1843 C CA . LEU B 1 19 ? 1.574 -24.234 2.688 1 98.88 19 LEU B CA 1
ATOM 1844 C C . LEU B 1 19 ? 0.357 -23.5 3.252 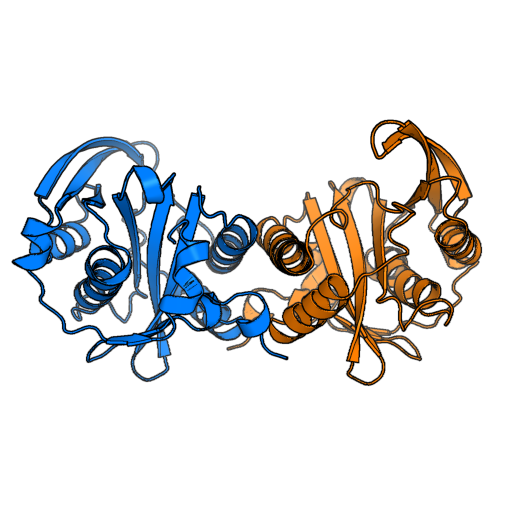1 98.88 19 LEU B C 1
ATOM 1846 O O . LEU B 1 19 ? -0.734 -24.078 3.318 1 98.88 19 LEU B O 1
ATOM 1850 N N . GLU B 1 20 ? 0.551 -22.344 3.688 1 98.94 20 GLU B N 1
ATOM 1851 C CA . GLU B 1 20 ? -0.471 -21.328 3.916 1 98.94 20 GLU B CA 1
ATOM 1852 C C . GLU B 1 20 ? -0.253 -20.109 3.021 1 98.94 20 GLU B C 1
ATOM 1854 O O . GLU B 1 20 ? 0.859 -19.578 2.941 1 98.94 20 GLU B O 1
ATOM 1859 N N . LEU B 1 21 ? -1.248 -19.75 2.297 1 98.94 21 LEU B N 1
ATOM 1860 C CA . LEU B 1 21 ? -1.231 -18.5 1.541 1 98.94 21 LEU B CA 1
ATOM 1861 C C . LEU B 1 21 ? -2.16 -17.469 2.172 1 98.94 21 LEU B C 1
ATOM 1863 O O . LEU B 1 21 ? -3.316 -17.781 2.477 1 98.94 21 LEU B O 1
ATOM 1867 N N . ARG B 1 22 ? -1.681 -16.266 2.367 1 98.75 22 ARG B N 1
ATOM 1868 C CA . ARG B 1 22 ? -2.449 -15.219 3.029 1 98.75 22 ARG B CA 1
ATOM 1869 C C . ARG B 1 22 ? -1.995 -13.836 2.574 1 98.75 22 ARG B C 1
ATOM 1871 O O . ARG B 1 22 ? -0.908 -13.688 2.012 1 98.75 22 ARG B O 1
ATOM 1878 N N . LEU B 1 23 ? -2.875 -12.867 2.752 1 98.25 23 LEU B N 1
ATOM 1879 C CA . LEU B 1 23 ? -2.428 -11.492 2.586 1 98.25 23 LEU B CA 1
ATOM 1880 C C . LEU B 1 23 ? -1.312 -11.156 3.57 1 98.25 23 LEU B C 1
ATOM 1882 O O . LEU B 1 23 ? -1.448 -11.398 4.773 1 98.25 23 LEU B O 1
ATOM 1886 N N . PRO B 1 24 ? -0.218 -10.664 3.084 1 98.25 24 PRO B N 1
ATOM 1887 C CA . PRO B 1 24 ? 0.905 -10.398 3.988 1 98.25 24 PRO B CA 1
ATOM 1888 C C . PRO B 1 24 ? 0.633 -9.242 4.941 1 98.25 24 PRO B C 1
ATOM 1890 O O . PRO B 1 24 ? 0.003 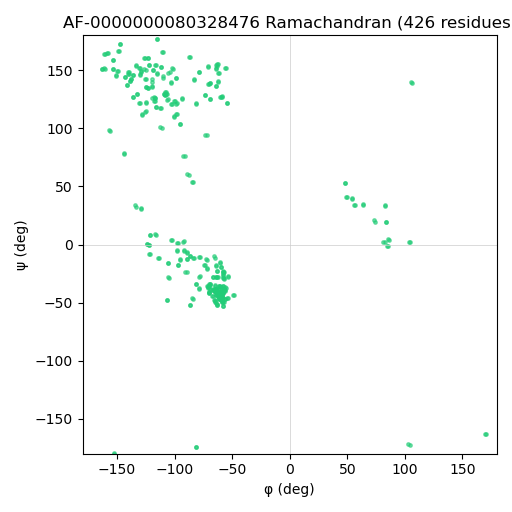-8.25 4.559 1 98.25 24 PRO B O 1
ATOM 1893 N N . ASN B 1 25 ? 1.042 -9.414 6.191 1 97.19 25 ASN B N 1
ATOM 1894 C CA . ASN B 1 25 ? 1.237 -8.234 7.031 1 97.19 25 ASN B CA 1
ATOM 1895 C C . ASN B 1 25 ? 2.586 -7.574 6.766 1 97.19 25 ASN B C 1
ATOM 1897 O O . ASN B 1 25 ? 3.303 -7.969 5.844 1 97.19 25 ASN B O 1
ATOM 1901 N N . LEU B 1 26 ? 2.922 -6.578 7.535 1 97.06 26 LEU B N 1
ATOM 1902 C CA . LEU B 1 26 ? 4.121 -5.805 7.238 1 97.06 26 LEU B CA 1
ATOM 1903 C C . LEU B 1 26 ? 5.379 -6.629 7.5 1 97.06 26 LEU B C 1
ATOM 1905 O O . LEU B 1 26 ? 6.375 -6.492 6.785 1 97.06 26 LEU B O 1
ATOM 1909 N N . ASP B 1 27 ? 5.375 -7.488 8.484 1 96.5 27 ASP B N 1
ATOM 1910 C CA . ASP B 1 27 ? 6.512 -8.359 8.75 1 96.5 27 ASP B CA 1
ATOM 1911 C C . ASP B 1 27 ? 6.656 -9.422 7.656 1 96.5 27 ASP B C 1
ATOM 1913 O O . ASP B 1 27 ? 7.773 -9.781 7.281 1 96.5 27 ASP B O 1
ATOM 1917 N N . ASP B 1 28 ? 5.527 -9.984 7.23 1 98.25 28 ASP B N 1
ATOM 1918 C CA . ASP B 1 28 ? 5.566 -10.891 6.09 1 98.25 28 ASP B CA 1
ATOM 1919 C C . ASP B 1 28 ? 6.234 -10.234 4.883 1 98.25 28 ASP B C 1
ATOM 1921 O O . ASP B 1 28 ? 7.07 -10.852 4.219 1 98.25 28 ASP B O 1
ATOM 1925 N N . LEU B 1 29 ? 5.812 -9 4.652 1 98.56 29 LEU B N 1
ATOM 1926 C CA . LEU B 1 29 ? 6.363 -8.273 3.51 1 98.56 29 LEU B CA 1
ATOM 1927 C C . LEU B 1 29 ? 7.863 -8.047 3.678 1 98.56 29 LEU B C 1
ATOM 1929 O O . LEU B 1 29 ? 8.617 -8.141 2.709 1 98.56 29 LEU B O 1
ATOM 1933 N N . ALA B 1 30 ? 8.25 -7.77 4.891 1 98.19 30 ALA B N 1
ATOM 1934 C CA . ALA B 1 30 ? 9.68 -7.613 5.168 1 98.19 30 ALA B CA 1
ATOM 1935 C C . ALA B 1 30 ? 10.438 -8.898 4.871 1 98.19 30 ALA B C 1
ATOM 1937 O O . ALA B 1 30 ? 11.508 -8.867 4.258 1 98.19 30 ALA B O 1
ATOM 1938 N N . ALA B 1 31 ? 9.906 -10 5.312 1 98.44 31 ALA B N 1
ATOM 1939 C CA . ALA B 1 31 ? 10.531 -11.297 5.055 1 98.44 31 ALA B CA 1
ATOM 1940 C C . ALA B 1 31 ? 10.586 -11.594 3.559 1 98.44 31 ALA B C 1
ATOM 1942 O O . ALA B 1 31 ? 11.602 -12.07 3.053 1 98.44 31 ALA B O 1
ATOM 1943 N N . LEU B 1 32 ? 9.508 -11.312 2.869 1 98.69 32 LEU B N 1
ATOM 1944 C CA . LEU B 1 32 ? 9.453 -11.516 1.427 1 98.69 32 LEU B CA 1
ATOM 1945 C C . LEU B 1 32 ? 10.477 -10.641 0.714 1 98.69 32 LEU B C 1
ATOM 1947 O O . LEU B 1 32 ? 11.148 -11.094 -0.218 1 98.69 32 LEU B O 1
ATOM 1951 N N . ALA B 1 33 ? 10.539 -9.406 1.153 1 98.56 33 ALA B N 1
ATOM 1952 C CA . ALA B 1 33 ? 11.516 -8.477 0.604 1 98.56 33 ALA B CA 1
ATOM 1953 C C . ALA B 1 33 ? 12.938 -9 0.796 1 98.56 33 ALA B C 1
ATOM 1955 O O . ALA B 1 33 ? 13.773 -8.875 -0.1 1 98.56 33 ALA B O 1
ATOM 1956 N N . SER B 1 34 ? 13.211 -9.578 1.927 1 98.25 34 SER B N 1
ATOM 1957 C CA . SER B 1 34 ? 14.531 -10.133 2.197 1 98.25 34 SER B CA 1
ATOM 1958 C C . SER B 1 34 ? 14.836 -11.305 1.265 1 98.25 34 SER B C 1
ATOM 1960 O O . SER B 1 34 ? 15.969 -11.453 0.796 1 98.25 34 SER B O 1
ATOM 1962 N N . LEU B 1 35 ? 13.875 -12.141 1.009 1 97.56 35 LEU B N 1
ATOM 1963 C CA . LEU B 1 35 ? 14.047 -13.219 0.043 1 97.56 35 LEU B CA 1
ATOM 1964 C C . LEU B 1 35 ? 14.406 -12.664 -1.332 1 97.56 35 LEU B C 1
ATOM 1966 O O . LEU B 1 35 ? 15.289 -13.203 -2.01 1 97.56 35 LEU B O 1
ATOM 1970 N N . ALA B 1 36 ? 13.695 -11.633 -1.728 1 97.75 36 ALA B N 1
ATOM 1971 C CA . ALA B 1 36 ? 13.961 -11.008 -3.02 1 97.75 36 ALA B CA 1
ATOM 1972 C C . ALA B 1 36 ? 15.367 -10.43 -3.066 1 97.75 36 ALA B C 1
ATOM 1974 O O . ALA B 1 36 ? 16.062 -10.547 -4.078 1 97.75 36 ALA B O 1
ATOM 1975 N N . ALA B 1 37 ? 15.727 -9.789 -1.964 1 97.38 37 ALA B N 1
ATOM 1976 C CA . ALA B 1 37 ? 17.062 -9.211 -1.884 1 97.38 37 ALA B CA 1
ATOM 1977 C C . ALA B 1 37 ? 18.141 -10.273 -2.09 1 97.38 37 ALA B C 1
ATOM 1979 O O . ALA B 1 37 ? 19.156 -10.023 -2.74 1 97.38 37 ALA B O 1
ATOM 1980 N N . ASP B 1 38 ? 17.906 -11.461 -1.604 1 95.75 38 ASP B N 1
ATOM 1981 C CA . ASP B 1 38 ? 18.859 -12.57 -1.686 1 95.75 38 ASP B CA 1
ATOM 1982 C C . ASP B 1 38 ? 18.922 -13.133 -3.104 1 95.75 38 ASP B C 1
ATOM 1984 O O . ASP B 1 38 ? 19.859 -13.844 -3.451 1 95.75 38 ASP B O 1
ATOM 1988 N N . GLY B 1 39 ? 17.906 -12.828 -3.902 1 93.81 39 GLY B N 1
ATOM 1989 C CA . GLY B 1 39 ? 17.812 -13.344 -5.258 1 93.81 39 GLY B CA 1
ATOM 1990 C C . GLY B 1 39 ? 16.781 -14.438 -5.422 1 93.81 39 GLY B C 1
ATOM 1991 O O . GLY B 1 39 ? 16.656 -15.32 -4.57 1 93.81 39 GLY B O 1
ATOM 1992 N N . VAL B 1 40 ? 16.078 -14.328 -6.574 1 94.81 40 VAL B N 1
ATOM 1993 C CA . VAL B 1 40 ? 14.961 -15.258 -6.684 1 94.81 40 VAL B CA 1
ATOM 1994 C C . VAL B 1 40 ? 15.125 -16.109 -7.938 1 94.81 40 VAL B C 1
ATOM 1996 O O . VAL B 1 40 ? 14.305 -17 -8.211 1 94.81 40 VAL B O 1
ATOM 1999 N N . HIS B 1 41 ? 16.172 -15.898 -8.703 1 93.75 41 HIS B N 1
ATOM 2000 C CA . HIS B 1 41 ? 16.484 -16.719 -9.867 1 93.75 41 HIS B CA 1
ATOM 2001 C C . HIS B 1 41 ? 17.969 -16.609 -10.242 1 93.75 41 HIS B C 1
ATOM 2003 O O . HIS B 1 41 ? 18.688 -15.773 -9.688 1 93.75 41 HIS B O 1
ATOM 2009 N N . ASP B 1 42 ? 18.453 -17.516 -11.055 1 91.75 42 ASP B N 1
ATOM 2010 C CA . ASP B 1 42 ? 19.797 -17.391 -11.633 1 91.75 42 ASP B CA 1
ATOM 2011 C C . ASP B 1 42 ? 19.969 -16.062 -12.352 1 91.75 42 ASP B C 1
ATOM 2013 O O . ASP B 1 42 ? 19.188 -15.711 -13.234 1 91.75 42 ASP B O 1
ATOM 2017 N N . PRO B 1 43 ? 20.922 -15.297 -11.93 1 90.19 43 PRO B N 1
ATOM 2018 C CA . PRO B 1 43 ? 21.078 -13.953 -12.484 1 90.19 43 PRO B CA 1
ATOM 2019 C C . PRO B 1 43 ? 21.328 -13.961 -13.992 1 90.19 43 PRO B C 1
ATOM 2021 O O . PRO B 1 43 ? 21.188 -12.93 -14.648 1 90.19 43 PRO B O 1
ATOM 2024 N N . THR B 1 44 ? 21.672 -15.102 -14.562 1 88.94 44 THR B N 1
ATOM 2025 C CA . THR B 1 44 ? 21.984 -15.172 -15.984 1 88.94 44 THR B CA 1
ATOM 2026 C C . THR B 1 44 ? 20.703 -15.312 -16.812 1 88.94 44 THR B C 1
ATOM 2028 O O . THR B 1 44 ? 20.734 -15.156 -18.031 1 88.94 44 THR B O 1
ATOM 2031 N N . VAL B 1 45 ? 19.641 -15.57 -16.172 1 88.62 45 VAL B N 1
ATOM 2032 C CA . VAL B 1 45 ? 18.344 -15.719 -16.828 1 88.62 45 VAL B CA 1
ATOM 2033 C C . VAL B 1 45 ? 17.359 -14.688 -16.297 1 88.62 45 VAL B C 1
ATOM 2035 O O . VAL B 1 45 ? 17.453 -14.281 -15.133 1 88.62 45 VAL B O 1
ATOM 2038 N N . GLN B 1 46 ? 16.5 -14.148 -17.156 1 92.06 46 GLN B N 1
ATOM 2039 C CA . GLN B 1 46 ? 15.383 -13.305 -16.734 1 92.06 46 GLN B CA 1
ATOM 2040 C C . GLN B 1 46 ? 14.047 -13.984 -17 1 92.06 46 GLN B C 1
ATOM 2042 O O . GLN B 1 46 ? 13.508 -13.906 -18.109 1 92.06 46 GLN B O 1
ATOM 2047 N N . PRO B 1 47 ? 13.492 -14.508 -16.062 1 91.88 47 PRO B N 1
ATOM 2048 C CA . PRO B 1 47 ? 12.297 -15.32 -16.281 1 91.88 47 PRO B CA 1
ATOM 2049 C C . PRO B 1 47 ? 11.008 -14.5 -16.219 1 91.88 47 PRO B C 1
ATOM 2051 O O . PRO B 1 47 ? 9.938 -15.008 -16.547 1 91.88 47 PRO B O 1
ATOM 2054 N N . PHE B 1 48 ? 11.141 -13.281 -15.859 1 93.19 48 PHE B N 1
ATOM 2055 C CA . PHE B 1 48 ? 9.961 -12.445 -15.664 1 93.19 48 PHE B CA 1
ATOM 2056 C C . PHE B 1 48 ? 9.805 -11.461 -16.812 1 93.19 48 PHE B C 1
ATOM 2058 O O . PHE B 1 48 ? 10.797 -10.953 -17.344 1 93.19 48 PHE B O 1
ATOM 2065 N N . THR B 1 49 ? 8.562 -11.133 -17.141 1 89.5 49 THR B N 1
ATOM 2066 C CA . THR B 1 49 ? 8.297 -10.148 -18.188 1 89.5 49 THR B CA 1
ATOM 2067 C C . THR B 1 49 ? 8.664 -8.75 -17.719 1 89.5 49 THR B C 1
ATOM 2069 O O . THR B 1 49 ? 9.031 -7.895 -18.531 1 89.5 49 THR B O 1
ATOM 2072 N N . VAL B 1 50 ? 8.453 -8.5 -16.5 1 89.25 50 VAL B N 1
ATOM 2073 C CA . VAL B 1 50 ? 8.977 -7.293 -15.867 1 89.25 50 VAL B CA 1
ATOM 2074 C C . VAL B 1 50 ? 10.32 -7.598 -15.211 1 89.25 50 VAL B C 1
ATOM 2076 O O . VAL B 1 50 ? 10.43 -8.523 -14.398 1 89.25 50 VAL B O 1
ATOM 2079 N N . ALA B 1 51 ? 11.281 -6.832 -15.562 1 90.69 51 ALA B N 1
ATOM 2080 C CA . ALA B 1 51 ? 12.641 -7.129 -15.117 1 90.69 51 ALA B CA 1
ATOM 2081 C C . ALA B 1 51 ? 12.93 -6.469 -13.773 1 90.69 51 ALA B C 1
ATOM 2083 O O . ALA B 1 51 ? 13.945 -5.789 -13.609 1 90.69 51 ALA B O 1
ATOM 2084 N N . TRP B 1 52 ? 12.172 -6.832 -12.789 1 93.12 52 TRP B N 1
ATOM 2085 C CA . TRP B 1 52 ? 12.258 -6.184 -11.484 1 93.12 52 TRP B CA 1
ATOM 2086 C C . TRP B 1 52 ? 13.453 -6.711 -10.695 1 93.12 52 TRP B C 1
ATOM 2088 O O . TRP B 1 52 ? 13.844 -6.121 -9.688 1 93.12 52 TRP B O 1
ATOM 2098 N N . THR B 1 53 ? 14.055 -7.785 -11.211 1 94.88 53 THR B N 1
ATOM 2099 C CA . THR B 1 53 ? 15.141 -8.438 -10.492 1 94.88 53 THR B CA 1
ATOM 2100 C C . THR B 1 53 ? 16.5 -7.926 -10.984 1 94.88 53 THR B C 1
ATOM 2102 O O . THR B 1 53 ? 17.531 -8.227 -10.383 1 94.88 53 THR B O 1
ATOM 2105 N N . ASP B 1 54 ? 16.484 -7.219 -12.078 1 93.25 54 ASP B N 1
ATOM 2106 C CA . ASP B 1 54 ? 17.734 -6.715 -12.641 1 93.25 54 ASP B CA 1
ATOM 2107 C C . ASP B 1 54 ? 18.141 -5.391 -12 1 93.25 54 ASP B C 1
ATOM 2109 O O . ASP B 1 54 ? 18.359 -4.398 -12.703 1 93.25 54 ASP B O 1
ATOM 2113 N N . VAL B 1 55 ? 18.219 -5.352 -10.68 1 95.12 55 VAL B N 1
ATOM 2114 C CA . VAL B 1 55 ? 18.594 -4.188 -9.883 1 95.12 55 VAL B CA 1
ATOM 2115 C C . VAL B 1 55 ? 19.328 -4.641 -8.617 1 95.12 55 VAL B C 1
ATOM 2117 O O . VAL B 1 55 ? 19.453 -5.84 -8.367 1 95.12 55 VAL B O 1
ATOM 2120 N N . ALA B 1 56 ? 19.891 -3.693 -7.836 1 95.88 56 ALA B N 1
ATOM 2121 C CA . ALA B 1 56 ? 20.609 -3.994 -6.602 1 95.88 56 ALA B CA 1
ATOM 2122 C C . ALA B 1 56 ? 19.688 -4.617 -5.566 1 95.88 56 ALA B C 1
ATOM 2124 O O . ALA B 1 56 ? 18.469 -4.398 -5.598 1 95.88 56 ALA B O 1
ATOM 2125 N N . PRO B 1 57 ? 20.188 -5.438 -4.672 1 96.38 57 PRO B N 1
ATOM 2126 C CA . PRO B 1 57 ? 19.391 -6.156 -3.676 1 96.38 57 PRO B CA 1
ATOM 2127 C C . PRO B 1 57 ? 18.422 -5.242 -2.922 1 96.38 57 PRO B C 1
ATOM 2129 O O . PRO B 1 57 ? 17.266 -5.598 -2.723 1 96.38 57 PRO B O 1
ATOM 2132 N N . GLU B 1 58 ? 18.906 -4.098 -2.539 1 95.38 58 GLU B N 1
ATOM 2133 C CA . GLU B 1 58 ? 18.062 -3.174 -1.783 1 95.38 58 GLU B CA 1
ATOM 2134 C C . GLU B 1 58 ? 16.875 -2.699 -2.617 1 95.38 58 GLU B C 1
ATOM 2136 O O . GLU B 1 58 ? 15.773 -2.531 -2.098 1 95.38 58 GLU B O 1
ATOM 2141 N N . GLN B 1 59 ? 17.125 -2.484 -3.865 1 96 59 GLN B N 1
ATOM 2142 C CA . GLN B 1 59 ? 16.062 -2.051 -4.762 1 96 59 GLN B CA 1
ATOM 2143 C C . GLN B 1 59 ? 15.07 -3.182 -5.027 1 96 59 GLN B C 1
ATOM 2145 O O . GLN B 1 59 ? 13.867 -2.943 -5.156 1 96 59 GLN B O 1
ATOM 2150 N N . ARG B 1 60 ? 15.562 -4.391 -5.133 1 96.69 60 ARG B N 1
ATOM 2151 C CA . ARG B 1 60 ? 14.68 -5.539 -5.281 1 96.69 60 ARG B CA 1
ATOM 2152 C C . ARG B 1 60 ? 13.727 -5.652 -4.098 1 96.69 60 ARG B C 1
ATOM 2154 O O . ARG B 1 60 ? 12.523 -5.832 -4.277 1 96.69 60 ARG B O 1
ATOM 2161 N N . ALA B 1 61 ? 14.328 -5.531 -2.939 1 97.88 61 ALA B N 1
ATOM 2162 C CA . ALA B 1 61 ? 13.523 -5.594 -1.722 1 97.88 61 ALA B CA 1
ATOM 2163 C C . ALA B 1 61 ? 12.453 -4.504 -1.712 1 97.88 61 ALA B C 1
ATOM 2165 O O . ALA B 1 61 ? 11.281 -4.781 -1.464 1 97.88 61 ALA B O 1
ATOM 2166 N N . ARG B 1 62 ? 12.852 -3.297 -1.983 1 97 62 ARG B N 1
ATOM 2167 C CA . ARG B 1 62 ? 11.93 -2.164 -1.994 1 97 62 ARG B CA 1
ATOM 2168 C C . ARG B 1 62 ? 10.828 -2.363 -3.027 1 97 62 ARG B C 1
ATOM 2170 O O . ARG B 1 62 ? 9.664 -2.037 -2.773 1 97 62 ARG B O 1
ATOM 2177 N N . SER B 1 63 ? 11.219 -2.898 -4.188 1 97.38 63 SER B N 1
ATOM 2178 C CA . SER B 1 63 ? 10.242 -3.125 -5.25 1 97.38 63 SER B CA 1
ATOM 2179 C C . SER B 1 63 ? 9.156 -4.094 -4.805 1 97.38 63 SER B C 1
ATOM 2181 O O . SER B 1 63 ? 7.988 -3.941 -5.176 1 97.38 63 SER B O 1
ATOM 2183 N N . VAL B 1 64 ? 9.555 -5.066 -4.02 1 98.38 64 VAL B N 1
ATOM 2184 C CA . VAL B 1 64 ? 8.586 -6.039 -3.521 1 98.38 64 VAL B CA 1
ATOM 2185 C C . VAL B 1 64 ? 7.582 -5.344 -2.6 1 98.38 64 VAL B C 1
ATOM 2187 O O . VAL B 1 64 ? 6.371 -5.52 -2.746 1 98.38 64 VAL B O 1
ATOM 2190 N N . LEU B 1 65 ? 8.078 -4.566 -1.688 1 98.56 65 LEU B N 1
ATOM 2191 C CA . LEU B 1 65 ? 7.203 -3.836 -0.775 1 98.56 65 LEU B CA 1
ATOM 2192 C C . LEU B 1 65 ? 6.242 -2.938 -1.545 1 98.56 65 LEU B C 1
ATOM 2194 O O . LEU B 1 65 ? 5.023 -3.035 -1.378 1 98.56 65 LEU B O 1
ATOM 2198 N N . GLN B 1 66 ? 6.789 -2.129 -2.391 1 98.44 66 GLN B N 1
ATOM 2199 C CA . GLN B 1 66 ? 6.012 -1.103 -3.076 1 98.44 66 GLN B CA 1
ATOM 2200 C C . GLN B 1 66 ? 5.008 -1.726 -4.039 1 98.44 66 GLN B C 1
ATOM 2202 O O . GLN B 1 66 ? 3.902 -1.206 -4.211 1 98.44 66 GLN B O 1
ATOM 2207 N N . TYR B 1 67 ? 5.43 -2.766 -4.688 1 98.56 67 TYR B N 1
ATOM 2208 C CA . TYR B 1 67 ? 4.5 -3.451 -5.578 1 98.56 67 TYR B CA 1
ATOM 2209 C C . TYR B 1 67 ? 3.262 -3.916 -4.816 1 98.56 67 TYR B C 1
ATOM 2211 O O . TYR B 1 67 ? 2.135 -3.682 -5.254 1 98.56 67 TYR B O 1
ATOM 2219 N N . HIS B 1 68 ? 3.441 -4.605 -3.67 1 98.69 68 HIS B N 1
ATOM 2220 C CA . HIS B 1 68 ? 2.326 -5.098 -2.869 1 98.69 68 HIS B CA 1
ATOM 2221 C C . HIS B 1 68 ? 1.448 -3.947 -2.387 1 98.69 68 HIS B C 1
ATOM 2223 O O . HIS B 1 68 ? 0.22 -4.02 -2.475 1 98.69 68 HIS B O 1
ATOM 2229 N N . TRP B 1 69 ? 2.07 -2.904 -1.915 1 98.5 69 TRP B N 1
ATOM 2230 C CA . TRP B 1 69 ? 1.307 -1.766 -1.417 1 98.5 69 TRP B CA 1
ATOM 2231 C C . TRP B 1 69 ? 0.541 -1.087 -2.547 1 98.5 69 TRP B C 1
ATOM 2233 O O . TRP B 1 69 ? -0.594 -0.644 -2.359 1 98.5 69 TRP B O 1
ATOM 2243 N N . ARG B 1 70 ? 1.107 -0.954 -3.762 1 98.19 70 ARG B N 1
ATOM 2244 C CA . ARG B 1 70 ? 0.393 -0.397 -4.906 1 98.19 70 ARG B CA 1
ATOM 2245 C C . ARG B 1 70 ? -0.845 -1.226 -5.234 1 98.19 70 ARG B C 1
ATOM 2247 O O . ARG B 1 70 ? -1.919 -0.674 -5.484 1 98.19 70 ARG B O 1
ATOM 2254 N N . CYS B 1 71 ? -0.614 -2.502 -5.215 1 98.5 71 CYS B N 1
ATOM 2255 C CA . CYS B 1 71 ? -1.742 -3.377 -5.508 1 98.5 71 CYS B CA 1
ATOM 2256 C C . CYS B 1 71 ? -2.861 -3.188 -4.492 1 98.5 71 CYS B C 1
ATOM 2258 O O . CYS B 1 71 ? -4.039 -3.154 -4.855 1 98.5 71 CYS B O 1
ATOM 2260 N N . TRP B 1 72 ? -2.521 -3.062 -3.184 1 98.31 72 TRP B N 1
ATOM 2261 C CA . TRP B 1 72 ? -3.521 -2.785 -2.156 1 98.31 72 TRP B CA 1
ATOM 2262 C C . TRP B 1 72 ? -4.203 -1.445 -2.41 1 98.31 72 TRP B C 1
ATOM 2264 O O . TRP B 1 72 ? -5.434 -1.352 -2.373 1 98.31 72 TRP B O 1
ATOM 2274 N N . GLY B 1 73 ? -3.441 -0.461 -2.684 1 98.19 73 GLY B N 1
ATOM 2275 C CA . GLY B 1 73 ? -3.932 0.899 -2.846 1 98.19 73 GLY B CA 1
ATOM 2276 C C . GLY B 1 73 ? -4.82 1.072 -4.062 1 98.19 73 GLY B C 1
ATOM 2277 O O . GLY B 1 73 ? -5.699 1.938 -4.078 1 98.19 73 GLY B O 1
ATOM 2278 N N . GLU B 1 74 ? -4.617 0.276 -5.043 1 97.75 74 GLU B N 1
ATOM 2279 C CA . GLU B 1 74 ? -5.301 0.453 -6.32 1 97.75 74 GLU B CA 1
ATOM 2280 C C . GLU B 1 74 ? -6.445 -0.543 -6.477 1 97.75 74 GLU B C 1
ATOM 2282 O O . GLU B 1 74 ? -7.129 -0.559 -7.504 1 97.75 74 GLU B O 1
ATOM 2287 N N . TRP B 1 75 ? -6.711 -1.312 -5.508 1 98.06 75 TRP B N 1
ATOM 2288 C CA . TRP B 1 75 ? -7.695 -2.385 -5.59 1 98.06 75 TRP B CA 1
ATOM 2289 C C . TRP B 1 75 ? -9.07 -1.835 -5.941 1 98.06 75 TRP B C 1
ATOM 2291 O O . TRP B 1 75 ? -9.555 -0.892 -5.309 1 98.06 75 TRP B O 1
ATOM 2301 N N . GLN B 1 76 ? -9.68 -2.344 -6.914 1 97.19 76 GLN B N 1
ATOM 2302 C CA . GLN B 1 76 ? -11.07 -2.137 -7.293 1 97.19 76 GLN B CA 1
ATOM 2303 C C . GLN B 1 76 ? -11.711 -3.439 -7.762 1 97.19 76 GLN B C 1
ATOM 2305 O O . GLN B 1 76 ? -11.031 -4.301 -8.328 1 97.19 76 GLN B O 1
ATOM 2310 N N . PRO B 1 77 ? -12.984 -3.562 -7.527 1 96.19 77 PRO B N 1
ATOM 2311 C CA . PRO B 1 77 ? -13.672 -4.762 -8.016 1 96.19 77 PRO B CA 1
ATOM 2312 C C . PRO B 1 77 ? -13.469 -4.988 -9.516 1 96.19 77 PRO B C 1
ATOM 2314 O O . PRO B 1 77 ? -13.438 -6.133 -9.977 1 96.19 77 PRO B O 1
ATOM 2317 N N . GLU B 1 78 ? -13.234 -3.908 -10.281 1 97 78 GLU B N 1
ATOM 2318 C CA . GLU B 1 78 ? -13.102 -4.004 -11.734 1 97 78 GLU B CA 1
ATOM 2319 C C . GLU B 1 78 ? -11.648 -4.254 -12.133 1 97 78 GLU B C 1
ATOM 2321 O O . GLU B 1 78 ? -11.359 -4.551 -13.297 1 97 78 GLU B O 1
ATOM 2326 N N . ASN B 1 79 ? -10.758 -4.098 -11.242 1 98.38 79 ASN B N 1
ATOM 2327 C CA . ASN B 1 79 ? -9.32 -4.227 -11.484 1 98.38 79 ASN B CA 1
ATOM 2328 C C . ASN B 1 79 ? -8.57 -4.551 -10.195 1 98.38 79 ASN B C 1
ATOM 2330 O O . ASN B 1 79 ? -8.234 -3.652 -9.422 1 98.38 79 ASN B O 1
ATOM 2334 N N . TRP B 1 80 ? -8.25 -5.844 -9.961 1 98.5 80 TRP B N 1
ATOM 2335 C CA . TRP B 1 80 ? -7.641 -6.223 -8.695 1 98.5 80 TRP B CA 1
ATOM 2336 C C . TRP B 1 80 ? -6.492 -7.199 -8.906 1 98.5 80 TRP B C 1
ATOM 2338 O O . TRP B 1 80 ? -6.488 -7.961 -9.875 1 98.5 80 TRP B O 1
ATOM 2348 N N . GLU B 1 81 ? -5.508 -7.109 -8.102 1 98.62 81 GLU B N 1
ATOM 2349 C CA . GLU B 1 81 ? -4.395 -8.039 -7.965 1 98.62 81 GLU B CA 1
ATOM 2350 C C . GLU B 1 81 ? -4.203 -8.469 -6.512 1 98.62 81 GLU B C 1
ATOM 2352 O O . GLU B 1 81 ? -3.879 -7.641 -5.656 1 98.62 81 GLU B O 1
ATOM 2357 N N . LEU B 1 82 ? -4.465 -9.711 -6.223 1 98.75 82 LEU B N 1
ATOM 2358 C CA . LEU B 1 82 ? -4.27 -10.32 -4.914 1 98.75 82 LEU B CA 1
ATOM 2359 C C . LEU B 1 82 ? -2.922 -11.031 -4.84 1 98.75 82 LEU B C 1
ATOM 2361 O O . LEU B 1 82 ? -2.748 -12.102 -5.414 1 98.75 82 LEU B O 1
ATOM 2365 N N . ASN B 1 83 ? -2.002 -10.414 -4.176 1 98.75 83 ASN B N 1
ATOM 2366 C CA . ASN B 1 83 ? -0.688 -11.016 -3.971 1 98.75 83 ASN B CA 1
ATOM 2367 C C . ASN B 1 83 ? -0.564 -11.625 -2.576 1 98.75 83 ASN B C 1
ATOM 2369 O O . ASN B 1 83 ? -0.459 -10.898 -1.585 1 98.75 83 ASN B O 1
ATOM 2373 N N . LEU B 1 84 ? -0.516 -12.898 -2.492 1 98.94 84 LEU B N 1
ATOM 2374 C CA . LEU B 1 84 ? -0.42 -13.625 -1.231 1 98.94 84 LEU B CA 1
ATOM 2375 C C . LEU B 1 84 ? 1.021 -14.031 -0.947 1 98.94 84 LEU B C 1
ATOM 2377 O O . LEU B 1 84 ? 1.763 -14.391 -1.866 1 98.94 84 LEU B O 1
ATOM 2381 N N . VAL B 1 85 ? 1.415 -13.984 0.304 1 98.88 85 VAL B N 1
ATOM 2382 C CA . VAL B 1 85 ? 2.664 -14.633 0.679 1 98.88 85 VAL B CA 1
ATOM 2383 C C . VAL B 1 85 ? 2.439 -16.141 0.816 1 98.88 85 VAL B C 1
ATOM 2385 O O . VAL B 1 85 ? 1.352 -16.578 1.194 1 98.88 85 VAL B O 1
ATOM 2388 N N . VAL B 1 86 ? 3.436 -16.844 0.513 1 98.94 86 VAL B N 1
ATOM 2389 C CA . VAL B 1 86 ? 3.459 -18.297 0.687 1 98.94 86 VAL B CA 1
ATOM 2390 C C . VAL B 1 86 ? 4.277 -18.656 1.926 1 98.94 86 VAL B C 1
ATOM 2392 O O . VAL B 1 86 ? 5.465 -18.328 2.008 1 98.94 86 VAL B O 1
ATOM 2395 N N . VAL B 1 87 ? 3.635 -19.328 2.875 1 98.94 87 VAL B N 1
ATOM 2396 C CA . VAL B 1 87 ? 4.254 -19.625 4.164 1 98.94 87 VAL B CA 1
ATOM 2397 C C . VAL B 1 87 ? 4.375 -21.125 4.348 1 98.94 87 VAL B C 1
ATOM 2399 O O . VAL B 1 87 ? 3.393 -21.859 4.191 1 98.94 87 VAL B O 1
ATOM 2402 N N . ARG B 1 88 ? 5.523 -21.594 4.566 1 98.75 88 ARG B N 1
ATOM 2403 C CA . ARG B 1 88 ? 5.805 -22.984 4.918 1 98.75 88 ARG B CA 1
ATOM 2404 C C . ARG B 1 88 ? 6.406 -23.078 6.316 1 98.75 88 ARG B C 1
ATOM 2406 O O . ARG B 1 88 ? 7.48 -22.531 6.574 1 98.75 88 ARG B O 1
ATOM 2413 N N . ASP B 1 89 ? 5.719 -23.766 7.23 1 97.62 89 ASP B N 1
ATOM 2414 C CA . ASP B 1 89 ? 6.195 -23.953 8.602 1 97.62 89 ASP B CA 1
ATOM 2415 C C . ASP B 1 89 ? 6.516 -22.609 9.25 1 97.62 89 ASP B C 1
ATOM 2417 O O . ASP B 1 89 ? 7.574 -22.453 9.859 1 97.62 89 ASP B O 1
ATOM 2421 N N . GLY B 1 90 ? 5.699 -21.672 8.977 1 97.44 90 GLY B N 1
ATOM 2422 C CA . GLY B 1 90 ? 5.801 -20.359 9.609 1 97.44 90 GLY B CA 1
ATOM 2423 C C . GLY B 1 90 ? 6.781 -19.438 8.914 1 97.44 90 GLY B C 1
ATOM 2424 O O . GLY B 1 90 ? 6.938 -18.281 9.312 1 97.44 90 GLY B O 1
ATOM 2425 N N . ILE B 1 91 ? 7.43 -19.938 7.859 1 98.19 91 ILE B N 1
ATOM 2426 C CA . ILE B 1 91 ? 8.461 -19.172 7.168 1 98.19 91 ILE B CA 1
ATOM 2427 C C . ILE B 1 91 ? 7.938 -18.719 5.805 1 98.19 91 ILE B C 1
ATOM 2429 O O . ILE B 1 91 ? 7.379 -19.516 5.051 1 98.19 91 ILE B O 1
ATOM 2433 N N . VAL B 1 92 ? 8.07 -17.375 5.508 1 98.75 92 VAL B N 1
ATOM 2434 C CA . VAL B 1 92 ? 7.723 -16.859 4.188 1 98.75 92 VAL B CA 1
ATOM 2435 C C . VAL B 1 92 ? 8.734 -17.375 3.158 1 98.75 92 VAL B C 1
ATOM 2437 O O . VAL B 1 92 ? 9.93 -17.109 3.279 1 98.75 92 VAL B O 1
ATOM 2440 N N . VAL B 1 93 ? 8.242 -18.031 2.08 1 98.81 93 VAL B N 1
ATOM 2441 C CA . VAL B 1 93 ? 9.172 -18.688 1.165 1 98.81 93 VAL B CA 1
ATOM 2442 C C . VAL B 1 93 ? 8.992 -18.125 -0.243 1 98.81 93 VAL B C 1
ATOM 2444 O O . VAL B 1 93 ? 9.766 -18.438 -1.15 1 98.81 93 VAL B O 1
ATOM 2447 N N . GLY B 1 94 ? 7.961 -17.297 -0.462 1 98.75 94 GLY B N 1
ATOM 2448 C CA . GLY B 1 94 ? 7.676 -16.719 -1.761 1 98.75 94 GLY B CA 1
ATOM 2449 C C . GLY B 1 94 ? 6.332 -16.016 -1.816 1 98.75 94 GLY B C 1
ATOM 2450 O O . GLY B 1 94 ? 5.785 -15.625 -0.781 1 98.75 94 GLY B O 1
ATOM 2451 N N . THR B 1 95 ? 5.848 -15.766 -3.02 1 98.88 95 THR B N 1
ATOM 2452 C CA . THR B 1 95 ? 4.562 -15.117 -3.23 1 98.88 95 THR B CA 1
ATOM 2453 C C . THR B 1 95 ? 3.846 -15.703 -4.441 1 98.88 95 THR B C 1
ATOM 2455 O O . THR B 1 95 ? 4.492 -16.141 -5.395 1 98.88 95 THR B O 1
ATOM 2458 N N . GLN B 1 96 ? 2.588 -15.781 -4.316 1 98.88 96 GLN B N 1
ATOM 2459 C CA . GLN B 1 96 ? 1.67 -16.234 -5.355 1 98.88 96 GLN B CA 1
ATOM 2460 C C . GLN B 1 96 ? 0.583 -15.188 -5.617 1 98.88 96 GLN B C 1
ATOM 2462 O O . GLN B 1 96 ? -0.244 -14.914 -4.746 1 98.88 96 GLN B O 1
ATOM 2467 N N . GLY B 1 97 ? 0.599 -14.648 -6.781 1 98.69 97 GLY B N 1
ATOM 2468 C CA . GLY B 1 97 ? -0.371 -13.633 -7.156 1 98.69 97 GLY B CA 1
ATOM 2469 C C . GLY B 1 97 ? -1.481 -14.164 -8.039 1 98.69 97 GLY B C 1
ATOM 2470 O O . GLY B 1 97 ? -1.282 -15.125 -8.789 1 98.69 97 GLY B O 1
ATOM 2471 N N . ILE B 1 98 ? -2.625 -13.578 -7.977 1 98.81 98 ILE B N 1
ATOM 2472 C CA . ILE B 1 98 ? -3.758 -13.758 -8.883 1 98.81 98 ILE B CA 1
ATOM 2473 C C . ILE B 1 98 ? -4.441 -12.414 -9.125 1 98.81 98 ILE B C 1
ATOM 2475 O O . ILE B 1 98 ? -4.578 -11.602 -8.203 1 98.81 98 ILE B O 1
ATOM 2479 N N . GLY B 1 99 ? -4.805 -12.141 -10.359 1 98.75 99 GLY B N 1
ATOM 2480 C CA . GLY B 1 99 ? -5.434 -10.867 -10.68 1 98.75 99 GLY B CA 1
ATOM 2481 C C . GLY B 1 99 ? -6.422 -10.961 -11.828 1 98.75 99 GLY B C 1
ATOM 2482 O O . GLY B 1 99 ? -6.465 -11.969 -12.539 1 98.75 99 GLY B O 1
ATOM 2483 N N . ALA B 1 100 ? -7.18 -9.898 -11.914 1 98.56 100 ALA B N 1
ATOM 2484 C CA . ALA B 1 100 ? -8.18 -9.891 -12.984 1 98.56 100 ALA B CA 1
ATOM 2485 C C . ALA B 1 100 ? -8.648 -8.469 -13.281 1 98.56 100 ALA B C 1
ATOM 2487 O O . ALA B 1 100 ? -8.578 -7.594 -12.414 1 98.56 100 ALA B O 1
ATOM 2488 N N . ARG B 1 101 ? -9.031 -8.297 -14.5 1 97.56 101 ARG B N 1
ATOM 2489 C CA . ARG B 1 101 ? -9.766 -7.117 -14.953 1 97.56 101 ARG B CA 1
ATOM 2490 C C . ARG B 1 101 ? -11.219 -7.465 -15.273 1 97.56 101 ARG B C 1
ATOM 2492 O O . ARG B 1 101 ? -11.484 -8.422 -16 1 97.56 101 ARG B O 1
ATOM 2499 N N . ASP B 1 102 ? -12.148 -6.68 -14.711 1 97.25 102 ASP B N 1
ATOM 2500 C CA . ASP B 1 102 ? -13.57 -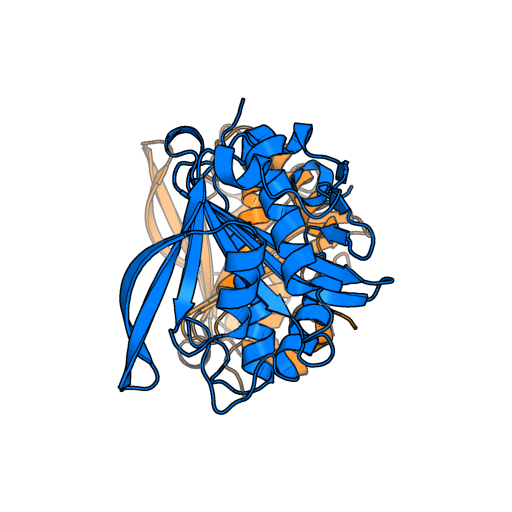6.891 -14.938 1 97.25 102 ASP B CA 1
ATOM 2501 C C . ASP B 1 102 ? -13.953 -8.359 -14.742 1 97.25 102 ASP B C 1
ATOM 2503 O O . ASP B 1 102 ? -14.594 -8.961 -15.602 1 97.25 102 ASP B O 1
ATOM 2507 N N . PHE B 1 103 ? -13.602 -8.875 -13.641 1 98.06 103 PHE B N 1
ATOM 2508 C CA . PHE B 1 103 ? -13.734 -10.305 -13.383 1 98.06 103 PHE B CA 1
ATOM 2509 C C . PHE B 1 103 ? -15.195 -10.734 -13.445 1 98.06 103 PHE B C 1
ATOM 2511 O O . PHE B 1 103 ? -15.508 -11.812 -13.945 1 98.06 103 PHE B O 1
ATOM 2518 N N . SER B 1 104 ? -16.078 -9.93 -12.914 1 96.75 104 SER B N 1
ATOM 2519 C CA . SER B 1 104 ? -17.484 -10.297 -12.852 1 96.75 104 SER B CA 1
ATOM 2520 C C . SER B 1 104 ? -18.047 -10.539 -14.25 1 96.75 104 SER B C 1
ATOM 2522 O O . SER B 1 104 ? -19.047 -11.242 -14.406 1 96.75 104 SER B O 1
ATOM 2524 N N . ILE B 1 105 ? -17.344 -10.016 -15.211 1 96.94 105 ILE B N 1
ATOM 2525 C CA . ILE B 1 105 ? -17.797 -10.148 -16.594 1 96.94 105 ILE B CA 1
ATOM 2526 C C . ILE B 1 105 ? -16.922 -11.164 -17.328 1 96.94 105 ILE B C 1
ATOM 2528 O O . ILE B 1 105 ? -17.438 -12.125 -17.906 1 96.94 105 ILE B O 1
ATOM 2532 N N . ARG B 1 106 ? -15.617 -11.07 -17.219 1 97.44 106 ARG B N 1
ATOM 2533 C CA . ARG B 1 106 ? -14.68 -11.867 -18 1 97.44 106 ARG B CA 1
ATOM 2534 C C . ARG B 1 106 ? -14.5 -13.258 -17.406 1 97.44 106 ARG B C 1
ATOM 2536 O O . ARG B 1 106 ? -14.188 -14.211 -18.125 1 97.44 106 ARG B O 1
ATOM 2543 N N . ARG B 1 107 ? -14.562 -13.297 -16.109 1 98.44 107 ARG B N 1
ATOM 2544 C CA . ARG B 1 107 ? -14.383 -14.539 -15.375 1 98.44 107 ARG B CA 1
ATOM 2545 C C . ARG B 1 107 ? -13.047 -15.188 -15.695 1 98.44 107 ARG B C 1
ATOM 2547 O O . ARG B 1 107 ? -12.953 -16.406 -15.836 1 98.44 107 ARG B O 1
ATOM 2554 N N . GLU B 1 108 ? -12.094 -14.367 -15.922 1 98.69 108 GLU B N 1
ATOM 2555 C CA . GLU B 1 108 ? -10.734 -14.789 -16.25 1 98.69 108 GLU B CA 1
ATOM 2556 C C . GLU B 1 108 ? -9.719 -14.18 -15.289 1 98.69 108 GLU B C 1
ATOM 2558 O O . GLU B 1 108 ? -9.805 -12.992 -14.953 1 98.69 108 GLU B O 1
ATOM 2563 N N . VAL B 1 109 ? -8.82 -15.016 -14.852 1 98.81 109 VAL B N 1
ATOM 2564 C CA . VAL B 1 109 ? -7.77 -14.531 -13.969 1 98.81 109 VAL B CA 1
ATOM 2565 C C . VAL B 1 109 ? -6.402 -14.812 -14.586 1 98.81 109 VAL B C 1
ATOM 2567 O O . VAL B 1 109 ? -6.277 -15.664 -15.469 1 98.81 109 VAL B O 1
ATOM 2570 N N . GLY B 1 110 ? -5.43 -14.055 -14.234 1 98.5 110 GLY B N 1
ATOM 2571 C CA . GLY B 1 110 ? -4.02 -14.328 -14.461 1 98.5 110 GLY B CA 1
ATOM 2572 C C . GLY B 1 110 ? -3.254 -14.609 -13.18 1 98.5 110 GLY B C 1
ATOM 2573 O O . GLY B 1 110 ? -3.645 -14.148 -12.102 1 98.5 110 GLY B O 1
ATOM 2574 N N . THR B 1 111 ? -2.205 -15.375 -13.32 1 97.94 111 THR B N 1
ATOM 2575 C CA . THR B 1 111 ? -1.406 -15.688 -12.141 1 97.94 111 THR B CA 1
ATOM 2576 C C . THR B 1 111 ? 0.072 -15.414 -12.398 1 97.94 111 THR B C 1
ATOM 2578 O O . THR B 1 111 ? 0.527 -15.461 -13.547 1 97.94 111 THR B O 1
ATOM 2581 N N . GLY B 1 112 ? 0.796 -15.047 -11.438 1 96.5 112 GLY B N 1
ATOM 2582 C CA . GLY B 1 112 ? 2.24 -14.883 -11.375 1 96.5 112 GLY B CA 1
ATOM 2583 C C . GLY B 1 112 ? 2.812 -15.156 -9.992 1 96.5 112 GLY B C 1
ATOM 2584 O O . GLY B 1 112 ? 2.133 -14.977 -8.984 1 96.5 112 GLY B O 1
ATOM 2585 N N . SER B 1 113 ? 4.059 -15.656 -9.992 1 97.38 113 SER B N 1
ATOM 2586 C CA . SER B 1 113 ? 4.613 -16.062 -8.703 1 97.38 113 SER B CA 1
ATOM 2587 C C . SER B 1 113 ? 6.137 -16.141 -8.758 1 97.38 113 SER B C 1
ATOM 2589 O O . SER B 1 113 ? 6.727 -16.078 -9.836 1 97.38 113 SER B O 1
ATOM 2591 N N . TRP B 1 114 ? 6.727 -16.172 -7.582 1 97.5 114 TRP B N 1
ATOM 2592 C CA . TRP B 1 114 ? 8.133 -16.531 -7.441 1 97.5 114 TRP B CA 1
ATOM 2593 C C . TRP B 1 114 ? 8.414 -17.109 -6.059 1 97.5 114 TRP B C 1
ATOM 2595 O O . TRP B 1 114 ? 7.66 -16.859 -5.113 1 97.5 114 TRP B O 1
ATOM 2605 N N . LEU B 1 115 ? 9.398 -17.969 -5.977 1 97.75 115 LEU B N 1
ATOM 2606 C CA . LEU B 1 115 ? 9.93 -18.547 -4.75 1 97.75 115 LEU B CA 1
ATOM 2607 C C . LEU B 1 115 ? 11.375 -18.109 -4.523 1 97.75 115 LEU B C 1
ATOM 2609 O O . LEU B 1 115 ? 12.125 -17.922 -5.48 1 97.75 115 LEU B O 1
ATOM 2613 N N . GLY B 1 116 ? 11.695 -17.984 -3.207 1 97.25 116 GLY B N 1
ATOM 2614 C CA . GLY B 1 116 ? 13.125 -17.875 -2.939 1 97.25 116 GLY B CA 1
ATOM 2615 C C . GLY B 1 116 ? 13.922 -19.031 -3.498 1 97.25 116 GLY B C 1
ATOM 2616 O O . GLY B 1 116 ? 13.43 -20.156 -3.562 1 97.25 116 GLY B O 1
ATOM 2617 N N . ARG B 1 117 ? 15.156 -18.797 -3.82 1 95.06 117 ARG B N 1
ATOM 2618 C CA . ARG B 1 117 ? 15.984 -19.797 -4.496 1 95.06 117 ARG B CA 1
ATOM 2619 C C . ARG B 1 117 ? 16.141 -21.047 -3.646 1 95.06 117 ARG B C 1
ATOM 2621 O O . ARG B 1 117 ? 16.141 -22.172 -4.172 1 95.06 117 ARG B O 1
ATOM 2628 N N . ALA B 1 118 ? 16.219 -20.891 -2.371 1 95.25 118 ALA B N 1
ATOM 2629 C CA . ALA B 1 118 ? 16.422 -22 -1.453 1 95.25 118 ALA B CA 1
ATOM 2630 C C . ALA B 1 118 ? 15.234 -22.953 -1.467 1 95.25 118 ALA B C 1
ATOM 2632 O O . ALA B 1 118 ? 15.328 -24.094 -0.983 1 95.25 118 ALA B O 1
ATOM 2633 N N . TYR B 1 119 ? 14.164 -22.562 -2.064 1 96.81 119 TYR B N 1
ATOM 2634 C CA . TYR B 1 119 ? 12.938 -23.328 -1.976 1 96.81 119 TYR B CA 1
ATOM 2635 C C . TYR B 1 119 ? 12.523 -23.859 -3.344 1 96.81 119 TYR B C 1
ATOM 2637 O O . TYR B 1 119 ? 11.414 -24.391 -3.508 1 96.81 119 TYR B O 1
ATOM 2645 N N . HIS B 1 120 ? 13.398 -23.703 -4.32 1 95.12 120 HIS B N 1
ATOM 2646 C CA . HIS B 1 120 ? 13.148 -24.203 -5.664 1 95.12 120 HIS B CA 1
ATOM 2647 C C . HIS B 1 120 ? 13.219 -25.734 -5.703 1 95.12 120 HIS B C 1
ATOM 2649 O O . HIS B 1 120 ? 13.883 -26.344 -4.863 1 95.12 120 HIS B O 1
ATOM 2655 N N . ARG B 1 121 ? 12.508 -26.312 -6.645 1 94.62 121 ARG B N 1
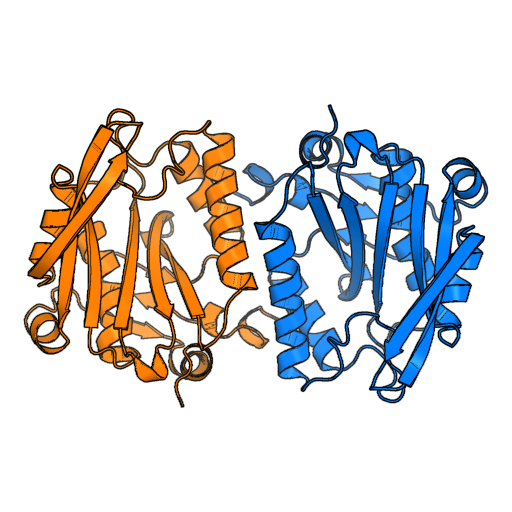ATOM 2656 C CA . ARG B 1 121 ? 12.594 -27.734 -6.988 1 94.62 121 ARG B CA 1
ATOM 2657 C C . ARG B 1 121 ? 12.148 -28.609 -5.82 1 94.62 121 ARG B C 1
ATOM 2659 O O . ARG B 1 121 ? 12.773 -29.625 -5.523 1 94.62 121 ARG B O 1
ATOM 2666 N N . GLN B 1 122 ? 11.219 -28.109 -5.117 1 96.62 122 GLN B N 1
ATOM 2667 C CA . GLN B 1 122 ? 10.648 -28.859 -3.998 1 96.62 122 GLN B CA 1
ATOM 2668 C C . GLN B 1 122 ? 9.148 -29.062 -4.188 1 96.62 122 GLN B C 1
ATOM 2670 O O . GLN B 1 122 ? 8.445 -29.453 -3.254 1 96.62 122 GLN B O 1
ATOM 2675 N N . GLY B 1 123 ? 8.641 -28.703 -5.375 1 96.62 123 GLY B N 1
ATOM 2676 C CA . GLY B 1 123 ? 7.238 -28.891 -5.688 1 96.62 123 GLY B CA 1
ATOM 2677 C C . GLY B 1 123 ? 6.344 -27.797 -5.129 1 96.62 123 GLY B C 1
ATOM 2678 O O . GLY B 1 123 ? 5.121 -27.875 -5.258 1 96.62 123 GLY B O 1
ATOM 2679 N N . LEU B 1 124 ? 6.91 -26.781 -4.477 1 97.94 124 LEU B N 1
ATOM 2680 C CA . LEU B 1 124 ? 6.141 -25.719 -3.824 1 97.94 124 LEU B CA 1
ATOM 2681 C C . LEU B 1 124 ? 5.453 -24.844 -4.859 1 97.94 124 LEU B C 1
ATOM 2683 O O . LEU B 1 124 ? 4.352 -24.344 -4.621 1 97.94 124 LEU B O 1
ATOM 2687 N N . GLY B 1 125 ? 6.117 -24.625 -6.02 1 97.44 125 GLY B N 1
ATOM 2688 C CA . GLY B 1 125 ? 5.52 -23.828 -7.078 1 97.44 125 GLY B CA 1
ATOM 2689 C C . GLY B 1 125 ? 4.199 -24.406 -7.578 1 97.44 125 GLY B C 1
ATOM 2690 O O . GLY B 1 125 ? 3.227 -23.656 -7.742 1 97.44 125 GLY B O 1
ATOM 2691 N N . THR B 1 126 ? 4.199 -25.672 -7.777 1 97.81 126 THR B N 1
ATOM 2692 C CA . THR B 1 126 ? 2.975 -26.344 -8.211 1 97.81 126 THR B CA 1
ATOM 2693 C C . THR B 1 126 ? 1.893 -26.234 -7.141 1 97.81 126 THR B C 1
ATOM 2695 O O . THR B 1 126 ? 0.74 -25.922 -7.445 1 97.81 126 THR B O 1
ATOM 2698 N N . GLU B 1 127 ? 2.291 -26.438 -5.914 1 98.44 127 GLU B N 1
ATOM 2699 C CA . GLU B 1 127 ? 1.345 -26.453 -4.801 1 98.44 127 GLU B CA 1
ATOM 2700 C C . GLU B 1 127 ? 0.746 -25.062 -4.578 1 98.44 127 GLU B C 1
ATOM 2702 O O . GLU B 1 127 ? -0.464 -24.922 -4.387 1 98.44 127 GLU B O 1
ATOM 2707 N N . MET B 1 128 ? 1.561 -24.031 -4.613 1 98.56 128 MET B N 1
ATOM 2708 C CA . MET B 1 128 ? 1.042 -22.688 -4.375 1 98.56 128 MET B CA 1
ATOM 2709 C C . MET B 1 128 ? 0.158 -22.234 -5.531 1 98.56 128 MET B C 1
ATOM 2711 O O . MET B 1 128 ? -0.854 -21.562 -5.32 1 98.56 128 MET B O 1
ATOM 2715 N N . ARG B 1 129 ? 0.507 -22.562 -6.758 1 98.38 129 ARG B N 1
ATOM 2716 C CA . ARG B 1 129 ? -0.362 -22.219 -7.879 1 98.38 129 ARG B CA 1
ATOM 2717 C C . ARG B 1 129 ? -1.686 -22.969 -7.797 1 98.38 129 ARG B C 1
ATOM 2719 O O . ARG B 1 129 ? -2.74 -22.422 -8.117 1 98.38 129 ARG B O 1
ATOM 2726 N N . ALA B 1 130 ? -1.643 -24.234 -7.402 1 98.56 130 ALA B N 1
ATOM 2727 C CA . ALA B 1 130 ? -2.877 -24.984 -7.215 1 98.56 130 ALA B CA 1
ATOM 2728 C C . ALA B 1 130 ? -3.795 -24.297 -6.211 1 98.56 130 ALA B C 1
ATOM 2730 O O . ALA B 1 130 ? -5.016 -24.281 -6.387 1 98.56 130 ALA B O 1
ATOM 2731 N N . ALA B 1 131 ? -3.26 -23.75 -5.188 1 98.81 131 ALA B N 1
ATOM 2732 C CA . ALA B 1 131 ? -4.043 -23.062 -4.156 1 98.81 131 ALA B CA 1
ATOM 2733 C C . ALA B 1 131 ? -4.836 -21.906 -4.746 1 98.81 131 ALA B C 1
ATOM 2735 O O . ALA B 1 131 ? -6.043 -21.781 -4.52 1 98.81 131 ALA B O 1
ATOM 2736 N N . VAL B 1 132 ? -4.203 -21.062 -5.559 1 98.75 132 VAL B N 1
ATOM 2737 C CA . VAL B 1 132 ? -4.902 -19.891 -6.062 1 98.75 132 VAL B CA 1
ATOM 2738 C C . VAL B 1 132 ? -5.832 -20.281 -7.207 1 98.75 132 VAL B C 1
ATOM 2740 O O . VAL B 1 132 ? -6.844 -19.625 -7.453 1 98.75 132 VAL B O 1
ATOM 2743 N N . LEU B 1 133 ? -5.484 -21.344 -7.906 1 98.69 133 LEU B N 1
ATOM 2744 C CA . LEU B 1 133 ? -6.414 -21.844 -8.914 1 98.69 133 LEU B CA 1
ATOM 2745 C C . LEU B 1 133 ? -7.699 -22.344 -8.258 1 98.69 133 LEU B C 1
ATOM 2747 O O . LEU B 1 133 ? -8.789 -22.172 -8.812 1 98.69 133 LEU B O 1
ATOM 2751 N N . HIS B 1 134 ? -7.574 -22.984 -7.117 1 98.81 134 HIS B N 1
ATOM 2752 C CA . HIS B 1 134 ? -8.766 -23.391 -6.371 1 98.81 134 HIS B CA 1
ATOM 2753 C C . HIS B 1 134 ? -9.594 -22.172 -5.969 1 98.81 134 HIS B C 1
ATOM 2755 O O . HIS B 1 134 ? -10.82 -22.188 -6.102 1 98.81 134 HIS B O 1
ATOM 2761 N N . LEU B 1 135 ? -8.953 -21.172 -5.492 1 98.81 135 LEU B N 1
ATOM 2762 C CA . LEU B 1 135 ? -9.664 -19.938 -5.207 1 98.81 135 LEU B CA 1
ATOM 2763 C C . LEU B 1 135 ? -10.383 -19.422 -6.449 1 98.81 135 LEU B C 1
ATOM 2765 O O . LEU B 1 135 ? -11.562 -19.062 -6.383 1 98.81 135 LEU B O 1
ATOM 2769 N N . ALA B 1 136 ? -9.703 -19.391 -7.582 1 98.81 136 ALA B N 1
ATOM 2770 C CA . ALA B 1 136 ? -10.242 -18.828 -8.82 1 98.81 136 ALA B CA 1
ATOM 2771 C C . ALA B 1 136 ? -11.461 -19.609 -9.289 1 98.81 136 ALA B C 1
ATOM 2773 O O . ALA B 1 136 ? -12.531 -19.031 -9.523 1 98.81 136 ALA B O 1
ATOM 2774 N N . PHE B 1 137 ? -11.312 -20.906 -9.383 1 98.69 137 PHE B N 1
ATOM 2775 C CA . PHE B 1 137 ? -12.336 -21.703 -10.023 1 98.69 137 PHE B CA 1
ATOM 2776 C C . PHE B 1 137 ? -13.422 -22.109 -9.031 1 98.69 137 PHE B C 1
ATOM 2778 O O . PHE B 1 137 ? -14.602 -21.875 -9.266 1 98.69 137 PHE B O 1
ATOM 2785 N N . ALA B 1 138 ? -13.07 -22.688 -7.91 1 98.38 138 ALA B N 1
ATOM 2786 C CA . ALA B 1 138 ? -14.047 -23.156 -6.934 1 98.38 138 ALA B CA 1
ATOM 2787 C C . ALA B 1 138 ? -14.586 -22 -6.094 1 98.38 138 ALA B C 1
ATOM 2789 O O . ALA B 1 138 ? -15.773 -21.969 -5.758 1 98.38 138 ALA B O 1
ATOM 2790 N N . GLY B 1 139 ? -13.773 -21.094 -5.746 1 98.56 139 GLY B N 1
ATOM 2791 C CA . GLY B 1 139 ? -14.148 -20.031 -4.836 1 98.56 139 GLY B CA 1
ATOM 2792 C C . GLY B 1 139 ? -14.852 -18.875 -5.535 1 98.56 139 GLY B C 1
ATOM 2793 O O . GLY B 1 139 ? -15.898 -18.422 -5.082 1 98.56 139 GLY B O 1
ATOM 2794 N N . LEU B 1 140 ? -14.281 -18.438 -6.66 1 98.62 140 LEU B N 1
ATOM 2795 C CA . LEU B 1 140 ? -14.75 -17.203 -7.281 1 98.62 140 LEU B CA 1
ATOM 2796 C C . LEU B 1 140 ? -15.57 -17.5 -8.531 1 98.62 140 LEU B C 1
ATOM 2798 O O . LEU B 1 140 ? -16.234 -16.609 -9.07 1 98.62 140 LEU B O 1
ATOM 2802 N N . GLY B 1 141 ? -15.461 -18.688 -9.016 1 98.31 141 GLY B N 1
ATOM 2803 C CA . GLY B 1 141 ? -16.25 -19.062 -10.188 1 98.31 141 GLY B CA 1
ATOM 2804 C C . GLY B 1 141 ? -15.609 -18.625 -11.492 1 98.31 141 GLY B C 1
ATOM 2805 O O . GLY B 1 141 ? -16.312 -18.25 -12.438 1 98.31 141 GLY B O 1
ATOM 2806 N N . ALA B 1 142 ? -14.336 -18.625 -11.555 1 98.75 142 ALA B N 1
ATOM 2807 C CA . ALA B 1 142 ? -13.625 -18.312 -12.797 1 98.75 142 ALA B CA 1
ATOM 2808 C C . ALA B 1 142 ? -13.922 -19.344 -13.875 1 98.75 142 ALA B C 1
ATOM 2810 O O . ALA B 1 142 ? -14.188 -20.516 -13.562 1 98.75 142 ALA B O 1
ATOM 2811 N N . GLN B 1 143 ? -13.797 -18.906 -15.133 1 98.69 143 GLN B N 1
ATOM 2812 C CA . GLN B 1 143 ? -13.945 -19.812 -16.266 1 98.69 143 GLN B CA 1
ATOM 2813 C C . GLN B 1 143 ? -12.586 -20.125 -16.906 1 98.69 143 GLN B C 1
ATOM 2815 O O . GLN B 1 143 ? -12.398 -21.203 -17.469 1 98.69 143 GLN B O 1
ATOM 2820 N N . TYR B 1 144 ? -11.68 -19.109 -16.734 1 98.62 144 TYR B N 1
ATOM 2821 C CA . TYR B 1 144 ? -10.352 -19.266 -17.312 1 98.62 144 TYR B CA 1
ATOM 2822 C C . TYR B 1 144 ? -9.273 -18.734 -16.375 1 98.62 144 TYR B C 1
ATOM 2824 O O . TYR B 1 144 ? -9.5 -17.766 -15.656 1 98.62 144 TYR B O 1
ATOM 2832 N N . ALA B 1 145 ? -8.172 -19.375 -16.422 1 98.81 145 ALA B N 1
ATOM 2833 C CA . ALA B 1 145 ? -6.93 -18.844 -15.875 1 98.81 145 ALA B CA 1
ATOM 2834 C C . ALA B 1 145 ? -5.836 -18.781 -16.938 1 98.81 145 ALA B C 1
ATOM 2836 O O . ALA B 1 145 ? -5.691 -19.703 -17.734 1 98.81 145 ALA B O 1
ATOM 2837 N N . THR B 1 146 ? -5.129 -17.641 -16.984 1 98.38 146 THR B N 1
ATOM 2838 C CA . THR B 1 146 ? -4.051 -17.484 -17.969 1 98.38 146 THR B CA 1
ATOM 2839 C C . THR B 1 146 ? -2.705 -17.344 -17.266 1 98.38 146 THR B C 1
ATOM 2841 O O . THR B 1 146 ? -2.652 -17.016 -16.078 1 98.38 146 THR B O 1
ATOM 2844 N N . SER B 1 147 ? -1.699 -17.703 -17.938 1 97.12 147 SER B N 1
ATOM 2845 C CA . SER B 1 147 ? -0.306 -17.516 -17.547 1 97.12 147 SER B CA 1
ATOM 2846 C C . SER B 1 147 ? 0.606 -17.422 -18.766 1 97.12 147 SER B C 1
ATOM 2848 O O . SER B 1 147 ? 0.129 -17.328 -19.891 1 97.12 147 SER B O 1
ATOM 2850 N N . GLY B 1 148 ? 1.864 -17.266 -18.469 1 95.88 148 GLY B N 1
ATOM 2851 C CA . GLY B 1 148 ? 2.873 -17.203 -19.516 1 95.88 148 GLY B CA 1
ATOM 2852 C C . GLY B 1 148 ? 4.281 -17.438 -19 1 95.88 148 GLY B C 1
ATOM 2853 O O . GLY B 1 148 ? 4.566 -17.172 -17.828 1 95.88 148 GLY B O 1
ATOM 2854 N N . ALA B 1 149 ? 5.07 -17.969 -19.875 1 95.75 149 ALA B N 1
ATOM 2855 C CA . ALA B 1 149 ? 6.484 -18.156 -19.562 1 95.75 149 ALA B CA 1
ATOM 2856 C C . ALA B 1 149 ? 7.344 -18.109 -20.812 1 95.75 149 ALA B C 1
ATOM 2858 O O . ALA B 1 149 ? 6.891 -18.484 -21.906 1 95.75 149 ALA B O 1
ATOM 2859 N N . TYR B 1 150 ? 8.523 -17.578 -20.656 1 94.69 150 TYR B N 1
ATOM 2860 C CA . TYR B 1 150 ? 9.445 -17.609 -21.781 1 94.69 150 TYR B CA 1
ATOM 2861 C C . TYR B 1 150 ? 9.781 -19.047 -22.156 1 94.69 150 TYR B C 1
ATOM 2863 O O . TYR B 1 150 ? 9.844 -19.922 -21.281 1 94.69 150 TYR B O 1
ATOM 2871 N N . ALA B 1 151 ? 10.156 -19.234 -23.406 1 91.94 151 ALA B N 1
ATOM 2872 C CA . ALA B 1 151 ? 10.344 -20.562 -23.953 1 91.94 151 ALA B CA 1
ATOM 2873 C C . ALA B 1 151 ? 11.469 -21.312 -23.25 1 91.94 151 ALA B C 1
ATOM 2875 O O . ALA B 1 151 ? 11.461 -22.531 -23.172 1 91.94 151 ALA B O 1
ATOM 2876 N N . ASP B 1 152 ? 12.312 -20.578 -22.672 1 89.06 152 ASP B N 1
ATOM 2877 C CA . ASP B 1 152 ? 13.477 -21.188 -22.047 1 89.06 152 ASP B CA 1
ATOM 2878 C C . ASP B 1 152 ? 13.25 -21.375 -20.547 1 89.06 152 ASP B C 1
ATOM 2880 O O . ASP B 1 152 ? 14.148 -21.844 -19.828 1 89.06 152 ASP B O 1
ATOM 2884 N N . ASN B 1 153 ? 12.117 -21 -20.109 1 91.69 153 ASN B N 1
ATOM 2885 C CA . ASN B 1 153 ? 11.781 -21.219 -18.703 1 91.69 153 ASN B CA 1
ATOM 2886 C C . ASN B 1 153 ? 11.078 -22.547 -18.484 1 91.69 153 ASN B C 1
ATOM 2888 O O . ASN B 1 153 ? 9.883 -22.594 -18.172 1 91.69 153 ASN B O 1
ATOM 2892 N N . ALA B 1 154 ? 11.781 -23.609 -18.5 1 90 154 ALA B N 1
ATOM 2893 C CA . ALA B 1 154 ? 11.25 -24.969 -18.469 1 90 154 ALA B CA 1
ATOM 2894 C C . ALA B 1 154 ? 10.539 -25.25 -17.141 1 90 154 ALA B C 1
ATOM 2896 O O . ALA B 1 154 ? 9.516 -25.938 -17.125 1 90 154 ALA B O 1
ATOM 2897 N N . ALA B 1 155 ? 11.086 -24.688 -16.188 1 90.19 155 ALA B N 1
ATOM 2898 C CA . ALA B 1 155 ? 10.508 -24.922 -14.859 1 90.19 155 ALA B CA 1
ATOM 2899 C C . ALA B 1 155 ? 9.086 -24.391 -14.773 1 90.19 155 ALA B C 1
ATOM 2901 O O . ALA B 1 155 ? 8.18 -25.109 -14.328 1 90.19 155 ALA B O 1
ATOM 2902 N N . SER B 1 156 ? 8.859 -23.156 -15.133 1 92.25 156 SER B N 1
ATOM 2903 C CA . SER B 1 156 ? 7.527 -22.562 -15.117 1 92.25 156 SER B CA 1
ATOM 2904 C C . SER B 1 156 ? 6.574 -23.297 -16.047 1 92.25 156 SER B C 1
ATOM 2906 O O . SER B 1 156 ? 5.414 -23.531 -15.695 1 92.25 156 SER B O 1
ATOM 2908 N N . LEU B 1 157 ? 7.07 -23.656 -17.203 1 94.81 157 LEU B N 1
ATOM 2909 C CA . LEU B 1 157 ? 6.238 -24.375 -18.172 1 94.81 157 LEU B CA 1
ATOM 2910 C C . LEU B 1 157 ? 5.824 -25.734 -17.625 1 94.81 157 LEU B C 1
ATOM 2912 O O . LEU B 1 157 ? 4.688 -26.172 -17.828 1 94.81 157 LEU B O 1
ATOM 2916 N N . GLU B 1 158 ? 6.723 -26.406 -16.984 1 93.5 158 GLU B N 1
ATOM 2917 C CA . GLU B 1 158 ? 6.426 -27.703 -16.406 1 93.5 158 GLU B CA 1
ATOM 2918 C C . GLU B 1 158 ? 5.359 -27.578 -15.312 1 93.5 158 GLU B C 1
ATOM 2920 O O . GLU B 1 158 ? 4.445 -28.406 -15.25 1 93.5 158 GLU B O 1
ATOM 2925 N N . VAL B 1 159 ? 5.453 -26.562 -14.461 1 94.75 159 VAL B N 1
ATOM 2926 C CA . VAL B 1 159 ? 4.445 -26.312 -13.438 1 94.75 159 VAL B CA 1
ATOM 2927 C C . VAL B 1 159 ? 3.08 -26.109 -14.094 1 94.75 159 VAL B C 1
ATOM 2929 O O . VAL B 1 159 ? 2.086 -26.703 -13.664 1 94.75 159 VAL B O 1
ATOM 2932 N N . SER B 1 160 ? 3.037 -25.297 -15.109 1 96.5 160 SER B N 1
ATOM 2933 C CA . SER B 1 160 ? 1.784 -25 -15.797 1 96.5 160 SER B CA 1
ATOM 2934 C C . SER B 1 160 ? 1.195 -26.266 -16.422 1 96.5 160 SER B C 1
ATOM 2936 O O . SER B 1 160 ? -0.007 -26.516 -16.312 1 96.5 160 SER B O 1
ATOM 2938 N N . ARG B 1 161 ? 2.08 -27.031 -17.031 1 94.56 161 ARG B N 1
ATOM 2939 C CA . ARG B 1 161 ? 1.635 -28.266 -17.656 1 94.56 161 ARG B CA 1
ATOM 2940 C C . ARG B 1 161 ? 1.029 -29.219 -16.625 1 94.56 161 ARG B C 1
ATOM 2942 O O . ARG B 1 161 ? -0.041 -29.781 -16.844 1 94.56 161 ARG B O 1
ATOM 2949 N N . LYS B 1 162 ? 1.651 -29.391 -15.523 1 95 162 LYS B N 1
ATOM 2950 C CA . LYS B 1 162 ? 1.182 -30.266 -14.453 1 95 162 LYS B CA 1
ATOM 2951 C C . LYS B 1 162 ? -0.209 -29.859 -13.977 1 95 162 LYS B C 1
ATOM 2953 O O . LYS B 1 162 ? -1.003 -30.703 -13.562 1 95 162 LYS B O 1
ATOM 2958 N N . LEU B 1 163 ? -0.519 -28.594 -14.086 1 96.62 163 LEU B N 1
ATOM 2959 C CA . LEU B 1 163 ? -1.756 -28.047 -13.539 1 96.62 163 LEU B CA 1
ATOM 2960 C C . LEU B 1 163 ? -2.861 -28.062 -14.586 1 96.62 163 LEU B C 1
ATOM 2962 O O . LEU B 1 163 ? -3.996 -27.656 -14.305 1 96.62 163 LEU B O 1
ATOM 2966 N N . GLY B 1 164 ? -2.48 -28.453 -15.812 1 97.12 164 GLY B N 1
ATOM 2967 C CA . GLY B 1 164 ? -3.506 -28.656 -16.828 1 97.12 164 GLY B CA 1
ATOM 2968 C C . GLY B 1 164 ? -3.561 -27.531 -17.844 1 97.12 164 GLY B C 1
ATOM 2969 O O . GLY B 1 164 ? -4.395 -27.562 -18.75 1 97.12 164 GLY B O 1
ATOM 2970 N N . TYR B 1 165 ? -2.65 -26.531 -17.719 1 98.12 165 TYR B N 1
ATOM 2971 C CA . TYR B 1 165 ? -2.602 -25.453 -18.703 1 98.12 165 TYR B CA 1
ATOM 2972 C C . TYR B 1 165 ? -2.271 -25.984 -20.094 1 98.12 165 TYR B C 1
ATOM 2974 O O . TYR B 1 165 ? -1.498 -26.938 -20.234 1 98.12 165 TYR B O 1
ATOM 2982 N N . ARG B 1 166 ? -2.83 -25.312 -21.062 1 97.69 166 ARG B N 1
ATOM 2983 C CA . ARG B 1 166 ? -2.529 -25.609 -22.453 1 97.69 166 ARG B CA 1
ATOM 2984 C C . ARG B 1 166 ? -2.01 -24.375 -23.172 1 97.69 166 ARG B C 1
ATOM 2986 O O . ARG B 1 166 ? -2.264 -23.25 -22.75 1 97.69 166 ARG B O 1
ATOM 2993 N N . GLU B 1 167 ? -1.355 -24.641 -24.281 1 96.75 167 GLU B N 1
ATOM 2994 C CA . GLU B 1 167 ? -0.823 -23.547 -25.078 1 96.75 167 GLU B CA 1
ATOM 2995 C C . GLU B 1 167 ? -1.945 -22.672 -25.641 1 96.75 167 GLU B C 1
ATOM 2997 O O . GLU B 1 167 ? -2.98 -23.188 -26.078 1 96.75 167 GLU B O 1
ATOM 3002 N N . ASP B 1 168 ? -1.709 -21.406 -25.547 1 97.19 168 ASP B N 1
ATOM 3003 C CA . ASP B 1 168 ? -2.703 -20.422 -26 1 97.19 168 ASP B CA 1
ATOM 3004 C C . ASP B 1 168 ? -2.059 -19.328 -26.828 1 97.19 168 ASP B C 1
ATOM 3006 O O . ASP B 1 168 ? -2.396 -18.156 -26.688 1 97.19 168 ASP B O 1
ATOM 3010 N N . GLY B 1 169 ? -1.044 -19.609 -27.594 1 96.25 169 GLY B N 1
ATOM 3011 C CA . GLY B 1 169 ? -0.371 -18.672 -28.484 1 96.25 169 GLY B CA 1
ATOM 3012 C C . GLY B 1 169 ? 0.948 -18.172 -27.922 1 96.25 169 GLY B C 1
ATOM 3013 O O . GLY B 1 169 ? 1.506 -18.766 -27 1 96.25 169 GLY B O 1
ATOM 3014 N N . ILE B 1 170 ? 1.542 -17.141 -28.656 1 94.5 170 ILE B N 1
ATOM 3015 C CA . ILE B 1 170 ? 2.84 -16.625 -28.234 1 94.5 170 ILE B CA 1
ATOM 3016 C C . ILE B 1 170 ? 2.816 -15.102 -28.234 1 94.5 170 ILE B C 1
ATOM 3018 O O . ILE B 1 170 ? 1.915 -14.492 -28.812 1 94.5 170 ILE B O 1
ATOM 3022 N N . GLU B 1 171 ? 3.635 -14.562 -27.422 1 93.19 171 GLU B N 1
ATOM 3023 C CA . GLU B 1 171 ? 4.027 -13.156 -27.516 1 93.19 171 GLU B CA 1
ATOM 3024 C C . GLU B 1 171 ? 5.531 -13.023 -27.75 1 93.19 171 GLU B C 1
ATOM 3026 O O . GLU B 1 171 ? 6.301 -13.922 -27.406 1 93.19 171 GLU B O 1
ATOM 3031 N N . ARG B 1 172 ? 5.871 -11.914 -28.453 1 93.94 172 ARG B N 1
ATOM 3032 C CA . ARG B 1 172 ? 7.285 -11.586 -28.594 1 93.94 172 ARG B CA 1
ATOM 3033 C C . ARG B 1 172 ? 7.664 -10.391 -27.734 1 93.94 172 ARG B C 1
ATOM 3035 O O . ARG B 1 172 ? 6.957 -9.383 -27.719 1 93.94 172 ARG B O 1
ATOM 3042 N N . HIS B 1 173 ? 8.688 -10.633 -27.016 1 93 173 HIS B N 1
ATOM 3043 C CA . HIS B 1 173 ? 9.164 -9.594 -26.109 1 93 173 HIS B CA 1
ATOM 3044 C C . HIS B 1 173 ? 10.641 -9.289 -26.344 1 93 173 HIS B C 1
ATOM 3046 O O . HIS B 1 173 ? 11.312 -10 -27.094 1 93 173 HIS B O 1
ATOM 3052 N N . SER B 1 174 ? 11.047 -8.117 -25.875 1 89.56 174 SER B N 1
ATOM 3053 C CA . SER B 1 174 ? 12.469 -7.797 -25.766 1 89.56 174 SER B CA 1
ATOM 3054 C C . SER B 1 174 ? 12.969 -8.016 -24.328 1 89.56 174 SER B C 1
ATOM 3056 O O . SER B 1 174 ? 12.469 -7.395 -23.391 1 89.56 174 SER B O 1
ATOM 3058 N N . VAL B 1 175 ? 13.773 -8.945 -24.188 1 89.56 175 VAL B N 1
ATOM 3059 C CA . VAL B 1 175 ? 14.391 -9.219 -22.891 1 89.56 175 VAL B CA 1
ATOM 3060 C C . VAL B 1 175 ? 15.883 -8.914 -22.953 1 89.56 175 VAL B C 1
ATOM 3062 O O . VAL B 1 175 ? 16.641 -9.594 -23.656 1 89.56 175 VAL B O 1
ATOM 3065 N N . ARG B 1 176 ? 16.312 -7.914 -22.109 1 89.75 176 ARG B N 1
ATOM 3066 C CA . ARG B 1 176 ? 17.703 -7.48 -22.125 1 89.75 176 ARG B CA 1
ATOM 3067 C C . ARG B 1 176 ? 18.156 -7.203 -23.562 1 89.75 176 ARG B C 1
ATOM 3069 O O . ARG B 1 176 ? 19.203 -7.688 -23.984 1 89.75 176 ARG B O 1
ATOM 3076 N N . ALA B 1 177 ? 17.359 -6.641 -24.25 1 87.94 177 ALA B N 1
ATOM 3077 C CA . ALA B 1 177 ? 17.625 -6.129 -25.594 1 87.94 177 ALA B CA 1
ATOM 3078 C C . ALA B 1 177 ? 17.719 -7.27 -26.609 1 87.94 177 ALA B C 1
ATOM 3080 O O . ALA B 1 177 ? 18.328 -7.121 -27.672 1 87.94 177 ALA B O 1
ATOM 3081 N N . LYS B 1 178 ? 17.188 -8.445 -26.359 1 92.19 178 LYS B N 1
ATOM 3082 C CA . LYS B 1 178 ? 17.125 -9.578 -27.281 1 92.19 178 LYS B CA 1
ATOM 3083 C C . LYS B 1 178 ? 15.688 -10.078 -27.422 1 92.19 178 LYS B C 1
ATOM 3085 O O . LYS B 1 178 ? 14.906 -10.031 -26.469 1 92.19 178 LYS B O 1
ATOM 3090 N N . PRO B 1 179 ? 15.492 -10.602 -28.594 1 92.5 179 PRO B N 1
ATOM 3091 C CA . PRO B 1 179 ? 14.148 -11.156 -28.766 1 92.5 179 PRO B CA 1
ATOM 3092 C C . PRO B 1 179 ? 13.922 -12.422 -27.938 1 92.5 179 PRO B C 1
ATOM 3094 O O . PRO B 1 179 ? 14.836 -13.242 -27.797 1 92.5 179 PRO B O 1
ATOM 3097 N N . ALA B 1 180 ? 12.688 -12.484 -27.312 1 94.06 180 ALA B N 1
ATOM 3098 C CA . ALA B 1 180 ? 12.281 -13.664 -26.562 1 94.06 180 ALA B CA 1
ATOM 3099 C C . ALA B 1 180 ? 10.82 -14.023 -26.844 1 94.06 180 ALA B C 1
ATOM 3101 O O . ALA B 1 180 ? 9.984 -13.141 -27.047 1 94.06 180 ALA B O 1
ATOM 3102 N N . VAL B 1 181 ? 10.617 -15.25 -26.891 1 95.19 181 VAL B N 1
ATOM 3103 C CA . VAL B 1 181 ? 9.266 -15.734 -27.141 1 95.19 181 VAL B CA 1
ATOM 3104 C C . VAL B 1 181 ? 8.625 -16.156 -25.812 1 95.19 181 VAL B C 1
ATOM 3106 O O . VAL B 1 181 ? 9.172 -16.969 -25.078 1 95.19 181 VAL B O 1
ATOM 3109 N N . LEU B 1 182 ? 7.488 -15.547 -25.531 1 96.62 182 LEU B N 1
ATOM 3110 C CA . LEU B 1 182 ? 6.676 -15.938 -24.391 1 96.62 182 LEU B CA 1
ATOM 3111 C C . LEU B 1 182 ? 5.543 -16.859 -24.828 1 96.62 182 LEU B C 1
ATOM 3113 O O . LEU B 1 182 ? 4.742 -16.516 -25.688 1 96.62 182 LEU B O 1
ATOM 3117 N N . ARG B 1 183 ? 5.523 -18 -24.266 1 97.25 183 ARG B N 1
ATOM 3118 C CA . ARG B 1 183 ? 4.406 -18.906 -24.5 1 97.25 183 ARG B CA 1
ATOM 3119 C C . ARG B 1 183 ? 3.223 -18.547 -23.609 1 97.25 183 ARG B C 1
ATOM 3121 O O . ARG B 1 183 ? 3.348 -18.547 -22.375 1 97.25 183 ARG B O 1
ATOM 3128 N N . ARG B 1 184 ? 2.146 -18.281 -24.234 1 97.25 184 ARG B N 1
ATOM 3129 C CA . ARG B 1 184 ? 0.92 -18.047 -23.484 1 97.25 184 ARG B CA 1
ATOM 3130 C C . ARG B 1 184 ? 0.234 -19.359 -23.125 1 97.25 184 ARG B C 1
ATOM 3132 O O . ARG B 1 184 ? 0.216 -20.297 -23.922 1 97.25 184 ARG B O 1
ATOM 3139 N N . LEU B 1 185 ? -0.324 -19.422 -21.953 1 98.19 185 LEU B N 1
ATOM 3140 C CA . LEU B 1 185 ? -0.98 -20.625 -21.453 1 98.19 185 LEU B CA 1
ATOM 3141 C C . LEU B 1 185 ? -2.373 -20.297 -20.922 1 98.19 185 LEU B C 1
ATOM 3143 O O . LEU B 1 185 ? -2.609 -19.203 -20.422 1 98.19 185 LEU B O 1
ATOM 3147 N N . ARG B 1 186 ? -3.24 -21.234 -21.094 1 98.38 186 ARG B N 1
ATOM 3148 C CA . ARG B 1 186 ? -4.621 -21.062 -20.641 1 98.38 186 ARG B CA 1
ATOM 3149 C C . ARG B 1 186 ? -5.148 -22.344 -20 1 98.38 186 ARG B C 1
ATOM 3151 O O . ARG B 1 186 ? -4.84 -23.453 -20.453 1 98.38 186 ARG B O 1
ATOM 3158 N N . LEU B 1 187 ? -5.883 -22.203 -18.969 1 98.62 187 LEU B N 1
ATOM 3159 C CA . LEU B 1 187 ? -6.543 -23.281 -18.234 1 98.62 187 LEU B CA 1
ATOM 3160 C C . LEU B 1 187 ? -8.047 -23.016 -18.141 1 98.62 187 LEU B C 1
ATOM 3162 O O . LEU B 1 187 ? -8.469 -21.984 -17.641 1 98.62 187 LEU B O 1
ATOM 3166 N N . THR B 1 188 ? -8.836 -23.969 -18.641 1 98.44 188 THR B N 1
ATOM 3167 C CA . THR B 1 188 ? -10.289 -23.859 -18.516 1 98.44 188 THR B CA 1
ATOM 3168 C C . THR B 1 188 ? -10.758 -24.469 -17.203 1 98.44 188 THR B C 1
ATOM 3170 O O . THR B 1 188 ? -10.047 -25.266 -16.594 1 98.44 188 THR B O 1
ATOM 3173 N N . ALA B 1 189 ? -11.992 -24.094 -16.797 1 98.19 189 ALA B N 1
ATOM 3174 C CA . ALA B 1 189 ? -12.594 -24.672 -15.594 1 98.19 189 ALA B CA 1
ATOM 3175 C C . ALA B 1 189 ? -12.664 -26.203 -15.711 1 98.19 189 ALA B C 1
ATOM 3177 O O . ALA B 1 189 ? -12.422 -26.906 -14.727 1 98.19 189 ALA B O 1
ATOM 3178 N N . GLU B 1 190 ? -12.969 -26.719 -16.844 1 97.5 190 GLU B N 1
ATOM 3179 C CA . GLU B 1 190 ? -13.055 -28.156 -17.078 1 97.5 190 GLU B CA 1
ATOM 3180 C C . GLU B 1 190 ? -11.688 -28.812 -16.922 1 97.5 190 GLU B C 1
ATOM 3182 O O . GLU B 1 190 ? -11.562 -29.844 -16.266 1 97.5 190 GLU B O 1
ATOM 3187 N N . GLN B 1 191 ? -10.734 -28.234 -17.578 1 97.25 191 GLN B N 1
ATOM 3188 C CA . GLN B 1 191 ? -9.391 -28.781 -17.469 1 97.25 191 GLN B CA 1
ATOM 3189 C C . GLN B 1 191 ? -8.914 -28.781 -16.016 1 97.25 191 GLN B C 1
ATOM 3191 O O . GLN B 1 191 ? -8.289 -29.75 -15.57 1 97.25 191 GLN B O 1
ATOM 3196 N N . TRP B 1 192 ? -9.172 -27.688 -15.289 1 97.69 192 TRP B N 1
ATOM 3197 C CA . TRP B 1 192 ? -8.797 -27.609 -13.883 1 97.69 192 TRP B CA 1
ATOM 3198 C C . TRP B 1 192 ? -9.461 -28.719 -13.078 1 97.69 192 TRP B C 1
ATOM 3200 O O . TRP B 1 192 ? -8.812 -29.359 -12.242 1 97.69 192 TRP B O 1
ATOM 3210 N N . GLN B 1 193 ? -10.719 -28.969 -13.27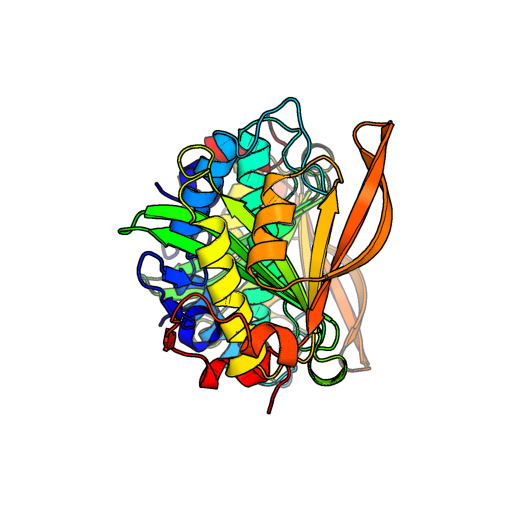3 1 96.56 193 GLN B N 1
ATOM 3211 C CA . GLN B 1 193 ? -11.453 -29.984 -12.547 1 96.56 193 GLN B CA 1
ATOM 3212 C C . GLN B 1 193 ? -10.812 -31.359 -12.734 1 96.56 193 GLN B C 1
ATOM 3214 O O . GLN B 1 193 ? -10.82 -32.188 -11.82 1 96.56 193 GLN B O 1
ATOM 3219 N N . GLN B 1 194 ? -10.172 -31.516 -13.859 1 95.56 194 GLN B N 1
ATOM 3220 C CA . GLN B 1 194 ? -9.555 -32.812 -14.18 1 95.56 194 GLN B CA 1
ATOM 3221 C C . GLN B 1 194 ? -8.148 -32.906 -13.594 1 95.56 194 GLN B C 1
ATOM 3223 O O . GLN B 1 194 ? -7.535 -33.969 -13.594 1 95.56 194 GLN B O 1
ATOM 3228 N N . HIS B 1 195 ? -7.637 -31.812 -13.102 1 94.12 195 HIS B N 1
ATOM 3229 C CA . HIS B 1 195 ? -6.246 -31.766 -12.664 1 94.12 195 HIS B CA 1
ATOM 3230 C C . HIS B 1 195 ? -6.133 -31.203 -11.25 1 94.12 195 HIS B C 1
ATOM 3232 O O . HIS B 1 195 ? -5.188 -30.469 -10.953 1 94.12 195 HIS B O 1
ATOM 3238 N N . GLN B 1 196 ? -7.043 -31.391 -10.414 1 92.38 196 GLN B N 1
ATOM 3239 C CA . GLN B 1 196 ? -6.953 -30.922 -9.031 1 92.38 196 GLN B CA 1
ATOM 3240 C C . GLN B 1 196 ? -5.969 -31.781 -8.234 1 92.38 196 GLN B C 1
ATOM 3242 O O . GLN B 1 196 ? -6.348 -32.781 -7.641 1 92.38 196 GLN B O 1
ATOM 3247 N N . LEU B 1 197 ? -4.801 -31.359 -8.164 1 88.5 197 LEU B N 1
ATOM 3248 C CA . LEU B 1 197 ? -3.689 -32.156 -7.66 1 88.5 197 LEU B CA 1
ATOM 3249 C C . LEU B 1 197 ? -3.531 -31.984 -6.152 1 88.5 197 LEU B C 1
ATOM 3251 O O . LEU B 1 197 ? -2.93 -32.844 -5.488 1 88.5 197 LEU B O 1
ATOM 3255 N N . VAL B 1 198 ? -4.004 -30.875 -5.613 1 95.5 198 VAL B N 1
ATOM 3256 C CA . VAL B 1 198 ? -3.705 -30.5 -4.234 1 95.5 198 VAL B CA 1
ATOM 3257 C C . VAL B 1 198 ? -4.996 -30.125 -3.51 1 95.5 198 VAL B C 1
ATOM 3259 O O . VAL B 1 198 ? -5.793 -29.328 -4.016 1 95.5 198 VAL B O 1
ATOM 3262 N N . PRO B 1 199 ? -5.328 -30.812 -2.396 1 97.69 199 PRO B N 1
ATOM 3263 C CA . PRO B 1 199 ? -6.469 -30.312 -1.625 1 97.69 199 PRO B CA 1
ATOM 3264 C C . PRO B 1 199 ? -6.246 -28.906 -1.08 1 97.69 199 PRO B C 1
ATOM 3266 O O . PRO B 1 199 ? -5.141 -28.578 -0.645 1 97.69 199 PRO B O 1
ATOM 3269 N N . VAL B 1 200 ? -7.211 -28.078 -1.104 1 98.5 200 VAL B N 1
ATOM 3270 C CA . VAL B 1 200 ? -7.109 -26.688 -0.652 1 98.5 200 VAL B CA 1
ATOM 3271 C C . VAL B 1 200 ? -8.289 -26.359 0.255 1 98.5 200 VAL B C 1
ATOM 3273 O O . VAL B 1 200 ? -9.438 -26.688 -0.065 1 98.5 200 VAL B O 1
ATOM 3276 N N . GLN B 1 201 ? -8.023 -25.812 1.393 1 98.62 201 GLN B N 1
ATOM 3277 C CA . GLN B 1 201 ? -9.031 -25.234 2.273 1 98.62 201 GLN B CA 1
ATOM 3278 C C . GLN B 1 201 ? -9.016 -23.703 2.195 1 98.62 201 GLN B C 1
ATOM 3280 O O . GLN B 1 201 ? -7.953 -23.094 2.141 1 98.62 201 GLN B O 1
ATOM 3285 N N . MET B 1 202 ? -10.227 -23.125 2.189 1 98.44 202 MET B N 1
ATOM 3286 C CA . MET B 1 202 ? -10.336 -21.672 2.123 1 98.44 202 MET B CA 1
ATOM 3287 C C . MET B 1 202 ? -11.055 -21.125 3.352 1 98.44 202 MET B C 1
ATOM 3289 O O . MET B 1 202 ? -12.07 -21.688 3.783 1 98.44 202 MET B O 1
ATOM 3293 N N . GLU B 1 203 ? -10.57 -20.094 3.896 1 98.38 203 GLU B N 1
ATOM 3294 C CA . GLU B 1 203 ? -11.203 -19.359 4.992 1 98.38 203 GLU B CA 1
ATOM 3295 C C . GLU B 1 203 ? -11.359 -17.891 4.656 1 98.38 203 GLU B C 1
ATOM 3297 O O . GLU B 1 203 ? -10.492 -17.297 4 1 98.38 203 GLU B O 1
ATOM 3302 N N . GLY B 1 204 ? -12.508 -17.312 5.094 1 97.81 204 GLY B N 1
ATOM 3303 C CA . GLY B 1 204 ? -12.688 -15.875 5.008 1 97.81 204 GLY B CA 1
ATOM 3304 C C . GLY B 1 204 ? -13.227 -15.422 3.664 1 97.81 204 GLY B C 1
ATOM 3305 O O . GLY B 1 204 ? -13.398 -14.219 3.434 1 97.81 204 GLY B O 1
ATOM 3306 N N . LEU B 1 205 ? -13.547 -16.328 2.752 1 97.75 205 LEU B N 1
ATOM 3307 C CA . LEU B 1 205 ? -13.867 -15.984 1.371 1 97.75 205 LEU B CA 1
ATOM 3308 C C . LEU B 1 205 ? -15.211 -15.258 1.289 1 97.75 205 LEU B C 1
ATOM 3310 O O . LEU B 1 205 ? -15.344 -14.273 0.554 1 97.75 205 LEU B O 1
ATOM 3314 N N . PRO B 1 206 ? -16.234 -15.648 2.029 1 97.25 206 PRO B N 1
ATOM 3315 C CA . PRO B 1 206 ? -17.531 -15.023 1.828 1 97.25 206 PRO B CA 1
ATOM 3316 C C . PRO B 1 206 ? -17.484 -13.5 1.997 1 97.25 206 PRO B C 1
ATOM 3318 O O . PRO B 1 206 ? -18.109 -12.773 1.214 1 97.25 206 PRO B O 1
ATOM 3321 N N . GLU B 1 207 ? -16.703 -13.016 2.961 1 96.19 207 GLU B N 1
ATOM 3322 C CA . GLU B 1 207 ? -16.625 -11.578 3.234 1 96.19 207 GLU B CA 1
ATOM 3323 C C . GLU B 1 207 ? -15.844 -10.852 2.139 1 96.19 207 GLU B C 1
ATOM 3325 O O . GLU B 1 207 ? -15.914 -9.625 2.033 1 96.19 207 GLU B O 1
ATOM 3330 N N . CYS B 1 208 ? -15.156 -11.602 1.279 1 97.81 208 CYS B N 1
ATOM 3331 C CA . CYS B 1 208 ? -14.281 -11.016 0.272 1 97.81 208 CYS B CA 1
ATOM 3332 C C . CYS B 1 208 ? -14.992 -10.906 -1.073 1 97.81 208 CYS B C 1
ATOM 3334 O O . CYS B 1 208 ? -14.547 -10.188 -1.962 1 97.81 208 CYS B O 1
ATOM 3336 N N . LEU B 1 209 ? -16.047 -11.586 -1.29 1 97.5 209 LEU B N 1
ATOM 3337 C CA . LEU B 1 209 ? -16.656 -11.766 -2.602 1 97.5 209 LEU B CA 1
ATOM 3338 C C . LEU B 1 209 ? -17.016 -10.414 -3.221 1 97.5 209 LEU B C 1
ATOM 3340 O O . LEU B 1 209 ? -16.703 -10.164 -4.387 1 97.5 209 LEU B O 1
ATOM 3344 N N . PRO B 1 210 ? -17.578 -9.445 -2.439 1 95.5 210 PRO B N 1
ATOM 3345 C CA . PRO B 1 210 ? -17.891 -8.148 -3.045 1 95.5 210 PRO B CA 1
ATOM 3346 C C . PRO B 1 210 ? -16.656 -7.406 -3.527 1 95.5 210 PRO B C 1
ATOM 3348 O O . PRO B 1 210 ? -16.719 -6.637 -4.488 1 95.5 210 PRO B O 1
ATOM 3351 N N . TRP B 1 211 ? -15.531 -7.637 -2.912 1 95.44 211 TRP B N 1
ATOM 3352 C CA . TRP B 1 211 ? -14.281 -6.973 -3.275 1 95.44 211 TRP B CA 1
ATOM 3353 C C . TRP B 1 211 ? -13.758 -7.496 -4.609 1 95.44 211 TRP B C 1
ATOM 3355 O O . TRP B 1 211 ? -12.977 -6.82 -5.281 1 95.44 211 TRP B O 1
ATOM 3365 N N . PHE B 1 212 ? -14.211 -8.695 -4.984 1 97.31 212 PHE B N 1
ATOM 3366 C CA . PHE B 1 212 ? -13.852 -9.258 -6.277 1 97.31 212 PHE B CA 1
ATOM 3367 C C . PHE B 1 212 ? -14.891 -8.898 -7.336 1 97.31 212 PHE B C 1
ATOM 3369 O O . PHE B 1 212 ? -14.828 -9.398 -8.461 1 97.31 212 PHE B O 1
ATOM 3376 N N . GLY B 1 213 ? -15.875 -8.109 -6.93 1 95.31 213 GLY B N 1
ATOM 3377 C CA . GLY B 1 213 ? -16.938 -7.734 -7.844 1 95.31 213 GLY B CA 1
ATOM 3378 C C . GLY B 1 213 ? -18.031 -8.773 -7.938 1 95.31 213 GLY B C 1
ATOM 3379 O O . GLY B 1 213 ? -18.766 -8.836 -8.93 1 95.31 213 GLY B O 1
ATOM 3380 N N . LEU B 1 214 ? -18 -9.547 -6.93 1 94.12 214 LEU B N 1
ATOM 3381 C CA . LEU B 1 214 ? -18.953 -10.641 -6.949 1 94.12 214 LEU B CA 1
ATOM 3382 C C . LEU B 1 214 ? -20.047 -10.43 -5.898 1 94.12 214 LEU B C 1
ATOM 3384 O O . LEU B 1 214 ? -19.812 -9.781 -4.879 1 94.12 214 LEU B O 1
ATOM 3388 N N . ALA B 1 215 ? -21.375 -10.781 -6.105 1 82.5 215 ALA B N 1
ATOM 3389 C CA . ALA B 1 215 ? -22.531 -10.648 -5.227 1 82.5 215 ALA B CA 1
ATOM 3390 C C . ALA B 1 215 ? -22.656 -11.852 -4.297 1 82.5 215 ALA B C 1
ATOM 3392 O O . ALA B 1 215 ? -22.281 -12.969 -4.66 1 82.5 215 ALA B O 1
#

Foldseek 3Di:
DDPCVPPLQQWKWKDFPFKIWGQDDPVLLQLQLQLLLVPFDDPVDQWDQDRQSPDHSNSRSVCSVVVSVVQVVVQALQWHKDKIFIDGPNHGFWIKIKIDGHCVPQLEIEIDITGRPVCPPVCVLLASNLRVVCCSCVNQNGFKYKYKTWPPCVRVVVSCVLQQWDWDDWDWDQDPNDIIIMTMIMDGSVSNVVRNPIDMDITSRVVCNVSNVHD/DDPCVPPLQQWKWKDFPFKIWGQDDPVLLQLQLQLLLVPFDDPVDQWDQDRQSPDHSNSSSVCSVVVSVVQVVVQALQWHKDKIFIDGPNHGFWIKMKIDGHCVPQLEIEIDITGRPVCPPVCVLLASNLRVVCCSCVNQNGFKYKYKTWPPCVVVVVSCVLQQWDWDDWDWDQDPNDIIIMTMIMDGSVSNVVRNPIDMDIPSRVVCNVSNVHD